Protein AF-0000000065941277 (afdb_homodimer)

Sequence (720 aa):
MTKDRVAQWIRPEIQRLSAYRVADAADLIKLDAMENPYTWSPELIEAWLERLRQVSVNRYPDPQARSLKLRLRQYLALPEDMEMILGNGSDELIQMVLLAVAGPGRSVVAPEPTFVMYRQIAALLGLQYQGVALREDFSLDLPAMLQVIRERVPAVVFIAYPNNPTGNLFSAEELQAIIEASPGLVIVDEAYSVFAGETFMPRLEDYDHLLVMRTLSKIGLAGLRLGMLMGNPAWIKELEKVRLPYNINQLTQVSAEFALEQPGGLDEQARLICKARAQLQRALQQLPGIQVYPSDANFILFRTPPHQAEAIFTAIKERGVLIKNLSGQGGLLTDCLRVTVGTADENHAFLKALKAGRKNMTKDRVAQWIRPEIQRLSAYRVADAADLIKLDAMENPYTWSPELIEAWLERLRQVSVNRYPDPQARSLKLRLRQYLALPEDMEMILGNGSDELIQMVLLAVAGPGRSVVAPEPTFVMYRQIAALLGLQYQGVALREDFSLDLPAMLQVIRERVPAVVFIAYPNNPTGNLFSAEELQAIIEASPGLVIVDEAYSVFAGETFMPRLEDYDHLLVMRTLSKIGLAGLRLGMLMGNPAWIKELEKVRLPYNINQLTQVSAEFALEQPGGLDEQARLICKARAQLQRALQQLPGIQVYPSDANFILFRTPPHQAEAIFTAIKERGVLIKNLSGQGGLLTDCLRVTVGTADENHAFLKALKAGRKN

Secondary structure (DSSP, 8-state):
----HHHHHS-HHHHT-----PPP-TTSEE-SS---S----HHHHHHHHHHHTT--TTS---TT-HHHHHHHHHHHT--TT-EEEEESSHHHHHHHHHHHH--TT-EEEEEES--THHHHHHHHTT-EEEEEEPPTTS---HHHHHHHHHHH--SEEEEESSPTTT-PPPPHHHHHHHHHH-SSEEEEE-TTHHHH---SGGGGGT-TTEEEEEESGGGTTGGG--EEEEE-HHHHHHHHTTSPTT-S-HHHHHHHHHHHHSTTHHHHHHHHHHHHHHHHHHHHHTSTTPEEPP-SSSEEEEEPSTT-HHHHHHHHHHTTEE-EE-GGG-GGGTTEEEEE---HHHHHHHHHHHHHHHH-/----HHHHHS-HHHHT---------TTSEE-SS---S----HHHHHHHHHHHTT--TTS---TT-HHHHHHHHHHHT--TT-EEEEESSHHHHHHHHHHHH--TT-EEEEEES--THHHHHHHHTT-EEEEEEPPTTS---HHHHHHHHHHH--SEEEEESSPTTT-PPPPHHHHHHHHHH-SSEEEEE-TTHHHH---SGGGGGT-TTEEEEEESGGGTTGGG--EEEEE-HHHHHHHHTTSPTT-S-HHHHHHHHHHHHSTTHHHHHHHHHHHHHHHHHHHHHTSTTPEEPP-SSSEEEEEPSTT-HHHHHHHHHHTTEE-EE-GGG-GGGTTEEEEE---HHHHHHHHHHHHHHHH-

InterPro domains:
  IPR004839 Aminotransferase, class I/classII, large domain [PF00155] (27-354)
  IPR005861 Histidinol-phosphate aminotransferase family [MF_01023] (9-358)
  IPR005861 Histidinol-phosphate aminotransferase family [TIGR01141] (11-355)
  IPR015421 Pyridoxal phosphate-dependent transferase, major domain [G3DSA:3.40.640.10] (51-261)
  IPR015422 Pyridoxal phosphate-dependent transferase, small domain [G3DSA:3.90.1150.10] (20-354)
  IPR015424 Pyridoxal phosphate-dependent transferase [SSF53383] (13-355)

Nearest PDB structures (foldseek):
  3euc-assembly1_A  TM=8.999E-01  e=2.020E-41  Cupriavidus pinatubonensis JMP134
  4r8d-assembly1_A  TM=9.310E-01  e=7.079E-34  Mycobacterium tuberculosis H37Rv
  8bj2-assembly1_B  TM=9.189E-01  e=1.657E-32  Medicago truncatula
  3cq4-assembly1_A  TM=8.934E-01  e=6.822E-30  unclassified
  3hdo-assembly1_B  TM=9.008E-01  e=5.324E-28  Geobacter metallireducens GS-15

Solvent-accessible surface area (backbone atoms only — not comparable to full-atom values): 37705 Å² total; per-residue (Å²): 125,88,75,59,49,60,74,71,44,40,31,68,67,54,70,71,48,65,53,84,80,76,83,86,57,85,91,38,49,81,22,51,76,45,44,30,68,56,75,76,53,72,68,54,46,53,54,49,47,58,59,54,67,72,57,62,48,13,38,66,34,62,67,76,38,61,73,39,49,54,52,47,38,61,76,65,64,53,56,86,82,46,36,74,47,77,23,52,18,49,67,46,44,54,45,38,53,48,60,42,44,46,46,91,84,34,23,37,34,31,57,31,85,41,62,64,61,62,53,52,48,30,45,70,66,67,30,46,66,48,74,37,67,38,41,96,86,66,40,78,40,59,72,59,48,54,48,48,40,69,72,55,54,26,52,33,35,50,42,52,39,26,23,39,69,54,12,34,66,67,59,67,68,57,50,49,52,50,54,73,64,45,76,33,37,31,36,41,32,30,54,30,22,83,51,52,75,53,79,62,68,83,50,33,84,78,32,79,47,34,32,42,32,35,42,42,26,46,59,29,31,24,8,48,28,40,12,38,40,34,23,35,46,74,57,46,57,55,46,45,41,62,51,64,84,39,55,55,28,33,65,40,46,54,49,52,40,52,57,70,66,45,81,61,53,56,60,51,52,35,52,52,46,49,54,46,39,56,53,51,50,53,55,47,56,67,38,85,67,40,47,66,48,66,53,29,34,61,34,40,25,32,29,44,48,89,90,36,32,68,60,34,51,51,37,18,40,74,66,40,31,37,56,32,79,44,29,84,77,32,78,95,35,50,21,19,37,34,40,26,45,47,46,73,68,53,44,49,52,45,52,53,25,48,57,57,23,64,75,100,125,88,75,59,50,59,73,70,44,40,31,68,67,54,70,71,47,66,54,83,80,77,83,86,58,83,91,38,49,80,22,51,76,45,45,30,68,56,71,77,54,73,68,53,46,53,54,49,47,57,58,54,66,71,57,61,50,13,38,66,35,60,66,75,38,60,73,38,50,53,53,47,37,62,76,64,63,55,56,85,82,45,36,74,47,77,23,52,18,51,67,45,43,53,44,39,54,49,61,43,43,47,45,92,84,33,23,36,34,31,58,31,85,41,63,64,60,62,53,52,49,30,46,71,65,67,29,46,66,46,74,37,66,37,41,97,86,65,42,77,40,59,72,59,48,53,50,48,40,69,74,56,55,27,52,32,35,49,41,53,39,28,23,40,68,54,12,34,69,66,58,67,67,58,49,49,53,49,53,73,66,45,78,33,37,29,36,42,31,30,55,30,21,82,52,51,77,53,79,63,69,84,48,36,83,79,32,79,46,34,33,43,31,34,42,44,26,47,59,30,30,22,7,48,27,40,12,37,40,32,23,36,46,75,56,45,57,54,45,46,42,61,52,64,84,39,54,56,28,34,64,40,44,54,51,51,42,53,56,71,67,43,81,61,52,55,60,49,51,36,52,52,46,49,53,46,40,54,53,52,51,54,57,48,54,66,37,86,66,40,48,67,48,66,51,28,35,62,34,39,24,31,29,44,48,89,89,37,31,66,61,34,49,50,38,19,40,75,64,40,31,37,55,32,80,43,31,86,77,34,80,95,33,50,20,20,36,34,40,27,46,46,48,74,68,53,44,49,52,43,52,54,24,48,57,56,23,65,75,101

Foldseek 3Di:
DPPPVCVVPPDPLVVPDDDDDDDDQPQFAEFAPLFQQDADDPVLVVVLVVLCVPDDQVDFADQQLVLLQVLVCVLVVFPPQKDKDKALAVLRVLLLLCLLQDDPLAAEEEEPPFDCSNVVSCSVRPHHYDYDYADLLRERPLVSLLVCCVVSLHQEYEYEAVTPPAQDGYDPVSVVVNLVSHPHAYEYEDQFCLQQVDDCSVVLVVHQRYKYKYACLNLHPVVQRMIMIMHHPVSVVSSVVSDDGSNRGRSSSSSSSSVSPDPCPSSVSSVVLNVLVVVLQVLQVPDPQKAWRDHSGQKTKIAHHAPCLVQLQVQLVVLRHHHARPLVVPDSCNRMTMTGRHPPVNSVSSSVSNVVSVVD/DPPPVCVVPPDPLVVPDDDDDDDDQPQFAEFAPLFQQDADDPVLVVVLVVLVVPDDQVDFADQQLVLLQVLVCVLVVFDPQKDKDKALAVLRVLLLLCLLQDDPLAAEEEEPPFDCSNVVSCSVRPHHYDYDYADLLRERPLVSLLVCCVVSLHQEYEYEAVTPPAADGYDPVSVVVNLVSHPHAYEYEDQFCLQQVDDCSVVLVVHQRYKYKYACLNLHPVVQRMIMIMHHPVSVVSSVVSDDGSNRGRSSSSSSSSVSPDPCPSSVSSVVLNVLVVVLQ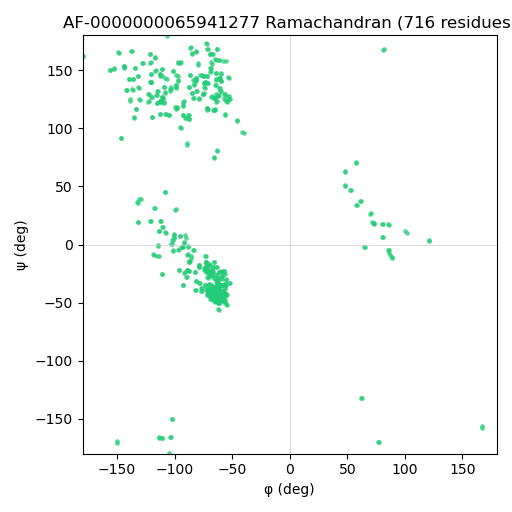VLQVPDPQKAWRDHSGQKTKIAHHAPCLVQLQVQLVVLRHHHARPLVVPDSCNRMTMTGRHPPVNSVSSSVSNVVSVVD

Organism: Nitrosococcus oceani (strain ATCC 19707 / BCRC 17464 / JCM 30415 / NCIMB 11848 / C-107) (NCBI:txid323261)

Structure (mmCIF, N/CA/C/O backbone):
data_AF-0000000065941277-model_v1
#
loop_
_entity.id
_entity.type
_entity.pdbx_description
1 polymer 'Histidinol-phosphate aminotransferase 2'
#
loop_
_atom_site.group_PDB
_atom_site.id
_atom_site.type_symbol
_atom_site.label_atom_id
_atom_site.label_alt_id
_atom_site.label_comp_id
_atom_site.label_asym_id
_atom_site.label_entity_id
_atom_site.label_seq_id
_atom_site.pdbx_PDB_ins_code
_atom_site.Cartn_x
_atom_site.Cartn_y
_atom_site.Cartn_z
_atom_site.occupancy
_atom_site.B_iso_or_equiv
_atom_site.auth_seq_id
_atom_site.auth_comp_id
_atom_site.auth_asym_id
_atom_site.auth_atom_id
_atom_site.pdbx_PDB_model_num
ATOM 1 N N . MET A 1 1 ? 36.031 -13.711 5.949 1 36.84 1 MET A N 1
ATOM 2 C CA . MET A 1 1 ? 35.25 -12.688 6.621 1 36.84 1 MET A CA 1
ATOM 3 C C . MET A 1 1 ? 33.781 -12.75 6.184 1 36.84 1 MET A C 1
ATOM 5 O O . MET A 1 1 ? 33.5 -12.75 4.984 1 36.84 1 MET A O 1
ATOM 9 N N . THR A 1 2 ? 32.906 -13.422 6.91 1 48 2 THR A N 1
ATOM 10 C CA . THR A 1 2 ? 31.5 -13.617 6.602 1 48 2 THR A CA 1
ATOM 11 C C . THR A 1 2 ? 30.891 -12.344 6.027 1 48 2 THR A C 1
ATOM 13 O O . THR A 1 2 ? 30.969 -11.281 6.648 1 48 2 THR A O 1
ATOM 16 N N . LYS A 1 3 ? 30.812 -12.211 4.66 1 67 3 LYS A N 1
ATOM 17 C CA . LYS A 1 3 ? 30.312 -11.07 3.889 1 67 3 LYS A CA 1
ATOM 18 C C . LYS A 1 3 ? 29 -10.555 4.461 1 67 3 LYS A C 1
ATOM 20 O O . LYS A 1 3 ? 28.062 -11.32 4.668 1 67 3 LYS A O 1
ATOM 25 N N . ASP A 1 4 ? 29.141 -9.336 5.129 1 88.62 4 ASP A N 1
ATOM 26 C CA . ASP A 1 4 ? 27.922 -8.672 5.586 1 88.62 4 ASP A CA 1
ATOM 27 C C . ASP A 1 4 ? 27.031 -8.289 4.406 1 88.62 4 ASP A C 1
ATOM 29 O O . ASP A 1 4 ? 27.156 -7.184 3.869 1 88.62 4 ASP A O 1
ATOM 33 N N . ARG A 1 5 ? 26.281 -9.297 3.932 1 92.94 5 ARG A N 1
ATOM 34 C CA . ARG A 1 5 ? 25.438 -9.125 2.75 1 92.94 5 ARG A CA 1
ATOM 35 C C . ARG A 1 5 ? 24.531 -7.91 2.893 1 92.94 5 ARG A C 1
ATOM 37 O O . ARG A 1 5 ? 24.25 -7.215 1.912 1 92.94 5 ARG A O 1
ATOM 44 N N . VAL A 1 6 ? 24.109 -7.629 4.074 1 93.94 6 VAL A N 1
ATOM 45 C CA . VAL A 1 6 ? 23.219 -6.492 4.301 1 93.94 6 VAL A CA 1
ATOM 46 C C . VAL A 1 6 ? 23.938 -5.191 3.965 1 93.94 6 VAL A C 1
ATOM 48 O O . VAL A 1 6 ? 23.438 -4.371 3.197 1 93.94 6 VAL A O 1
ATOM 51 N N . ALA A 1 7 ? 25.109 -5.078 4.488 1 91.44 7 ALA A N 1
ATOM 52 C CA . ALA A 1 7 ? 25.906 -3.889 4.219 1 91.44 7 ALA A CA 1
ATOM 53 C C . ALA A 1 7 ? 26.25 -3.781 2.736 1 91.44 7 ALA A C 1
ATOM 55 O O . ALA A 1 7 ? 26.328 -2.68 2.191 1 91.44 7 ALA A O 1
ATOM 56 N N . GLN A 1 8 ? 26.391 -4.922 2.098 1 92.19 8 GLN A N 1
ATOM 57 C CA . GLN A 1 8 ? 26.812 -4.969 0.702 1 92.19 8 GLN A CA 1
ATOM 58 C C . GLN A 1 8 ? 25.672 -4.602 -0.233 1 92.19 8 GLN A C 1
ATOM 60 O O . GLN A 1 8 ? 25.859 -3.873 -1.208 1 92.19 8 GLN A O 1
ATOM 65 N N . TRP A 1 9 ? 24.469 -5.031 0.128 1 93.06 9 TRP A N 1
ATOM 66 C CA . TRP A 1 9 ? 23.438 -5.008 -0.905 1 93.06 9 TRP A CA 1
ATOM 67 C C . TRP A 1 9 ? 22.375 -3.949 -0.595 1 93.06 9 TRP A C 1
ATOM 69 O O . TRP A 1 9 ? 21.688 -3.465 -1.497 1 93.06 9 TRP A O 1
ATOM 79 N N . ILE A 1 10 ? 22.203 -3.611 0.609 1 93.56 10 ILE A N 1
ATOM 80 C CA . ILE A 1 10 ? 21.266 -2.545 0.933 1 93.56 10 ILE A CA 1
ATOM 81 C C . ILE A 1 10 ? 21.859 -1.195 0.542 1 93.56 10 ILE A C 1
ATOM 83 O O . ILE A 1 10 ? 23.016 -0.911 0.842 1 93.56 10 ILE A O 1
ATOM 87 N N . ARG A 1 11 ? 21.062 -0.363 -0.09 1 91.69 11 ARG A N 1
ATOM 88 C CA . ARG A 1 11 ? 21.516 0.96 -0.504 1 91.69 11 ARG A CA 1
ATOM 89 C C . ARG A 1 11 ? 21.969 1.786 0.697 1 91.69 11 ARG A C 1
ATOM 91 O O . ARG A 1 11 ? 21.328 1.766 1.746 1 91.69 11 ARG A O 1
ATOM 98 N N . PRO A 1 12 ? 23.016 2.525 0.535 1 87.25 12 PRO A N 1
ATOM 99 C CA . PRO A 1 12 ? 23.5 3.354 1.641 1 87.25 12 PRO A CA 1
ATOM 100 C C . PRO A 1 12 ? 22.453 4.355 2.133 1 87.25 12 PRO A C 1
ATOM 102 O O . PRO A 1 12 ? 22.391 4.645 3.33 1 87.25 12 PRO A O 1
ATOM 105 N N . GLU A 1 13 ? 21.672 4.867 1.202 1 86.25 13 GLU A N 1
ATOM 106 C CA . GLU A 1 13 ? 20.641 5.824 1.577 1 86.25 13 GLU A CA 1
ATOM 107 C C . GLU A 1 13 ? 19.625 5.195 2.533 1 86.25 13 GLU A C 1
ATOM 109 O O . GLU A 1 13 ? 19.141 5.859 3.449 1 86.25 13 GLU A O 1
ATOM 114 N N . ILE A 1 14 ? 19.391 3.902 2.314 1 88.38 14 ILE A N 1
ATOM 115 C CA . ILE A 1 14 ? 18.422 3.191 3.148 1 88.38 14 ILE A CA 1
ATOM 116 C C . ILE A 1 14 ? 19.047 2.875 4.504 1 88.38 14 ILE A C 1
ATOM 118 O O . ILE A 1 14 ? 18.391 2.982 5.543 1 88.38 14 ILE A O 1
ATOM 122 N N . GLN A 1 15 ? 20.297 2.49 4.465 1 87.69 15 GLN A N 1
ATOM 123 C CA . GLN A 1 15 ? 20.984 2.17 5.707 1 87.69 15 GLN A CA 1
ATOM 124 C C . GLN A 1 15 ? 21 3.369 6.652 1 87.69 15 GLN A C 1
ATOM 126 O O . GLN A 1 15 ? 20.969 3.203 7.875 1 87.69 15 GLN A O 1
ATOM 131 N N . ARG A 1 16 ? 20.938 4.578 6.117 1 85.69 16 ARG A N 1
ATOM 132 C CA . ARG A 1 16 ? 21.031 5.809 6.898 1 85.69 16 ARG A CA 1
ATOM 133 C C . ARG A 1 16 ? 19.672 6.238 7.414 1 85.69 16 ARG A C 1
ATOM 135 O O . ARG A 1 16 ? 19.578 7.082 8.305 1 85.69 16 ARG A O 1
ATOM 142 N N . LEU A 1 17 ? 18.719 5.637 6.836 1 84.38 17 LEU A N 1
ATOM 143 C CA . LEU A 1 17 ? 17.375 5.992 7.258 1 84.38 17 LEU A CA 1
ATOM 144 C C . LEU A 1 17 ? 17 5.285 8.555 1 84.38 17 LEU A C 1
ATOM 146 O O . LEU A 1 17 ? 17.656 4.316 8.945 1 84.38 17 LEU A O 1
ATOM 150 N N . SER A 1 18 ? 16.125 5.879 9.234 1 80.69 18 SER A N 1
ATOM 151 C CA . SER A 1 18 ? 15.461 5.223 10.359 1 80.69 18 SER A CA 1
ATOM 152 C C . SER A 1 18 ? 14.023 4.852 10.016 1 80.69 18 SER A C 1
ATOM 154 O O . SER A 1 18 ? 13.359 5.562 9.25 1 80.69 18 SER A O 1
ATOM 156 N N . ALA A 1 19 ? 13.727 3.736 10.539 1 79.44 19 ALA A N 1
ATOM 157 C CA . ALA A 1 19 ? 12.328 3.35 10.344 1 79.44 19 ALA A CA 1
ATOM 158 C C . ALA A 1 19 ? 11.383 4.363 10.977 1 79.44 19 ALA A C 1
ATOM 160 O O . ALA A 1 19 ? 11.703 4.953 12.016 1 79.44 19 ALA A O 1
ATOM 161 N N . TYR A 1 20 ? 10.344 4.531 10.281 1 69.75 20 TYR A N 1
ATOM 162 C CA . TYR A 1 20 ? 9.32 5.426 10.812 1 69.75 20 TYR A CA 1
ATOM 163 C C . TYR A 1 20 ? 8.805 4.926 12.156 1 69.75 20 TYR A C 1
ATOM 165 O O . TYR A 1 20 ? 8.516 3.734 12.312 1 69.75 20 TYR A O 1
ATOM 173 N N . ARG A 1 21 ? 8.734 5.836 13.141 1 70.31 21 ARG A N 1
ATOM 174 C CA . ARG A 1 21 ? 8.32 5.48 14.5 1 70.31 21 ARG A CA 1
ATOM 175 C C . ARG A 1 21 ? 7.008 6.16 14.867 1 70.31 21 ARG A C 1
ATOM 177 O O . ARG A 1 21 ? 6.824 7.352 14.602 1 70.31 21 ARG A O 1
ATOM 184 N N . VAL A 1 22 ? 6.105 5.328 15.188 1 71.25 22 VAL A N 1
ATOM 185 C CA . VAL A 1 22 ? 4.848 5.812 15.742 1 71.25 22 VAL A CA 1
ATOM 186 C C . VAL A 1 22 ? 4.836 5.586 17.25 1 71.25 22 VAL A C 1
ATOM 188 O O . VAL A 1 22 ? 5.281 4.543 17.734 1 71.25 22 VAL A O 1
ATOM 191 N N . ALA A 1 23 ? 4.406 6.598 17.938 1 69.5 23 ALA A N 1
ATOM 192 C CA . ALA A 1 23 ? 4.383 6.52 19.406 1 69.5 23 ALA A CA 1
ATOM 193 C C . ALA A 1 23 ? 3.395 5.461 19.875 1 69.5 23 ALA A C 1
ATOM 195 O O . ALA A 1 23 ? 2.305 5.316 19.312 1 69.5 23 ALA A O 1
ATOM 196 N N . ASP A 1 24 ? 3.842 4.68 20.875 1 71.06 24 ASP A N 1
ATOM 197 C CA . ASP A 1 24 ? 2.939 3.74 21.531 1 71.06 24 ASP A CA 1
ATOM 198 C C . ASP A 1 24 ? 1.917 4.477 22.406 1 71.06 24 ASP A C 1
ATOM 200 O O . ASP A 1 24 ? 2.287 5.273 23.266 1 71.06 24 ASP A O 1
ATOM 204 N N . ALA A 1 25 ? 0.726 4.379 22.094 1 73.06 25 ALA A N 1
ATOM 205 C CA . ALA A 1 25 ? -0.306 5.172 22.766 1 73.06 25 ALA A CA 1
ATOM 206 C C . ALA A 1 25 ? -1.304 4.273 23.484 1 73.06 25 ALA A C 1
ATOM 208 O O . ALA A 1 25 ? -2.455 4.66 23.703 1 73.06 25 ALA A O 1
ATOM 209 N N . ALA A 1 26 ? -0.774 3.207 23.906 1 77.25 26 ALA A N 1
ATOM 210 C CA . ALA A 1 26 ? -1.702 2.332 24.625 1 77.25 26 ALA A CA 1
ATOM 211 C C . ALA A 1 26 ? -2.197 2.984 25.906 1 77.25 26 ALA A C 1
ATOM 213 O O . ALA A 1 26 ? -1.415 3.584 26.656 1 77.25 26 ALA A O 1
ATOM 214 N N . ASP A 1 27 ? -3.467 3.266 26.031 1 84.88 27 ASP A N 1
ATOM 215 C CA . ASP A 1 27 ? -4.168 3.697 27.234 1 84.88 27 ASP A CA 1
ATOM 216 C C . ASP A 1 27 ? -4.082 5.211 27.406 1 84.88 27 ASP A C 1
ATOM 218 O O . ASP A 1 27 ? -4.207 5.723 28.516 1 84.88 27 ASP A O 1
ATOM 222 N N . LEU A 1 28 ? -3.752 5.957 26.438 1 94.12 28 LEU A N 1
ATOM 223 C CA . LEU A 1 28 ? -3.703 7.414 26.484 1 94.12 28 LEU A CA 1
ATOM 224 C C . LEU A 1 28 ? -4.805 8.023 25.625 1 94.12 28 LEU A C 1
ATOM 226 O O . LEU A 1 28 ? -5.297 7.375 24.688 1 94.12 28 LEU A O 1
ATOM 230 N N . ILE A 1 29 ? -5.211 9.242 26.078 1 97.06 29 ILE A N 1
ATOM 231 C CA . ILE A 1 29 ? -5.98 10.07 25.156 1 97.06 29 ILE A CA 1
ATOM 232 C C . ILE A 1 29 ? -5.098 10.5 23.984 1 97.06 29 ILE A C 1
ATOM 234 O O . ILE A 1 29 ? -4.102 11.195 24.172 1 97.06 29 ILE A O 1
ATOM 238 N N . LYS A 1 30 ? -5.477 10.047 22.828 1 96.75 30 LYS A N 1
ATOM 239 C CA . LYS A 1 30 ? -4.633 10.234 21.656 1 96.75 30 LYS A CA 1
ATOM 240 C C . LYS A 1 30 ? -4.98 11.531 20.938 1 96.75 30 LYS A C 1
ATOM 242 O O . LYS A 1 30 ? -6.02 11.625 20.281 1 96.75 30 LYS A O 1
ATOM 247 N N . LEU A 1 31 ? -4.121 12.484 21.016 1 98.38 31 LEU A N 1
ATOM 248 C CA . LEU A 1 31 ? -4.277 13.773 20.344 1 98.38 31 LEU A CA 1
ATOM 249 C C . LEU A 1 31 ? -2.996 14.164 19.609 1 98.38 31 LEU A C 1
ATOM 251 O O . LEU A 1 31 ? -2.611 15.336 19.609 1 98.38 31 LEU A O 1
ATOM 255 N N . ASP A 1 32 ? -2.322 13.148 19.031 1 97.5 32 ASP A N 1
ATOM 256 C CA . ASP A 1 32 ? -1.005 13.398 18.469 1 97.5 32 ASP A CA 1
ATOM 257 C C . ASP A 1 32 ? -1.015 13.188 16.953 1 97.5 32 ASP A C 1
ATOM 259 O O . ASP A 1 32 ? -0.084 13.602 16.25 1 97.5 32 ASP A O 1
ATOM 263 N N . ALA A 1 33 ? -2.074 12.625 16.297 1 95.75 33 ALA A N 1
ATOM 264 C CA . ALA A 1 33 ? -1.921 12.094 14.945 1 95.75 33 ALA A CA 1
ATOM 265 C C . ALA A 1 33 ? -3.031 12.602 14.031 1 95.75 33 ALA A C 1
ATOM 267 O O . ALA A 1 33 ? -3.344 11.969 13.016 1 95.75 33 ALA A O 1
ATOM 268 N N . MET A 1 34 ? -3.689 13.688 14.43 1 97.62 34 MET A N 1
ATOM 269 C CA . MET A 1 34 ? -4.68 14.383 13.617 1 97.62 34 MET A CA 1
ATOM 270 C C . MET A 1 34 ? -5.82 13.445 13.227 1 97.62 34 MET A C 1
ATOM 272 O O . MET A 1 34 ? -6.348 13.531 12.109 1 97.62 34 MET A O 1
ATOM 276 N N . GLU A 1 35 ? -6.164 12.516 14.109 1 97.19 35 GLU A N 1
ATOM 277 C CA . GLU A 1 35 ? -7.305 11.625 13.891 1 97.19 35 GLU A CA 1
ATOM 278 C C . GLU A 1 35 ? -8.617 12.312 14.258 1 97.19 35 GLU A C 1
ATOM 280 O O . GLU A 1 35 ? -8.641 13.188 15.125 1 97.19 35 GLU A O 1
ATOM 285 N N . ASN A 1 36 ? -9.664 12.023 13.492 1 97.38 36 ASN A N 1
ATOM 286 C CA . ASN A 1 36 ? -11.016 12.414 13.883 1 97.38 36 ASN A CA 1
ATOM 287 C C . ASN A 1 36 ? -11.438 11.727 15.18 1 97.38 36 ASN A C 1
ATOM 289 O O . ASN A 1 36 ? -11.398 10.5 15.281 1 97.38 36 ASN A O 1
ATOM 293 N N . PRO A 1 37 ? -11.805 12.523 16.172 1 97 37 PRO A N 1
ATOM 294 C CA . PRO A 1 37 ? -12.117 11.906 17.469 1 97 37 PRO A CA 1
ATOM 295 C C . PRO A 1 37 ? -13.445 11.164 17.469 1 97 37 PRO A C 1
ATOM 297 O O . PRO A 1 37 ? -13.75 10.43 18.406 1 97 37 PRO A O 1
ATOM 300 N N . TYR A 1 38 ? -14.234 11.312 16.453 1 94.69 38 TYR A N 1
ATOM 301 C CA . TYR A 1 38 ? -15.578 10.742 16.422 1 94.69 38 TYR A CA 1
ATOM 302 C C . TYR A 1 38 ? -15.602 9.43 15.648 1 94.69 38 TYR A C 1
ATOM 304 O O . TYR A 1 38 ? -14.969 9.312 14.594 1 94.69 38 TYR A O 1
ATOM 312 N N . THR A 1 39 ? -16.281 8.469 16.25 1 91.12 39 THR A N 1
ATOM 313 C CA . THR A 1 39 ? -16.578 7.219 15.555 1 91.12 39 THR A CA 1
ATOM 314 C C . THR A 1 39 ? -18.031 7.164 15.117 1 91.12 39 THR A C 1
ATOM 316 O O . THR A 1 39 ? -18.75 8.164 15.211 1 91.12 39 THR A O 1
ATOM 319 N N . TRP A 1 40 ? -18.422 6.094 14.5 1 93.75 40 TRP A N 1
ATOM 320 C CA . TRP A 1 40 ? -19.766 5.945 13.977 1 93.75 40 TRP A CA 1
ATOM 321 C C . TRP A 1 40 ? -20.75 5.609 15.086 1 93.75 40 TRP A C 1
ATOM 323 O O . TRP A 1 40 ? -20.391 4.98 16.078 1 93.75 40 TRP A O 1
ATOM 333 N N . SER A 1 41 ? -22.031 6.113 14.977 1 93.62 41 SER A N 1
ATOM 334 C CA . SER A 1 41 ? -23.094 5.723 15.883 1 93.62 41 SER A CA 1
ATOM 335 C C . SER A 1 41 ? -23.375 4.223 15.797 1 93.62 41 SER A C 1
ATOM 337 O O . SER A 1 41 ? -23.047 3.584 14.797 1 93.62 41 SER A O 1
ATOM 339 N N . PRO A 1 42 ? -23.969 3.668 16.797 1 95.88 42 PRO A N 1
ATOM 340 C CA . PRO A 1 42 ? -24.312 2.246 16.75 1 95.88 42 PRO A CA 1
ATOM 341 C C . PRO A 1 42 ? -25.172 1.888 15.547 1 95.88 42 PRO A C 1
ATOM 343 O O . PRO A 1 42 ? -24.984 0.825 14.945 1 95.88 42 PRO A O 1
ATOM 346 N N . GLU A 1 43 ? -26.062 2.764 15.188 1 95.94 43 GLU A N 1
ATOM 347 C CA . GLU A 1 43 ? -26.922 2.531 14.031 1 95.94 43 GLU A CA 1
ATOM 348 C C . GLU A 1 43 ? -26.109 2.48 12.734 1 95.94 43 GLU A C 1
ATOM 350 O O . GLU A 1 43 ? -26.359 1.629 11.883 1 95.94 43 GLU A O 1
ATOM 355 N N . LEU A 1 44 ? -25.203 3.377 12.609 1 95.62 44 LEU A N 1
ATOM 356 C CA . LEU A 1 44 ? -24.359 3.416 11.422 1 95.62 44 LEU A CA 1
ATOM 357 C C . LEU A 1 44 ? -23.453 2.188 11.359 1 95.62 44 LEU A C 1
ATOM 359 O O . LEU A 1 44 ? -23.188 1.662 10.281 1 95.62 44 LEU A O 1
ATOM 363 N N . ILE A 1 45 ? -22.984 1.738 12.5 1 97.44 45 ILE A N 1
ATOM 364 C CA . ILE A 1 45 ? -22.156 0.543 12.578 1 97.44 45 ILE A CA 1
ATOM 365 C C . ILE A 1 45 ? -22.953 -0.671 12.109 1 97.44 45 ILE A C 1
ATOM 367 O O . ILE A 1 45 ? -22.453 -1.485 11.328 1 97.44 45 ILE A O 1
ATOM 371 N N . GLU A 1 46 ? -24.188 -0.761 12.578 1 97.69 46 GLU A N 1
ATOM 372 C CA . GLU A 1 46 ? -25.016 -1.884 12.164 1 97.69 46 GLU A CA 1
ATOM 373 C C . GLU A 1 46 ? -25.234 -1.892 10.656 1 97.69 46 GLU A C 1
ATOM 375 O O . GLU A 1 46 ? -25.156 -2.943 10.016 1 97.69 46 GLU A O 1
ATOM 380 N N . ALA A 1 47 ? -25.484 -0.718 10.109 1 97.69 47 ALA A N 1
ATOM 381 C CA . ALA A 1 47 ? -25.672 -0.605 8.664 1 97.69 47 ALA A CA 1
ATOM 382 C C . ALA A 1 47 ? -24.391 -0.956 7.918 1 97.69 47 ALA A C 1
ATOM 384 O O . ALA A 1 47 ? -24.438 -1.6 6.867 1 97.69 47 ALA A O 1
ATOM 385 N N . TRP A 1 48 ? -23.297 -0.508 8.438 1 98 48 TRP A N 1
ATOM 386 C CA . TRP A 1 48 ? -21.984 -0.807 7.875 1 98 48 TRP A CA 1
ATOM 387 C C . TRP A 1 48 ? -21.719 -2.309 7.887 1 98 48 TRP A C 1
ATOM 389 O O . TRP A 1 48 ? -21.266 -2.871 6.891 1 98 48 TRP A O 1
ATOM 399 N N . LEU A 1 49 ? -22 -2.971 9.023 1 98.5 49 LEU A N 1
ATOM 400 C CA . LEU A 1 49 ? -21.797 -4.41 9.156 1 98.5 49 LEU A CA 1
ATOM 401 C C . LEU A 1 49 ? -22.672 -5.18 8.172 1 98.5 49 LEU A C 1
ATOM 403 O O . LEU A 1 49 ? -22.266 -6.207 7.637 1 98.5 49 LEU A O 1
ATOM 407 N N . GLU A 1 50 ? -23.844 -4.68 7.891 1 98.25 50 GLU A N 1
ATOM 408 C CA . GLU A 1 50 ? -24.734 -5.316 6.91 1 98.25 50 GLU A CA 1
ATOM 409 C C . GLU A 1 50 ? -24.141 -5.234 5.508 1 98.25 50 GLU A C 1
ATOM 411 O O . GLU A 1 50 ? -24.266 -6.168 4.715 1 98.25 50 GLU A O 1
ATOM 416 N N . ARG A 1 51 ? -23.562 -4.121 5.211 1 97.69 51 ARG A N 1
ATOM 417 C CA . ARG A 1 51 ? -22.859 -3.982 3.936 1 97.69 51 ARG A CA 1
ATOM 418 C C . ARG A 1 51 ? -21.703 -4.969 3.838 1 97.69 51 ARG A C 1
ATOM 420 O O . ARG A 1 51 ? -21.5 -5.594 2.795 1 97.69 51 ARG A O 1
ATOM 427 N N . LEU A 1 52 ? -20.938 -5.148 4.93 1 98.12 52 LEU A N 1
ATOM 428 C CA . LEU A 1 52 ? -19.766 -6.016 4.953 1 98.12 52 LEU A CA 1
ATOM 429 C C . LEU A 1 52 ? -20.172 -7.48 4.855 1 98.12 52 LEU A C 1
ATOM 431 O O . LEU A 1 52 ? -19.406 -8.312 4.359 1 98.12 52 LEU A O 1
ATOM 435 N N . ARG A 1 53 ? -21.328 -7.766 5.301 1 97.38 53 ARG A N 1
ATOM 436 C CA . ARG A 1 53 ? -21.844 -9.125 5.25 1 97.38 53 ARG A CA 1
ATOM 437 C C . ARG A 1 53 ? -21.844 -9.664 3.822 1 97.38 53 ARG A C 1
ATOM 439 O O . ARG A 1 53 ? -21.719 -10.867 3.604 1 97.38 53 ARG A O 1
ATOM 446 N N . GLN A 1 54 ? -21.906 -8.789 2.895 1 95.25 54 GLN A N 1
ATOM 447 C CA . GLN A 1 54 ? -22.062 -9.172 1.494 1 95.25 54 GLN A CA 1
ATOM 448 C C . GLN A 1 54 ? -20.703 -9.273 0.806 1 95.25 54 GLN A C 1
ATOM 450 O O . GLN A 1 54 ? -20.609 -9.656 -0.364 1 95.25 54 GLN A O 1
ATOM 455 N N . VAL A 1 55 ? -19.688 -8.984 1.486 1 96.06 55 VAL A N 1
ATOM 456 C CA . VAL A 1 55 ? -18.375 -8.93 0.881 1 96.06 55 VAL A CA 1
ATOM 457 C C . VAL A 1 55 ? -17.781 -10.336 0.817 1 96.06 55 VAL A C 1
ATOM 459 O O . VAL A 1 55 ? -17.906 -11.117 1.761 1 96.06 55 VAL A O 1
ATOM 462 N N . SER A 1 56 ? -17.125 -10.695 -0.332 1 94.31 56 SER A N 1
ATOM 463 C CA . SER A 1 56 ? -16.375 -11.938 -0.493 1 94.31 56 SER A CA 1
ATOM 464 C C . SER A 1 56 ? -14.883 -11.727 -0.217 1 94.31 56 SER A C 1
ATOM 466 O O . SER A 1 56 ? -14.133 -11.32 -1.107 1 94.31 56 SER A O 1
ATOM 468 N N . VAL A 1 57 ? -14.438 -12.109 0.976 1 96.12 57 VAL A N 1
ATOM 469 C CA . VAL A 1 57 ? -13.062 -11.836 1.382 1 96.12 57 VAL A CA 1
ATOM 470 C C . VAL A 1 57 ? -12.109 -12.758 0.626 1 96.12 57 VAL A C 1
ATOM 472 O O . VAL A 1 57 ? -10.891 -12.531 0.61 1 96.12 57 VAL A O 1
ATOM 475 N N . ASN A 1 58 ? -12.656 -13.859 -0.023 1 96.81 58 ASN A N 1
ATOM 476 C CA . ASN A 1 58 ? -11.844 -14.82 -0.754 1 96.81 58 ASN A CA 1
ATOM 477 C C . ASN A 1 58 ? -11.547 -14.344 -2.174 1 96.81 58 ASN A C 1
ATOM 479 O O . ASN A 1 58 ? -10.789 -14.984 -2.904 1 96.81 58 ASN A O 1
ATOM 483 N N . ARG A 1 59 ? -12.102 -13.234 -2.615 1 96.56 59 ARG A N 1
ATOM 484 C CA . ARG A 1 59 ? -11.938 -12.727 -3.975 1 96.56 59 ARG A CA 1
ATOM 485 C C . ARG A 1 59 ? -11.141 -11.43 -3.98 1 96.56 59 ARG A C 1
ATOM 487 O O . ARG A 1 59 ? -11.25 -10.617 -3.057 1 96.56 59 ARG A O 1
ATOM 494 N N . TYR A 1 60 ? -10.367 -11.25 -5.035 1 96.69 60 TYR A N 1
ATOM 495 C CA . TYR A 1 60 ? -9.625 -10.008 -5.199 1 96.69 60 TYR A CA 1
ATOM 496 C C . TYR A 1 60 ? -10.578 -8.828 -5.371 1 96.69 60 TYR A C 1
ATOM 498 O O . TYR A 1 60 ? -11.68 -8.984 -5.898 1 96.69 60 TYR A O 1
ATOM 506 N N . PRO A 1 61 ? -10.148 -7.66 -4.879 1 96.81 61 PRO A N 1
ATOM 507 C CA . PRO A 1 61 ? -10.961 -6.465 -5.102 1 96.81 61 PRO A CA 1
ATOM 508 C C . PRO A 1 61 ? -10.977 -6.02 -6.562 1 96.81 61 PRO A C 1
ATOM 510 O O . PRO A 1 61 ? -10.203 -6.531 -7.375 1 96.81 61 PRO A O 1
ATOM 513 N N . ASP A 1 62 ? -11.945 -5.145 -6.91 1 95.31 62 ASP A N 1
ATOM 514 C CA . ASP A 1 62 ? -11.844 -4.434 -8.18 1 95.31 62 ASP A CA 1
ATOM 515 C C . ASP A 1 62 ? -10.531 -3.66 -8.273 1 95.31 62 ASP A C 1
ATOM 517 O O . ASP A 1 62 ? -10.312 -2.711 -7.516 1 95.31 62 ASP A O 1
ATOM 521 N N . PRO A 1 63 ? -9.664 -4.094 -9.148 1 94.56 63 PRO A N 1
ATOM 522 C CA . PRO A 1 63 ? -8.352 -3.441 -9.219 1 94.56 63 PRO A CA 1
ATOM 523 C C . PRO A 1 63 ? -8.453 -1.949 -9.523 1 94.56 63 PRO A C 1
ATOM 525 O O . PRO A 1 63 ? -7.547 -1.184 -9.18 1 94.56 63 PRO A O 1
ATOM 528 N N . GLN A 1 64 ? -9.547 -1.495 -10.141 1 94.62 64 GLN A N 1
ATOM 529 C CA . GLN A 1 64 ? -9.703 -0.094 -10.516 1 94.62 64 GLN A CA 1
ATOM 530 C C . GLN A 1 64 ? -10.602 0.642 -9.531 1 94.62 64 GLN A C 1
ATOM 532 O O . GLN A 1 64 ? -10.781 1.856 -9.633 1 94.62 64 GLN A O 1
ATOM 537 N N . ALA A 1 65 ? -11.164 -0.105 -8.586 1 97.06 65 ALA A N 1
ATOM 538 C CA . ALA A 1 65 ? -12.07 0.479 -7.598 1 97.06 65 ALA A CA 1
ATOM 539 C C . ALA A 1 65 ? -13.117 1.359 -8.266 1 97.06 65 ALA A C 1
ATOM 541 O O . ALA A 1 65 ? -13.336 2.502 -7.855 1 97.06 65 ALA A O 1
ATOM 542 N N . ARG A 1 66 ? -13.781 0.798 -9.281 1 96.88 66 ARG A N 1
ATOM 543 C CA . ARG A 1 66 ? -14.641 1.585 -10.164 1 96.88 66 ARG A CA 1
ATOM 544 C C . ARG A 1 66 ? -15.797 2.199 -9.383 1 96.88 66 ARG A C 1
ATOM 546 O O . ARG A 1 66 ? -16.062 3.4 -9.492 1 96.88 66 ARG A O 1
ATOM 553 N N . SER A 1 67 ? -16.5 1.39 -8.602 1 97.44 67 SER A N 1
ATOM 554 C CA . SER A 1 67 ? -17.641 1.869 -7.828 1 97.44 67 SER A CA 1
ATOM 555 C C . SER A 1 67 ? -17.219 2.93 -6.816 1 97.44 67 SER A C 1
ATOM 557 O O . SER A 1 67 ? -17.891 3.957 -6.672 1 97.44 67 SER A O 1
ATOM 559 N N . LEU A 1 68 ? -16.125 2.711 -6.156 1 98.38 68 LEU A N 1
ATOM 560 C CA . LEU A 1 68 ? -15.617 3.654 -5.168 1 98.38 68 LEU A CA 1
ATOM 561 C C . LEU A 1 68 ? -15.227 4.973 -5.828 1 98.38 68 LEU A C 1
ATOM 563 O O . LEU A 1 68 ? -15.523 6.047 -5.305 1 98.38 68 LEU A O 1
ATOM 567 N N . LYS A 1 69 ? -14.523 4.898 -6.984 1 98.31 69 LYS A N 1
ATOM 568 C CA . LYS A 1 69 ? -14.102 6.109 -7.684 1 98.31 69 LYS A CA 1
ATOM 569 C C . LYS A 1 69 ? -15.312 6.953 -8.102 1 98.31 69 LYS A C 1
ATOM 571 O O . LYS A 1 69 ? -15.25 8.18 -8.078 1 98.31 69 LYS A O 1
ATOM 576 N N . LEU A 1 70 ? -16.391 6.277 -8.453 1 97.5 70 LEU A N 1
ATOM 577 C CA . LEU A 1 70 ? -17.609 7.004 -8.805 1 97.5 70 LEU A CA 1
ATOM 578 C C . LEU A 1 70 ? -18.125 7.797 -7.613 1 97.5 70 LEU A C 1
ATOM 580 O O . LEU A 1 70 ? -18.484 8.969 -7.75 1 97.5 70 LEU A O 1
ATOM 584 N N . ARG A 1 71 ? -18.156 7.164 -6.488 1 97 71 ARG A N 1
ATOM 585 C CA . ARG A 1 71 ? -18.625 7.824 -5.27 1 97 71 ARG A CA 1
ATOM 586 C C . ARG A 1 71 ? -17.688 8.961 -4.879 1 97 71 ARG A C 1
ATOM 588 O O . ARG A 1 71 ? -18.141 10.039 -4.48 1 97 71 ARG A O 1
ATOM 595 N N . LEU A 1 72 ? -16.422 8.758 -5.035 1 97.94 72 LEU A N 1
ATOM 596 C CA . LEU A 1 72 ? -15.438 9.766 -4.688 1 97.94 72 LEU A CA 1
ATOM 597 C C . LEU A 1 72 ? -15.539 10.969 -5.621 1 97.94 72 LEU A C 1
ATOM 599 O O . LEU A 1 72 ? -15.406 12.109 -5.184 1 97.94 72 LEU A O 1
ATOM 603 N N . ARG A 1 73 ? -15.727 10.695 -6.891 1 97.56 73 ARG A N 1
ATOM 604 C CA . ARG A 1 73 ? -15.883 11.781 -7.859 1 97.56 73 ARG A CA 1
ATOM 605 C C . ARG A 1 73 ? -17.031 12.711 -7.461 1 97.56 73 ARG A C 1
ATOM 607 O O . ARG A 1 73 ? -16.891 13.93 -7.543 1 97.56 73 ARG A O 1
ATOM 614 N N . GLN A 1 74 ? -18.078 12.117 -7.039 1 95.75 74 GLN A N 1
ATOM 615 C CA . GLN A 1 74 ? -19.234 12.883 -6.613 1 95.75 74 GLN A CA 1
ATOM 616 C C . GLN A 1 74 ? -18.953 13.648 -5.324 1 95.75 74 GLN A C 1
ATOM 618 O O . GLN A 1 74 ? -19.219 14.852 -5.238 1 95.75 74 GLN A O 1
ATOM 623 N N . TYR A 1 75 ? -18.391 12.992 -4.395 1 94.69 75 TYR A N 1
ATOM 624 C CA . TYR A 1 75 ? -18.125 13.578 -3.084 1 94.69 75 TYR A CA 1
ATOM 625 C C . TYR A 1 75 ? -17.156 14.75 -3.191 1 94.69 75 TYR A C 1
ATOM 627 O O . TYR A 1 75 ? -17.312 15.758 -2.488 1 94.69 75 TYR A O 1
ATOM 635 N N . LEU A 1 76 ? -16.219 14.656 -4.129 1 95.19 76 LEU A N 1
ATOM 636 C CA . LEU A 1 76 ? -15.141 15.641 -4.227 1 95.19 76 LEU A CA 1
ATOM 637 C C . LEU A 1 76 ? -15.477 16.703 -5.273 1 95.19 76 LEU A C 1
ATOM 639 O O . LEU A 1 76 ? -14.711 17.641 -5.477 1 95.19 76 LEU A O 1
ATOM 643 N N . ALA A 1 77 ? -16.547 16.516 -5.938 1 95 77 ALA A N 1
ATOM 644 C CA . ALA A 1 77 ? -16.891 17.391 -7.055 1 95 77 ALA A CA 1
ATOM 645 C C . ALA A 1 77 ? -15.734 17.5 -8.047 1 95 77 ALA A C 1
ATOM 647 O O . ALA A 1 77 ? -15.32 18.609 -8.422 1 95 77 ALA A O 1
ATOM 648 N N . LEU A 1 78 ? -15.172 16.359 -8.398 1 97.62 78 LEU A N 1
ATOM 649 C CA . LEU A 1 78 ? -14.07 16.312 -9.352 1 97.62 78 LEU A CA 1
ATOM 650 C C . LEU A 1 78 ? -14.523 16.766 -10.734 1 97.62 78 LEU A C 1
ATOM 652 O O . LEU A 1 78 ? -15.508 16.25 -11.273 1 97.62 78 LEU A O 1
ATOM 656 N N . PRO A 1 79 ? -13.797 17.75 -11.273 1 97.38 79 PRO A N 1
ATOM 657 C CA . PRO A 1 79 ? -14.18 18.172 -12.625 1 97.38 79 PRO A CA 1
ATOM 658 C C . PRO A 1 79 ? -14.234 17.016 -13.617 1 97.38 79 PRO A C 1
ATOM 660 O O . PRO A 1 79 ? -13.422 16.094 -13.539 1 97.38 79 PRO A O 1
ATOM 663 N N . GLU A 1 80 ? -15.133 17.016 -14.539 1 95.31 80 GLU A N 1
ATOM 664 C CA . GLU A 1 80 ? -15.492 15.914 -15.422 1 95.31 80 GLU A CA 1
ATOM 665 C C . GLU A 1 80 ? -14.289 15.43 -16.219 1 95.31 80 GLU A C 1
ATOM 667 O O . GLU A 1 80 ? -14.141 14.234 -16.469 1 95.31 80 GLU A O 1
ATOM 672 N N . ASP A 1 81 ? -13.43 16.344 -16.578 1 96.62 81 ASP A N 1
ATOM 673 C CA . ASP A 1 81 ? -12.344 15.984 -17.484 1 96.62 81 ASP A CA 1
ATOM 674 C C . ASP A 1 81 ? -11.094 15.562 -16.703 1 96.62 81 ASP A C 1
ATOM 676 O O . ASP A 1 81 ? -10.055 15.273 -17.297 1 96.62 81 ASP A O 1
ATOM 680 N N . MET A 1 82 ? -11.203 15.555 -15.406 1 98.31 82 MET A N 1
ATOM 681 C CA . MET A 1 82 ? -10.078 15.133 -14.57 1 98.31 82 MET A CA 1
ATOM 682 C C . MET A 1 82 ? -10.219 13.672 -14.164 1 98.31 82 MET A C 1
ATOM 684 O O . MET A 1 82 ? -11.305 13.102 -14.258 1 98.31 82 MET A O 1
ATOM 688 N N . GLU A 1 83 ? -9.078 13.062 -13.836 1 98.31 83 GLU A N 1
ATOM 689 C CA . GLU A 1 83 ? -9.031 11.672 -13.406 1 98.31 83 GLU A CA 1
ATOM 690 C C . GLU A 1 83 ? -8.414 11.547 -12.016 1 98.31 83 GLU A C 1
ATOM 692 O O . GLU A 1 83 ? -7.859 12.508 -11.492 1 98.31 83 GLU A O 1
ATOM 697 N N . MET A 1 84 ? -8.664 10.359 -11.453 1 98.5 84 MET A N 1
ATOM 698 C CA . MET A 1 84 ? -8.18 10.117 -10.102 1 98.5 84 MET A CA 1
ATOM 699 C C . MET A 1 84 ? -7.465 8.773 -10.008 1 98.5 84 MET A C 1
ATOM 701 O O . MET A 1 84 ? -7.793 7.84 -10.742 1 98.5 84 MET A O 1
ATOM 705 N N . ILE A 1 85 ? -6.457 8.688 -9.227 1 98.62 85 ILE A N 1
ATOM 706 C CA . ILE A 1 85 ? -5.812 7.445 -8.82 1 98.62 85 ILE A CA 1
ATOM 707 C C . ILE A 1 85 ? -5.852 7.32 -7.301 1 98.62 85 ILE A C 1
ATOM 709 O O . ILE A 1 85 ? -5.777 8.32 -6.586 1 98.62 85 ILE A O 1
ATOM 713 N N . LEU A 1 86 ? -6.105 6.082 -6.828 1 98.81 86 LEU A N 1
ATOM 714 C CA . LEU A 1 86 ? -6.215 5.832 -5.395 1 98.81 86 LEU A CA 1
ATOM 715 C C . LEU A 1 86 ? -4.934 5.211 -4.852 1 98.81 86 LEU A C 1
ATOM 717 O O . LEU A 1 86 ? -4.215 4.523 -5.578 1 98.81 86 LEU A O 1
ATOM 721 N N . GLY A 1 87 ? -4.625 5.492 -3.619 1 98.62 87 GLY A N 1
ATOM 722 C CA . GLY A 1 87 ? -3.484 4.914 -2.926 1 98.62 87 GLY A CA 1
ATOM 723 C C . GLY A 1 87 ? -3.816 4.434 -1.526 1 98.62 87 GLY A C 1
ATOM 724 O O . GLY A 1 87 ? -4.754 4.934 -0.898 1 98.62 87 GLY A O 1
ATOM 725 N N . ASN A 1 88 ? -3.059 3.414 -1.082 1 98.25 88 ASN A N 1
ATOM 726 C CA . ASN A 1 88 ? -3.104 3.002 0.317 1 98.25 88 ASN A CA 1
ATOM 727 C C . ASN A 1 88 ? -2.564 4.09 1.24 1 98.25 88 ASN A C 1
ATOM 729 O O . ASN A 1 88 ? -1.495 3.934 1.833 1 98.25 88 ASN A O 1
ATOM 733 N N . GLY A 1 89 ? -3.393 5.133 1.434 1 97.44 89 GLY A N 1
ATOM 734 C CA . GLY A 1 89 ? -2.959 6.383 2.037 1 97.44 89 GLY A CA 1
ATOM 735 C C . GLY A 1 89 ? -2.252 7.305 1.062 1 97.44 89 GLY A C 1
ATOM 736 O O . GLY A 1 89 ? -1.885 6.887 -0.038 1 97.44 89 GLY A O 1
ATOM 737 N N . SER A 1 90 ? -2.064 8.539 1.481 1 98.06 90 SER A N 1
ATOM 738 C CA . SER A 1 90 ? -1.396 9.516 0.631 1 98.06 90 SER A CA 1
ATOM 739 C C . SER A 1 90 ? 0.085 9.195 0.47 1 98.06 90 SER A C 1
ATOM 741 O O . SER A 1 90 ? 0.69 9.523 -0.553 1 98.06 90 SER A O 1
ATOM 743 N N . ASP A 1 91 ? 0.669 8.508 1.442 1 97.75 91 ASP A N 1
ATOM 744 C CA . ASP A 1 91 ? 2.084 8.156 1.375 1 97.75 91 ASP A CA 1
ATOM 745 C C . ASP A 1 91 ? 2.389 7.336 0.125 1 97.75 91 ASP A C 1
ATOM 747 O O . ASP A 1 91 ? 3.402 7.559 -0.54 1 97.75 91 ASP A O 1
ATOM 751 N N . GLU A 1 92 ? 1.467 6.414 -0.169 1 98.38 92 GLU A N 1
ATOM 752 C CA . GLU A 1 92 ? 1.681 5.598 -1.36 1 98.38 92 GLU A CA 1
ATOM 753 C C . GLU A 1 92 ? 1.589 6.441 -2.629 1 98.38 92 GLU A C 1
ATOM 755 O O . GLU A 1 92 ? 2.314 6.195 -3.596 1 98.38 92 GLU A O 1
ATOM 760 N N . LEU A 1 93 ? 0.712 7.422 -2.635 1 98.75 93 LEU A N 1
ATOM 761 C CA . LEU A 1 93 ? 0.573 8.312 -3.781 1 98.75 93 LEU A CA 1
ATOM 762 C C . LEU A 1 93 ? 1.832 9.148 -3.975 1 98.75 93 LEU A C 1
ATOM 764 O O . LEU A 1 93 ? 2.297 9.328 -5.102 1 98.75 93 LEU A O 1
ATOM 768 N N . ILE A 1 94 ? 2.377 9.672 -2.859 1 98.81 94 ILE A N 1
ATOM 769 C CA . ILE A 1 94 ? 3.631 10.414 -2.918 1 98.81 94 ILE A CA 1
ATOM 770 C C . ILE A 1 94 ? 4.734 9.523 -3.482 1 98.81 94 ILE A C 1
ATOM 772 O O . ILE A 1 94 ? 5.492 9.938 -4.359 1 98.81 94 ILE A O 1
ATOM 776 N N . GLN A 1 95 ? 4.758 8.32 -3.049 1 98.25 95 GLN A N 1
ATOM 777 C CA . GLN A 1 95 ? 5.758 7.379 -3.539 1 98.25 95 GLN A CA 1
ATOM 778 C C . GLN A 1 95 ? 5.582 7.117 -5.031 1 98.25 95 GLN A C 1
ATOM 780 O O . GLN A 1 95 ? 6.559 7.098 -5.781 1 98.25 95 GLN A O 1
ATOM 785 N N . MET A 1 96 ? 4.355 6.883 -5.48 1 98.06 96 MET A N 1
ATOM 786 C CA . MET A 1 96 ? 4.078 6.621 -6.891 1 98.06 96 MET A CA 1
ATOM 787 C C . MET A 1 96 ? 4.535 7.789 -7.758 1 98.06 96 MET A C 1
ATOM 789 O O . MET A 1 96 ? 5.188 7.586 -8.781 1 98.06 96 MET A O 1
ATOM 793 N N . VAL A 1 97 ? 4.207 8.984 -7.312 1 98.62 97 VAL A N 1
ATOM 794 C CA . VAL A 1 97 ? 4.57 10.18 -8.07 1 98.62 97 VAL A CA 1
ATOM 795 C C . VAL A 1 97 ? 6.09 10.289 -8.172 1 98.62 97 VAL A C 1
ATOM 797 O O . VAL A 1 97 ? 6.633 10.461 -9.266 1 98.62 97 VAL A O 1
ATOM 800 N N . LEU A 1 98 ? 6.75 10.156 -7.062 1 98.12 98 LEU A N 1
ATOM 801 C CA . LEU A 1 98 ? 8.195 10.359 -7.039 1 98.12 98 LEU A CA 1
ATOM 802 C C . LEU A 1 98 ? 8.914 9.234 -7.773 1 98.12 98 LEU A C 1
ATOM 804 O O . LEU A 1 98 ? 9.938 9.461 -8.422 1 98.12 98 LEU A O 1
ATOM 808 N N . LEU A 1 99 ? 8.375 8.023 -7.703 1 96.19 99 LEU A N 1
ATOM 809 C CA . LEU A 1 99 ? 8.922 6.918 -8.484 1 96.19 99 LEU A CA 1
ATOM 810 C C . LEU A 1 99 ? 8.828 7.207 -9.977 1 96.19 99 LEU A C 1
ATOM 812 O O . LEU A 1 99 ? 9.758 6.898 -10.727 1 96.19 99 LEU A O 1
ATOM 816 N N . ALA A 1 100 ? 7.746 7.758 -10.391 1 96.38 100 ALA A N 1
ATOM 817 C CA . ALA A 1 100 ? 7.469 7.992 -11.812 1 96.38 100 ALA A CA 1
ATOM 818 C C . ALA A 1 100 ? 8.414 9.047 -12.383 1 96.38 100 ALA A C 1
ATOM 820 O O . ALA A 1 100 ? 8.734 9.016 -13.578 1 96.38 100 ALA A O 1
ATOM 821 N N . VAL A 1 101 ? 8.914 9.953 -11.516 1 96.44 101 VAL A N 1
ATOM 822 C CA . VAL A 1 101 ? 9.672 11.078 -12.055 1 96.44 101 VAL A CA 1
ATOM 823 C C . VAL A 1 101 ? 11.125 10.984 -11.602 1 96.44 101 VAL A C 1
ATOM 825 O O . VAL A 1 101 ? 11.945 11.844 -11.945 1 96.44 101 VAL A O 1
ATOM 828 N N . ALA A 1 102 ? 11.477 9.992 -10.836 1 92.38 102 ALA A N 1
ATOM 829 C CA . ALA A 1 102 ? 12.812 9.891 -10.258 1 92.38 102 ALA A CA 1
ATOM 830 C C . ALA A 1 102 ? 13.883 9.797 -11.344 1 92.38 102 ALA A C 1
ATOM 832 O O . ALA A 1 102 ? 13.664 9.172 -12.383 1 92.38 102 ALA A O 1
ATOM 833 N N . GLY A 1 103 ? 15.023 10.422 -11.109 1 86.12 103 GLY A N 1
ATOM 834 C CA . GLY A 1 103 ? 16.156 10.414 -12.023 1 86.12 103 GLY A CA 1
ATOM 835 C C . GLY A 1 103 ? 17.344 11.203 -11.508 1 86.12 103 GLY A C 1
ATOM 836 O O . GLY A 1 103 ? 17.219 11.969 -10.547 1 86.12 103 GLY A O 1
ATOM 837 N N . PRO A 1 104 ? 18.453 10.93 -12.102 1 84.88 104 PRO A N 1
ATOM 838 C CA . PRO A 1 104 ? 19.641 11.648 -11.664 1 84.88 104 PRO A CA 1
ATOM 839 C C . PRO A 1 104 ? 19.469 13.164 -11.711 1 84.88 104 PRO A C 1
ATOM 841 O O . PRO A 1 104 ? 19.062 13.711 -12.734 1 84.88 104 PRO A O 1
ATOM 844 N N . GLY A 1 105 ? 19.672 13.789 -10.617 1 89.31 105 GLY A N 1
ATOM 845 C CA . GLY A 1 105 ? 19.688 15.242 -10.555 1 89.31 105 GLY A CA 1
ATOM 846 C C . GLY A 1 105 ? 18.312 15.844 -10.352 1 89.31 105 GLY A C 1
ATOM 847 O O . GLY A 1 105 ? 18.188 17.062 -10.172 1 89.31 105 GLY A O 1
ATOM 848 N N . ARG A 1 106 ? 17.328 15.047 -10.438 1 94.19 106 ARG A N 1
ATOM 849 C CA . ARG A 1 106 ? 15.977 15.586 -10.258 1 94.19 106 ARG A CA 1
ATOM 850 C C . ARG A 1 106 ? 15.703 15.891 -8.789 1 94.19 106 ARG A C 1
ATOM 852 O O . ARG A 1 106 ? 16.188 15.18 -7.902 1 94.19 106 ARG A O 1
ATOM 859 N N . SER A 1 107 ? 14.961 16.938 -8.586 1 97.44 107 SER A N 1
ATOM 860 C CA . SER A 1 107 ? 14.781 17.406 -7.215 1 97.44 107 SER A CA 1
ATOM 861 C C . SER A 1 107 ? 13.305 17.578 -6.871 1 97.44 107 SER A C 1
ATOM 863 O O . SER A 1 107 ? 12.461 17.641 -7.766 1 97.44 107 SER A O 1
ATOM 865 N N . VAL A 1 108 ? 13.039 17.516 -5.605 1 98.62 108 VAL A N 1
ATOM 866 C CA . VAL A 1 108 ? 11.758 17.797 -4.973 1 98.62 108 VAL A CA 1
ATOM 867 C C . VAL A 1 108 ? 11.883 19.031 -4.078 1 98.62 108 VAL A C 1
ATOM 869 O O . VAL A 1 108 ? 12.875 19.172 -3.352 1 98.62 108 VAL A O 1
ATOM 872 N N . VAL A 1 109 ? 10.922 19.953 -4.227 1 98.88 109 VAL A N 1
ATOM 873 C CA . VAL A 1 109 ? 10.945 21.172 -3.424 1 98.88 109 VAL A CA 1
ATOM 874 C C . VAL A 1 109 ? 9.664 21.266 -2.6 1 98.88 109 VAL A C 1
ATOM 876 O O . VAL A 1 109 ? 8.586 20.891 -3.072 1 98.88 109 VAL A O 1
ATOM 879 N N . ALA A 1 110 ? 9.742 21.688 -1.385 1 98.88 110 ALA A N 1
ATOM 880 C CA . ALA A 1 110 ? 8.609 21.984 -0.516 1 98.88 110 ALA A CA 1
ATOM 881 C C . ALA A 1 110 ? 8.984 23.047 0.521 1 98.88 110 ALA A C 1
ATOM 883 O O . ALA A 1 110 ? 10.156 23.219 0.847 1 98.88 110 ALA A O 1
ATOM 884 N N . PRO A 1 111 ? 8.016 23.859 0.995 1 98.69 111 PRO A N 1
ATOM 885 C CA . PRO A 1 111 ? 8.328 24.703 2.148 1 98.69 111 PRO A CA 1
ATOM 886 C C . PRO A 1 111 ? 8.641 23.891 3.404 1 98.69 111 PRO A C 1
ATOM 888 O O . PRO A 1 111 ? 8.242 22.719 3.512 1 98.69 111 PRO A O 1
ATOM 891 N N . GLU A 1 112 ? 9.344 24.516 4.367 1 98.25 112 GLU A N 1
ATOM 892 C CA . GLU A 1 112 ? 9.672 23.875 5.633 1 98.25 112 GLU A CA 1
ATOM 893 C C . GLU A 1 112 ? 9.453 24.812 6.812 1 98.25 112 GLU A C 1
ATOM 895 O O . GLU A 1 112 ? 9.766 26 6.727 1 98.25 112 GLU A O 1
ATOM 900 N N . PRO A 1 113 ? 8.969 24.312 7.938 1 98.5 113 PRO A N 1
ATOM 901 C CA . PRO A 1 113 ? 8.57 22.922 8.164 1 98.5 113 PRO A CA 1
ATOM 902 C C . PRO A 1 113 ? 7.277 22.547 7.438 1 98.5 113 PRO A C 1
ATOM 904 O O . PRO A 1 113 ? 6.426 23.406 7.207 1 98.5 113 PRO A O 1
ATOM 907 N N . THR A 1 114 ? 7.18 21.328 6.98 1 98.62 114 THR A N 1
ATOM 908 C CA . THR A 1 114 ? 5.992 20.766 6.348 1 98.62 114 THR A CA 1
ATOM 909 C C . THR A 1 114 ? 5.918 19.266 6.59 1 98.62 114 THR A C 1
ATOM 911 O O . THR A 1 114 ? 6.566 18.734 7.5 1 98.62 114 THR A O 1
ATOM 914 N N . PHE A 1 115 ? 5.02 18.609 5.934 1 97.88 115 PHE A N 1
ATOM 915 C CA . PHE A 1 115 ? 4.82 17.172 6.082 1 97.88 115 PHE A CA 1
ATOM 916 C C . PHE A 1 115 ? 6.109 16.422 5.801 1 97.88 115 PHE A C 1
ATOM 918 O O . PHE A 1 115 ? 6.629 16.469 4.684 1 97.88 115 PHE A O 1
ATOM 925 N N . VAL A 1 116 ? 6.605 15.602 6.695 1 95.62 116 VAL A N 1
ATOM 926 C CA . VAL A 1 116 ? 7.949 15.031 6.719 1 95.62 116 VAL A CA 1
ATOM 927 C C . VAL A 1 116 ? 8.078 13.961 5.637 1 95.62 116 VAL A C 1
ATOM 929 O O . VAL A 1 116 ? 9.18 13.672 5.168 1 95.62 116 VAL A O 1
ATOM 932 N N . MET A 1 117 ? 6.957 13.383 5.18 1 96.19 117 MET A N 1
ATOM 933 C CA . MET A 1 117 ? 7.004 12.258 4.262 1 96.19 117 MET A CA 1
ATOM 934 C C . MET A 1 117 ? 7.484 12.695 2.881 1 96.19 117 MET A C 1
ATOM 936 O O . MET A 1 117 ? 8.023 11.891 2.119 1 96.19 117 MET A O 1
ATOM 940 N N . TYR A 1 118 ? 7.32 14 2.51 1 98.25 118 TYR A N 1
ATOM 941 C CA . TYR A 1 118 ? 7.863 14.477 1.242 1 98.25 118 TYR A CA 1
ATOM 942 C C . TYR A 1 118 ? 9.367 14.234 1.169 1 98.25 118 TYR A C 1
ATOM 944 O O . TYR A 1 118 ? 9.859 13.648 0.206 1 98.25 118 TYR A O 1
ATOM 952 N N . ARG A 1 119 ? 10.047 14.641 2.252 1 96.81 119 ARG A N 1
ATOM 953 C CA . ARG A 1 119 ? 11.5 14.5 2.336 1 96.81 119 ARG A CA 1
ATOM 954 C C . ARG A 1 119 ? 11.898 13.031 2.461 1 96.81 119 ARG A C 1
ATOM 956 O O . ARG A 1 119 ? 12.82 12.578 1.783 1 96.81 119 ARG A O 1
ATOM 963 N N . GLN A 1 120 ? 11.203 12.336 3.295 1 94.62 120 GLN A N 1
ATOM 964 C CA . GLN A 1 120 ? 11.562 10.945 3.578 1 94.62 120 GLN A CA 1
ATOM 965 C C . GLN A 1 120 ? 11.438 10.078 2.328 1 94.62 120 GLN A C 1
ATOM 967 O O . GLN A 1 120 ? 12.336 9.297 2.021 1 94.62 120 GLN A O 1
ATOM 972 N N . ILE A 1 121 ? 10.359 10.203 1.573 1 96.31 121 ILE A N 1
ATOM 973 C CA . ILE A 1 121 ? 10.133 9.375 0.397 1 96.31 121 ILE A CA 1
ATOM 974 C C . ILE A 1 121 ? 11.055 9.82 -0.735 1 96.31 121 ILE A C 1
ATOM 976 O O . ILE A 1 121 ? 11.547 8.992 -1.505 1 96.31 121 ILE A O 1
ATOM 980 N N . ALA A 1 122 ? 11.312 11.125 -0.818 1 95.88 122 ALA A N 1
ATOM 981 C CA . ALA A 1 122 ? 12.305 11.586 -1.781 1 95.88 122 ALA A CA 1
ATOM 982 C C . ALA A 1 122 ? 13.664 10.938 -1.526 1 95.88 122 ALA A C 1
ATOM 984 O O . ALA A 1 122 ? 14.305 10.445 -2.455 1 95.88 122 ALA A O 1
ATOM 985 N N . ALA A 1 123 ? 14.047 10.891 -0.229 1 91.75 123 ALA A N 1
ATOM 986 C CA . ALA A 1 123 ? 15.32 10.289 0.153 1 91.75 123 ALA A CA 1
ATOM 987 C C . ALA A 1 123 ? 15.336 8.797 -0.158 1 91.75 123 ALA A C 1
ATOM 989 O O . ALA A 1 123 ? 16.328 8.273 -0.674 1 91.75 123 ALA A O 1
ATOM 990 N N . LEU A 1 124 ? 14.281 8.164 0.11 1 90.25 124 LEU A N 1
ATOM 991 C CA . LEU A 1 124 ? 14.117 6.738 -0.155 1 90.25 124 LEU A CA 1
ATOM 992 C C . LEU A 1 124 ? 14.344 6.43 -1.631 1 90.25 124 LEU A C 1
ATOM 994 O O . LEU A 1 124 ? 14.914 5.391 -1.972 1 90.25 124 LEU A O 1
ATOM 998 N N . LEU A 1 125 ? 13.945 7.352 -2.492 1 92.31 125 LEU A N 1
ATOM 999 C CA . LEU A 1 125 ? 13.969 7.102 -3.928 1 92.31 125 LEU A CA 1
ATOM 1000 C C . LEU A 1 125 ? 15.172 7.762 -4.582 1 92.31 125 LEU A C 1
ATOM 1002 O O . LEU A 1 125 ? 15.281 7.793 -5.809 1 92.31 125 LEU A O 1
ATOM 1006 N N . GLY A 1 126 ? 16.062 8.398 -3.777 1 87.44 126 GLY A N 1
ATOM 1007 C CA . GLY A 1 126 ? 17.312 8.953 -4.273 1 87.44 126 GLY A CA 1
ATOM 1008 C C . GLY A 1 126 ? 17.141 10.312 -4.934 1 87.44 126 GLY A C 1
ATOM 1009 O O . GLY A 1 126 ? 18 10.727 -5.723 1 87.44 126 GLY A O 1
ATOM 1010 N N . LEU A 1 127 ? 16.047 10.969 -4.688 1 93.38 127 LEU A N 1
ATOM 1011 C CA . LEU A 1 127 ? 15.82 12.32 -5.191 1 93.38 127 LEU A CA 1
ATOM 1012 C C . LEU A 1 127 ? 16.406 13.359 -4.242 1 93.38 127 LEU A C 1
ATOM 1014 O O . LEU A 1 127 ? 16.422 13.156 -3.025 1 93.38 127 LEU A O 1
ATOM 1018 N N . GLN A 1 128 ? 16.875 14.414 -4.867 1 95.88 128 GLN A N 1
ATOM 1019 C CA . GLN A 1 128 ? 17.297 15.539 -4.039 1 95.88 128 GLN A CA 1
ATOM 1020 C C . GLN A 1 128 ? 16.094 16.281 -3.477 1 95.88 128 GLN A C 1
ATOM 1022 O O . GLN A 1 128 ? 15.125 16.531 -4.191 1 95.88 128 GLN A O 1
ATOM 1027 N N . TYR A 1 129 ? 16.141 16.5 -2.209 1 97.62 129 TYR A N 1
ATOM 1028 C CA . TYR A 1 129 ? 15.086 17.266 -1.558 1 97.62 129 TYR A CA 1
ATOM 1029 C C . TYR A 1 129 ? 15.594 18.625 -1.098 1 97.62 129 TYR A C 1
ATOM 1031 O O . TYR A 1 129 ? 16.625 18.719 -0.434 1 97.62 129 TYR A O 1
ATOM 1039 N N . GLN A 1 130 ? 14.891 19.672 -1.523 1 98.38 130 GLN A N 1
ATOM 1040 C CA . GLN A 1 130 ? 15.227 21.031 -1.107 1 98.38 130 GLN A CA 1
ATOM 1041 C C . GLN A 1 130 ? 14.07 21.688 -0.371 1 98.38 130 GLN A C 1
ATOM 1043 O O . GLN A 1 130 ? 13.062 22.062 -0.986 1 98.38 130 GLN A O 1
ATOM 1048 N N . GLY A 1 131 ? 14.273 21.859 0.904 1 98.44 131 GLY A N 1
ATOM 1049 C CA . GLY A 1 131 ? 13.328 22.641 1.693 1 98.44 131 GLY A CA 1
ATOM 1050 C C . GLY A 1 131 ? 13.555 24.125 1.61 1 98.44 131 GLY A C 1
ATOM 1051 O O . GLY A 1 131 ? 14.703 24.594 1.565 1 98.44 131 GLY A O 1
ATOM 1052 N N . VAL A 1 132 ? 12.469 24.891 1.566 1 98.81 132 VAL A N 1
ATOM 1053 C CA . VAL A 1 132 ? 12.531 26.344 1.624 1 98.81 132 VAL A CA 1
ATOM 1054 C C . VAL A 1 132 ? 11.914 26.828 2.93 1 98.81 132 VAL A C 1
ATOM 1056 O O . VAL A 1 132 ? 10.734 26.594 3.195 1 98.81 132 VAL A O 1
ATOM 1059 N N . ALA A 1 133 ? 12.672 27.562 3.689 1 98.38 133 ALA A N 1
ATOM 1060 C CA . ALA A 1 133 ? 12.234 27.969 5.023 1 98.38 133 ALA A CA 1
ATOM 1061 C C . ALA A 1 133 ? 11.016 28.875 4.941 1 98.38 133 ALA A C 1
ATOM 1063 O O . ALA A 1 133 ? 10.992 29.828 4.152 1 98.38 133 ALA A O 1
ATOM 1064 N N . LEU A 1 134 ? 10.023 28.516 5.703 1 98.69 134 LEU A N 1
ATOM 1065 C CA . LEU A 1 134 ? 8.914 29.438 5.93 1 98.69 134 LEU A CA 1
ATOM 1066 C C . LEU A 1 134 ? 9.367 30.656 6.738 1 98.69 134 LEU A C 1
ATOM 1068 O O . LEU A 1 134 ? 10.461 30.641 7.316 1 98.69 134 LEU A O 1
ATOM 1072 N N . ARG A 1 135 ? 8.516 31.719 6.707 1 98.19 135 ARG A N 1
ATOM 1073 C CA . ARG A 1 135 ? 8.773 32.875 7.566 1 98.19 135 ARG A CA 1
ATOM 1074 C C . ARG A 1 135 ? 8.492 32.531 9.031 1 98.19 135 ARG A C 1
ATOM 1076 O O . ARG A 1 135 ? 7.945 31.469 9.336 1 98.19 135 ARG A O 1
ATOM 1083 N N . GLU A 1 136 ? 8.805 33.406 9.93 1 96.81 136 GLU A N 1
ATOM 1084 C CA . GLU A 1 136 ? 8.664 33.156 11.359 1 96.81 136 GLU A CA 1
ATOM 1085 C C . GLU A 1 136 ? 7.203 32.938 11.742 1 96.81 136 GLU A C 1
ATOM 1087 O O . GLU A 1 136 ? 6.914 32.188 12.688 1 96.81 136 GLU A O 1
ATOM 1092 N N . ASP A 1 137 ? 6.363 33.531 10.969 1 96.94 137 ASP A N 1
ATOM 1093 C CA . ASP A 1 137 ? 4.941 33.375 11.242 1 96.94 137 ASP A CA 1
ATOM 1094 C C . ASP A 1 137 ? 4.379 32.156 10.477 1 96.94 137 ASP A C 1
ATOM 1096 O O . ASP A 1 137 ? 3.16 32 10.398 1 96.94 137 ASP A O 1
ATOM 1100 N N . PHE A 1 138 ? 5.23 31.422 9.844 1 98.44 138 PHE A N 1
ATOM 1101 C CA . PHE A 1 138 ? 4.945 30.188 9.117 1 98.44 138 PHE A CA 1
ATOM 1102 C C . PHE A 1 138 ? 4.223 30.484 7.809 1 98.44 138 PHE A C 1
ATOM 1104 O O . PHE A 1 138 ? 3.596 29.609 7.223 1 98.44 138 PHE A O 1
ATOM 1111 N N . SER A 1 139 ? 4.301 31.766 7.348 1 98.25 139 SER A N 1
ATOM 1112 C CA . SER A 1 139 ? 3.863 32.062 5.984 1 98.25 139 SER A CA 1
ATOM 1113 C C . SER A 1 139 ? 4.949 31.719 4.973 1 98.25 139 SER A C 1
ATOM 1115 O O . SER A 1 139 ? 6.105 31.5 5.34 1 98.25 139 SER A O 1
ATOM 1117 N N . LEU A 1 140 ? 4.57 31.672 3.703 1 98.31 140 LEU A N 1
ATOM 1118 C CA . LEU A 1 140 ? 5.52 31.359 2.641 1 98.31 140 LEU A CA 1
ATOM 1119 C C . LEU A 1 140 ? 6.492 32.5 2.418 1 98.31 140 LEU A C 1
ATOM 1121 O O . LEU A 1 140 ? 6.109 33.688 2.502 1 98.31 140 LEU A O 1
ATOM 1125 N N . ASP A 1 141 ? 7.73 32.188 2.219 1 98.5 141 ASP A N 1
ATOM 1126 C CA . ASP A 1 141 ? 8.672 33.125 1.61 1 98.5 141 ASP A CA 1
ATOM 1127 C C . ASP A 1 141 ? 8.68 33 0.09 1 98.5 141 ASP A C 1
ATOM 1129 O O . ASP A 1 141 ? 9.523 32.281 -0.47 1 98.5 141 ASP A O 1
ATOM 1133 N N . LEU A 1 142 ? 7.75 33.719 -0.535 1 98.62 142 LEU A N 1
ATOM 1134 C CA . LEU A 1 142 ? 7.508 33.531 -1.961 1 98.62 142 LEU A CA 1
ATOM 1135 C C . LEU A 1 142 ? 8.766 33.844 -2.768 1 98.62 142 LEU A C 1
ATOM 1137 O O . LEU A 1 142 ? 9.156 33.031 -3.633 1 98.62 142 LEU A O 1
ATOM 1141 N N . PRO A 1 143 ? 9.5 34.938 -2.514 1 98.69 143 PRO A N 1
ATOM 1142 C CA . PRO A 1 143 ? 10.734 35.188 -3.273 1 98.69 143 PRO A CA 1
ATOM 1143 C C . PRO A 1 143 ? 11.734 34.062 -3.143 1 98.69 143 PRO A C 1
ATOM 1145 O O . PRO A 1 143 ? 12.328 33.625 -4.141 1 98.69 143 PRO A O 1
ATOM 1148 N N . ALA A 1 144 ? 11.867 33.531 -2.012 1 98.75 144 ALA A N 1
ATOM 1149 C CA . ALA A 1 144 ? 12.797 32.406 -1.792 1 98.75 144 ALA A CA 1
ATOM 1150 C C . ALA A 1 144 ? 12.344 31.156 -2.531 1 98.75 144 ALA A C 1
ATOM 1152 O O . ALA A 1 144 ? 13.156 30.453 -3.125 1 98.75 144 ALA A O 1
ATOM 1153 N N . MET A 1 145 ? 11.062 30.906 -2.475 1 98.69 145 MET A N 1
ATOM 1154 C CA . MET A 1 145 ? 10.492 29.75 -3.17 1 98.69 145 MET A CA 1
ATOM 1155 C C . MET A 1 145 ? 10.734 29.844 -4.672 1 98.69 145 MET A C 1
ATOM 1157 O O . MET A 1 145 ? 11.188 28.891 -5.293 1 98.69 145 MET A O 1
ATOM 1161 N N . LEU A 1 146 ? 10.422 31 -5.172 1 98.81 146 LEU A N 1
ATOM 1162 C CA . LEU A 1 146 ? 10.57 31.203 -6.609 1 98.81 146 LEU A CA 1
ATOM 1163 C C . LEU A 1 146 ? 12.039 31.094 -7.02 1 98.81 146 LEU A C 1
ATOM 1165 O O . LEU A 1 146 ? 12.352 30.578 -8.086 1 98.81 146 LEU A O 1
ATOM 1169 N N . GLN A 1 147 ? 12.945 31.562 -6.215 1 98.75 147 GLN A N 1
ATOM 1170 C CA . GLN A 1 147 ? 14.375 31.469 -6.488 1 98.75 147 GLN A CA 1
ATOM 1171 C C . GLN A 1 147 ? 14.828 30.016 -6.531 1 98.75 147 GLN A C 1
ATOM 1173 O O . GLN A 1 147 ? 15.539 29.609 -7.457 1 98.75 147 GLN A O 1
ATOM 1178 N N . VAL A 1 148 ? 14.398 29.266 -5.562 1 98.62 148 VAL A N 1
ATOM 1179 C CA . VAL A 1 148 ? 14.781 27.859 -5.488 1 98.62 148 VAL A CA 1
ATOM 1180 C C . VAL A 1 148 ? 14.227 27.109 -6.695 1 98.62 148 VAL A C 1
ATOM 1182 O O . VAL A 1 148 ? 14.906 26.25 -7.273 1 98.62 148 VAL A O 1
ATOM 1185 N N . ILE A 1 149 ? 12.992 27.406 -7.074 1 98.5 149 ILE A N 1
ATOM 1186 C CA . ILE A 1 149 ? 12.367 26.75 -8.219 1 98.5 149 ILE A CA 1
ATOM 1187 C C . ILE A 1 149 ? 13.156 27.062 -9.484 1 98.5 149 ILE A C 1
ATOM 1189 O O . ILE A 1 149 ? 13.391 26.172 -10.305 1 98.5 149 ILE A O 1
ATOM 1193 N N . ARG A 1 150 ? 13.586 28.297 -9.586 1 98.06 150 ARG A N 1
ATOM 1194 C CA . ARG A 1 150 ? 14.367 28.688 -10.758 1 98.06 150 ARG A CA 1
ATOM 1195 C C . ARG A 1 150 ? 15.719 27.984 -10.773 1 98.06 150 ARG A C 1
ATOM 1197 O O . ARG A 1 150 ? 16.203 27.578 -11.836 1 98.06 150 ARG A O 1
ATOM 1204 N N . GLU A 1 151 ? 16.328 27.797 -9.688 1 98 151 GLU A N 1
ATOM 1205 C CA . GLU A 1 151 ? 17.672 27.266 -9.586 1 98 151 GLU A CA 1
ATOM 1206 C C . GLU A 1 151 ? 17.688 25.75 -9.68 1 98 151 GLU A C 1
ATOM 1208 O O . GLU A 1 151 ? 18.562 25.172 -10.328 1 98 151 GLU A O 1
ATOM 1213 N N . ARG A 1 152 ? 16.703 25.109 -9.07 1 97.31 152 ARG A N 1
ATOM 1214 C CA . ARG A 1 152 ? 16.75 23.656 -8.93 1 97.31 152 ARG A CA 1
ATOM 1215 C C . ARG A 1 152 ? 15.953 22.969 -10.039 1 97.31 152 ARG A C 1
ATOM 1217 O O . ARG A 1 152 ? 16.141 21.781 -10.297 1 97.31 152 ARG A O 1
ATOM 1224 N N . VAL A 1 153 ? 15.031 23.703 -10.633 1 97.25 153 VAL A N 1
ATOM 1225 C CA . VAL A 1 153 ? 14.172 23.156 -11.672 1 97.25 153 VAL A CA 1
ATOM 1226 C C . VAL A 1 153 ? 13.594 21.812 -11.211 1 97.25 153 VAL A C 1
ATOM 1228 O O . VAL A 1 153 ? 13.844 20.781 -11.836 1 97.25 153 VAL A O 1
ATOM 1231 N N . PRO A 1 154 ? 12.789 21.891 -10.125 1 98.25 154 PRO A N 1
ATOM 1232 C CA . PRO A 1 154 ? 12.344 20.641 -9.492 1 98.25 154 PRO A CA 1
ATOM 1233 C C . PRO A 1 154 ? 11.359 19.859 -10.352 1 98.25 154 PRO A C 1
ATOM 1235 O O . PRO A 1 154 ? 10.555 20.453 -11.07 1 98.25 154 PRO A O 1
ATOM 1238 N N . ALA A 1 155 ? 11.414 18.516 -10.219 1 98.06 155 ALA A N 1
ATOM 1239 C CA . ALA A 1 155 ? 10.43 17.625 -10.836 1 98.06 155 ALA A CA 1
ATOM 1240 C C . ALA A 1 155 ? 9.07 17.766 -10.164 1 98.06 155 ALA A C 1
ATOM 1242 O O . ALA A 1 155 ? 8.031 17.625 -10.812 1 98.06 155 ALA A O 1
ATOM 1243 N N . VAL A 1 156 ? 9.086 17.969 -8.883 1 98.81 156 VAL A N 1
ATOM 1244 C CA . VAL A 1 156 ? 7.848 18.078 -8.117 1 98.81 156 VAL A CA 1
ATOM 1245 C C . VAL A 1 156 ? 7.992 19.156 -7.051 1 98.81 156 VAL A C 1
ATOM 1247 O O . VAL A 1 156 ? 9.023 19.25 -6.387 1 98.81 156 VAL A O 1
ATOM 1250 N N . 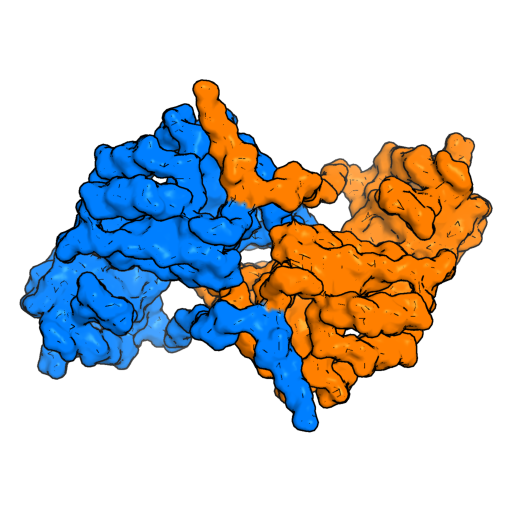VAL A 1 157 ? 7.039 20 -6.938 1 98.88 157 VAL A N 1
ATOM 1251 C CA . VAL A 1 157 ? 6.848 20.891 -5.797 1 98.88 157 VAL A CA 1
ATOM 1252 C C . VAL A 1 157 ? 5.637 20.438 -4.984 1 98.88 157 VAL A C 1
ATOM 1254 O O . VAL A 1 157 ? 4.535 20.297 -5.523 1 98.88 157 VAL A O 1
ATOM 1257 N N . PHE A 1 158 ? 5.84 20.141 -3.676 1 98.94 158 PHE A N 1
ATOM 1258 C CA . PHE A 1 158 ? 4.742 19.812 -2.781 1 98.94 158 PHE A CA 1
ATOM 1259 C C . PHE A 1 158 ? 4.328 21.016 -1.953 1 98.94 158 PHE A C 1
ATOM 1261 O O . PHE A 1 158 ? 5.18 21.75 -1.446 1 98.94 158 PHE A O 1
ATOM 1268 N N . ILE A 1 159 ? 3.045 21.203 -1.827 1 98.81 159 ILE A N 1
ATOM 1269 C CA . ILE A 1 159 ? 2.496 22.234 -0.95 1 98.81 159 ILE A CA 1
ATOM 1270 C C . ILE A 1 159 ? 1.339 21.656 -0.139 1 98.81 159 ILE A C 1
ATOM 1272 O O . ILE A 1 159 ? 0.274 21.359 -0.687 1 98.81 159 ILE A O 1
ATOM 1276 N N . ALA A 1 160 ? 1.545 21.469 1.146 1 98.75 160 ALA A N 1
ATOM 1277 C CA . ALA A 1 160 ? 0.448 21.094 2.029 1 98.75 160 ALA A CA 1
ATOM 1278 C C . ALA A 1 160 ? -0.466 22.281 2.314 1 98.75 160 ALA A C 1
ATOM 1280 O O . ALA A 1 160 ? 0.005 23.359 2.684 1 98.75 160 ALA A O 1
ATOM 1281 N N . TYR A 1 161 ? -1.758 22.125 2.143 1 98.38 161 TYR A N 1
ATOM 1282 C CA . TYR A 1 161 ? -2.721 23.219 2.156 1 98.38 161 TYR A CA 1
ATOM 1283 C C . TYR A 1 161 ? -4.051 22.766 2.75 1 98.38 161 TYR A C 1
ATOM 1285 O O . TYR A 1 161 ? -4.953 22.359 2.02 1 98.38 161 TYR A O 1
ATOM 1293 N N . PRO A 1 162 ? -4.23 22.953 4.168 1 98.31 162 PRO A N 1
ATOM 1294 C CA . PRO A 1 162 ? -3.373 23.594 5.16 1 98.31 162 PRO A CA 1
ATOM 1295 C C . PRO A 1 162 ? -2.078 22.828 5.41 1 98.31 162 PRO A C 1
ATOM 1297 O O . PRO A 1 162 ? -2.008 21.625 5.145 1 98.31 162 PRO A O 1
ATOM 1300 N N . ASN A 1 163 ? -1.12 23.594 5.867 1 98.75 163 ASN A N 1
ATOM 1301 C CA . ASN A 1 163 ? 0.212 23.016 6.039 1 98.75 163 ASN A CA 1
ATOM 1302 C C . ASN A 1 163 ? 0.317 22.219 7.332 1 98.75 163 ASN A C 1
ATOM 1304 O O . ASN A 1 163 ? -0.209 22.641 8.367 1 98.75 163 ASN A O 1
ATOM 1308 N N . ASN A 1 164 ? 0.834 21.047 7.316 1 98.12 164 ASN A N 1
ATOM 1309 C CA . ASN A 1 164 ? 1.261 20.266 8.469 1 98.12 164 ASN A CA 1
ATOM 1310 C C . ASN A 1 164 ? 2.768 20.359 8.688 1 98.12 164 ASN A C 1
ATOM 1312 O O . ASN A 1 164 ? 3.551 20.016 7.797 1 98.12 164 ASN A O 1
ATOM 1316 N N . PRO A 1 165 ? 3.158 20.891 9.773 1 98.31 165 PRO A N 1
ATOM 1317 C CA . PRO A 1 165 ? 2.479 20.859 11.078 1 98.31 165 PRO A CA 1
ATOM 1318 C C . PRO A 1 165 ? 1.981 22.234 11.523 1 98.31 165 PRO A C 1
ATOM 1320 O O . PRO A 1 165 ? 1.582 22.406 12.672 1 98.31 165 PRO A O 1
ATOM 1323 N N . THR A 1 166 ? 1.992 23.203 10.633 1 98.62 166 THR A N 1
ATOM 1324 C CA . THR A 1 166 ? 1.819 24.578 11.109 1 98.62 166 THR A CA 1
ATOM 1325 C C . THR A 1 166 ? 0.34 24.953 11.156 1 98.62 166 THR A C 1
ATOM 1327 O O . THR A 1 166 ? -0.04 25.922 11.805 1 98.62 166 THR A O 1
ATOM 1330 N N . GLY A 1 167 ? -0.459 24.219 10.359 1 98.44 167 GLY A N 1
ATOM 1331 C CA . GLY A 1 167 ? -1.906 24.297 10.492 1 98.44 167 GLY A CA 1
ATOM 1332 C C . GLY A 1 167 ? -2.52 25.391 9.633 1 98.44 167 GLY A C 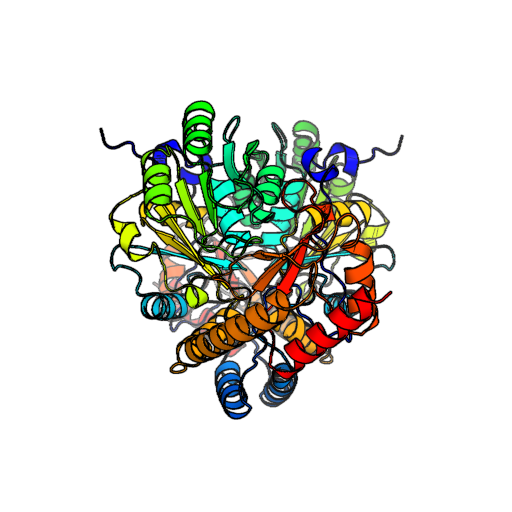1
ATOM 1333 O O . GLY A 1 167 ? -3.736 25.422 9.438 1 98.44 167 GLY A O 1
ATOM 1334 N N . ASN A 1 168 ? -1.738 26.312 9.047 1 97.69 168 ASN A N 1
ATOM 1335 C CA . ASN A 1 168 ? -2.262 27.484 8.367 1 97.69 168 ASN A CA 1
ATOM 1336 C C . ASN A 1 168 ? -2.41 27.25 6.867 1 97.69 168 ASN A C 1
ATOM 1338 O O . ASN A 1 168 ? -1.695 26.438 6.289 1 97.69 168 ASN A O 1
ATOM 1342 N N . LEU A 1 169 ? -3.271 28.016 6.27 1 98 169 LEU A N 1
ATOM 1343 C CA . LEU A 1 169 ? -3.332 28.188 4.82 1 98 169 LEU A CA 1
ATOM 1344 C C . LEU A 1 169 ? -2.295 29.203 4.344 1 98 169 LEU A C 1
ATOM 1346 O O . LEU A 1 169 ? -2.053 30.203 5.012 1 98 169 LEU A O 1
ATOM 1350 N N . PHE A 1 170 ? -1.701 28.891 3.209 1 98.06 170 PHE A N 1
ATOM 1351 C CA . PHE A 1 170 ? -0.911 29.891 2.508 1 98.06 170 PHE A CA 1
ATOM 1352 C C . PHE A 1 170 ? -1.799 30.75 1.618 1 98.06 170 PHE A C 1
ATOM 1354 O O . PHE A 1 170 ? -2.973 30.438 1.409 1 98.06 170 PHE A O 1
ATOM 1361 N N . SER A 1 171 ? -1.206 31.891 1.205 1 96.69 171 SER A N 1
ATOM 1362 C CA . SER A 1 171 ? -1.912 32.75 0.259 1 96.69 171 SER A CA 1
ATOM 1363 C C . SER A 1 171 ? -2.17 32.031 -1.059 1 96.69 171 SER A C 1
ATOM 1365 O O . SER A 1 171 ? -1.243 31.484 -1.667 1 96.69 171 SER A O 1
ATOM 1367 N N . ALA A 1 172 ? -3.451 32.062 -1.492 1 97.12 172 ALA A N 1
ATOM 1368 C CA . ALA A 1 172 ? -3.793 31.422 -2.766 1 97.12 172 ALA A CA 1
ATOM 1369 C C . ALA A 1 172 ? -3.023 32.062 -3.916 1 97.12 172 ALA A C 1
ATOM 1371 O O . ALA A 1 172 ? -2.65 31.375 -4.875 1 97.12 172 ALA A O 1
ATOM 1372 N N . GLU A 1 173 ? -2.812 33.312 -3.807 1 97.69 173 GLU A N 1
ATOM 1373 C CA . GLU A 1 173 ? -2.064 34.062 -4.828 1 97.69 173 GLU A CA 1
ATOM 1374 C C . GLU A 1 173 ? -0.613 33.594 -4.887 1 97.69 173 GLU A C 1
ATOM 1376 O O . GLU A 1 173 ? -0.04 33.438 -5.969 1 97.69 173 GLU A O 1
ATOM 1381 N N . GLU A 1 174 ? -0.083 33.375 -3.748 1 98.25 174 GLU A N 1
ATOM 1382 C CA . GLU A 1 174 ? 1.296 32.906 -3.701 1 98.25 174 GLU A CA 1
ATOM 1383 C C . GLU A 1 174 ? 1.407 31.484 -4.262 1 98.25 174 GLU A C 1
ATOM 1385 O O . GLU A 1 174 ? 2.369 31.172 -4.957 1 98.25 174 GLU A O 1
ATOM 1390 N N . LEU A 1 175 ? 0.405 30.688 -3.961 1 98.56 175 LEU A N 1
ATOM 1391 C CA . LEU A 1 175 ? 0.398 29.328 -4.516 1 98.56 175 LEU A CA 1
ATOM 1392 C C . LEU A 1 175 ? 0.291 29.375 -6.039 1 98.56 175 LEU A C 1
ATOM 1394 O O . LEU A 1 175 ? 0.955 28.594 -6.73 1 98.56 175 LEU A O 1
ATOM 1398 N N . GLN A 1 176 ? -0.539 30.266 -6.5 1 98.44 176 GLN A N 1
ATOM 1399 C CA . GLN A 1 176 ? -0.676 30.422 -7.945 1 98.44 176 GLN A CA 1
ATOM 1400 C C . GLN A 1 176 ? 0.656 30.797 -8.586 1 98.44 176 GLN A C 1
ATOM 1402 O O . GLN A 1 176 ? 1.016 30.266 -9.641 1 98.44 176 GLN A O 1
ATOM 1407 N N . ALA A 1 177 ? 1.361 31.688 -7.969 1 98.75 177 ALA A N 1
ATOM 1408 C CA . ALA A 1 177 ? 2.668 32.094 -8.477 1 98.75 177 ALA A CA 1
ATOM 1409 C C . ALA A 1 177 ? 3.633 30.922 -8.523 1 98.75 177 ALA A C 1
ATOM 1411 O O . ALA A 1 177 ? 4.406 30.781 -9.469 1 98.75 177 ALA A O 1
ATOM 1412 N N . ILE A 1 178 ? 3.578 30.078 -7.539 1 98.81 178 ILE A N 1
ATOM 1413 C CA . ILE A 1 178 ? 4.438 28.906 -7.469 1 98.81 178 ILE A CA 1
ATOM 1414 C C . ILE A 1 178 ? 4.066 27.922 -8.578 1 98.81 178 ILE A C 1
ATOM 1416 O O . ILE A 1 178 ? 4.941 27.391 -9.258 1 98.81 178 ILE A O 1
ATOM 1420 N N . ILE A 1 179 ? 2.758 27.688 -8.742 1 98.69 179 ILE A N 1
ATOM 1421 C CA . ILE A 1 179 ? 2.273 26.797 -9.781 1 98.69 179 ILE A CA 1
ATOM 1422 C C . ILE A 1 179 ? 2.762 27.266 -11.148 1 98.69 179 ILE A C 1
ATOM 1424 O O . ILE A 1 179 ? 3.316 26.484 -11.922 1 98.69 179 ILE A O 1
ATOM 1428 N N . GLU A 1 180 ? 2.668 28.531 -11.383 1 98.44 180 GLU A N 1
ATOM 1429 C CA . GLU A 1 180 ? 3.002 29.094 -12.688 1 98.44 180 GLU A CA 1
ATOM 1430 C C . GLU A 1 180 ? 4.508 29.062 -12.93 1 98.44 180 GLU A C 1
ATOM 1432 O O . GLU A 1 180 ? 4.953 28.953 -14.078 1 98.44 180 GLU A O 1
ATOM 1437 N N . ALA A 1 181 ? 5.266 29.109 -11.891 1 98.44 181 ALA A N 1
ATOM 1438 C CA . ALA A 1 181 ? 6.719 29.156 -12.016 1 98.44 181 ALA A CA 1
ATOM 1439 C C . ALA A 1 181 ? 7.316 27.766 -12.109 1 98.44 181 ALA A C 1
ATOM 1441 O O . ALA A 1 181 ? 8.477 27.594 -12.484 1 98.44 181 ALA A O 1
ATOM 1442 N N . SER A 1 182 ? 6.582 26.719 -11.797 1 98.12 182 SER A N 1
ATOM 1443 C CA . SER A 1 182 ? 7.133 25.375 -11.648 1 98.12 182 SER A CA 1
ATOM 1444 C C . SER A 1 182 ? 7.227 24.672 -13 1 98.12 182 SER A C 1
ATOM 1446 O O . SER A 1 182 ? 6.242 24.594 -13.734 1 98.12 182 SER A O 1
ATOM 1448 N N . PRO A 1 183 ? 8.398 24.109 -13.273 1 96.38 183 PRO A N 1
ATOM 1449 C CA . PRO A 1 183 ? 8.57 23.391 -14.539 1 96.38 183 PRO A CA 1
ATOM 1450 C C . PRO A 1 183 ? 7.949 22 -14.516 1 96.38 183 PRO A C 1
ATOM 1452 O O . PRO A 1 183 ? 7.551 21.469 -15.562 1 96.38 183 PRO A O 1
ATOM 1455 N N . GLY A 1 184 ? 7.957 21.344 -13.391 1 96.94 184 GLY A N 1
ATOM 1456 C CA . GLY A 1 184 ? 7.387 20.016 -13.219 1 96.94 184 GLY A CA 1
ATOM 1457 C C . GLY A 1 184 ? 6.039 20.031 -12.523 1 96.94 184 GLY A C 1
ATOM 1458 O O . GLY A 1 184 ? 5.27 20.984 -12.664 1 96.94 184 GLY A O 1
ATOM 1459 N N . LEU A 1 185 ? 5.727 19 -11.812 1 98.31 185 LEU A N 1
ATOM 1460 C CA . LEU A 1 185 ? 4.449 18.859 -11.125 1 98.31 185 LEU A CA 1
ATOM 1461 C C . LEU A 1 185 ? 4.383 19.766 -9.906 1 98.31 185 LEU A C 1
ATOM 1463 O O . LEU A 1 185 ? 5.383 19.953 -9.211 1 98.31 185 LEU A O 1
ATOM 1467 N N . VAL A 1 186 ? 3.283 20.344 -9.711 1 98.88 186 VAL A N 1
ATOM 1468 C CA . VAL A 1 186 ? 2.922 20.922 -8.422 1 98.88 186 VAL A CA 1
ATOM 1469 C C . VAL A 1 186 ? 1.783 20.125 -7.793 1 98.88 186 VAL A C 1
ATOM 1471 O O . VAL A 1 186 ? 0.729 19.938 -8.406 1 98.88 186 VAL A O 1
ATOM 1474 N N . ILE A 1 187 ? 1.989 19.625 -6.645 1 98.94 187 ILE A N 1
ATOM 1475 C CA . ILE A 1 187 ? 0.962 18.875 -5.93 1 98.94 187 ILE A CA 1
ATOM 1476 C C . ILE A 1 187 ? 0.516 19.656 -4.695 1 98.94 187 ILE A C 1
ATOM 1478 O O . ILE A 1 187 ? 1.309 19.875 -3.777 1 98.94 187 ILE A O 1
ATOM 1482 N N . VAL A 1 188 ? -0.678 20.094 -4.742 1 98.88 188 VAL A N 1
ATOM 1483 C CA . VAL A 1 188 ? -1.298 20.688 -3.566 1 98.88 188 VAL A CA 1
ATOM 1484 C C . VAL A 1 188 ? -1.952 19.609 -2.715 1 98.88 188 VAL A C 1
ATOM 1486 O O . VAL A 1 188 ? -2.932 18.984 -3.135 1 98.88 188 VAL A O 1
ATOM 1489 N N . ASP A 1 189 ? -1.389 19.375 -1.549 1 98.81 189 ASP A N 1
ATOM 1490 C CA . ASP A 1 189 ? -1.841 18.359 -0.61 1 98.81 189 ASP A CA 1
ATOM 1491 C C . ASP A 1 189 ? -2.92 18.906 0.321 1 98.81 189 ASP A C 1
ATOM 1493 O O . ASP A 1 189 ? -2.615 19.609 1.284 1 98.81 189 ASP A O 1
ATOM 1497 N N . GLU A 1 190 ? -4.117 18.453 0.085 1 98.56 190 GLU A N 1
ATOM 1498 C CA . GLU A 1 190 ? -5.289 18.984 0.773 1 98.56 190 GLU A CA 1
ATOM 1499 C C . GLU A 1 190 ? -5.844 17.984 1.776 1 98.56 190 GLU A C 1
ATOM 1501 O O . GLU A 1 190 ? -7.055 17.766 1.835 1 98.56 190 GLU A O 1
ATOM 1506 N N . ALA A 1 191 ? -4.941 17.375 2.561 1 98.06 191 ALA A N 1
ATOM 1507 C CA . ALA A 1 191 ? -5.328 16.391 3.566 1 98.06 191 ALA A CA 1
ATOM 1508 C C . ALA A 1 191 ? -6.328 16.984 4.559 1 98.06 191 ALA A C 1
ATOM 1510 O O . ALA A 1 191 ? -7.133 16.266 5.148 1 98.06 191 ALA A O 1
ATOM 1511 N N . TYR A 1 192 ? -6.359 18.328 4.711 1 97.88 192 TYR A N 1
ATOM 1512 C CA . TYR A 1 192 ? -7.152 18.969 5.758 1 97.88 192 TYR A CA 1
ATOM 1513 C C . TYR A 1 192 ? -8.172 19.922 5.16 1 97.88 192 TYR A C 1
ATOM 1515 O O . TYR A 1 192 ? -8.695 20.797 5.855 1 97.88 192 TYR A O 1
ATOM 1523 N N . SER A 1 193 ? -8.5 19.766 3.906 1 94.38 193 SER A N 1
ATOM 1524 C CA . SER A 1 193 ? -9.305 20.75 3.188 1 94.38 193 SER A CA 1
ATOM 1525 C C . SER A 1 193 ? -10.695 20.891 3.797 1 94.38 193 SER A C 1
ATOM 1527 O O . SER A 1 193 ? -11.273 21.984 3.803 1 94.38 193 SER A O 1
ATOM 1529 N N . VAL A 1 194 ? -11.195 19.844 4.355 1 94.75 194 VAL A N 1
ATOM 1530 C CA . VAL A 1 194 ? -12.562 19.844 4.867 1 94.75 194 VAL A CA 1
ATOM 1531 C C . VAL A 1 194 ? -12.672 20.781 6.066 1 94.75 194 VAL A C 1
ATOM 1533 O O . VAL A 1 194 ? -13.75 21.281 6.371 1 94.75 194 VAL A O 1
ATOM 1536 N N . PHE A 1 195 ? -11.562 21.016 6.668 1 97.5 195 PHE A N 1
ATOM 1537 C CA . PHE A 1 195 ? -11.555 21.891 7.844 1 97.5 195 PHE A CA 1
ATOM 1538 C C . PHE A 1 195 ? -11.344 23.344 7.445 1 97.5 195 PHE A C 1
ATOM 1540 O O . PHE A 1 195 ? -11.664 24.25 8.211 1 97.5 195 PHE A O 1
ATOM 1547 N N . ALA A 1 196 ? -10.68 23.594 6.344 1 95.31 196 ALA A N 1
ATOM 1548 C CA . ALA A 1 196 ? -10.227 24.922 5.938 1 95.31 196 ALA A CA 1
ATOM 1549 C C . ALA A 1 196 ? -11.258 25.609 5.039 1 95.31 196 ALA A C 1
ATOM 1551 O O . ALA A 1 196 ? -11.359 26.828 5.008 1 95.31 196 ALA A O 1
ATOM 1552 N N . GLY A 1 197 ? -11.906 24.812 4.242 1 91.31 197 GLY A N 1
ATOM 1553 C CA . GLY A 1 197 ? -12.898 25.359 3.324 1 91.31 197 GLY A CA 1
ATOM 1554 C C . GLY A 1 197 ? -12.281 25.953 2.072 1 91.31 197 GLY A C 1
ATOM 1555 O O . GLY A 1 197 ? -12.945 26.719 1.358 1 91.31 197 GLY A O 1
ATOM 1556 N N . GLU A 1 198 ? -11.023 25.828 1.854 1 95.25 198 GLU A N 1
ATOM 1557 C CA . GLU A 1 198 ? -10.32 26.25 0.646 1 95.25 198 GLU A CA 1
ATOM 1558 C C . GLU A 1 198 ? -9.789 25.047 -0.124 1 95.25 198 GLU A C 1
ATOM 1560 O O . GLU A 1 198 ? -9.422 24.031 0.476 1 95.25 198 GLU A O 1
ATOM 1565 N N . THR A 1 199 ? -9.82 25.188 -1.473 1 97.38 199 THR A N 1
ATOM 1566 C CA . THR A 1 199 ? -9.359 24.062 -2.293 1 97.38 199 THR A CA 1
ATOM 1567 C C . THR A 1 199 ? -8.898 24.562 -3.66 1 97.38 199 THR A C 1
ATOM 1569 O O . THR A 1 199 ? -9.367 25.594 -4.148 1 97.38 199 THR A O 1
ATOM 1572 N N . PHE A 1 200 ? -7.98 23.875 -4.223 1 98.19 200 PHE A N 1
ATOM 1573 C CA . PHE A 1 200 ? -7.512 24.141 -5.574 1 98.19 200 PHE A CA 1
ATOM 1574 C C . PHE A 1 200 ? -8.141 23.172 -6.57 1 98.19 200 PHE A C 1
ATOM 1576 O O . PHE A 1 200 ? -7.805 23.188 -7.758 1 98.19 200 PHE A O 1
ATOM 1583 N N . MET A 1 201 ? -9.117 22.359 -6.172 1 97.62 201 MET A N 1
ATOM 1584 C CA . MET A 1 201 ? -9.781 21.375 -7.008 1 97.62 201 MET A CA 1
ATOM 1585 C C . MET A 1 201 ? -10.352 22.016 -8.266 1 97.62 201 MET A C 1
ATOM 1587 O O . MET A 1 201 ? -10.109 21.531 -9.375 1 97.62 201 MET A O 1
ATOM 1591 N N . PRO A 1 202 ? -10.984 23.172 -8.125 1 96.56 202 PRO A N 1
ATOM 1592 C CA . PRO A 1 202 ? -11.539 23.781 -9.336 1 96.56 202 PRO A CA 1
ATOM 1593 C C . PRO A 1 202 ? -10.461 24.297 -10.281 1 96.56 202 PRO A C 1
ATOM 1595 O O . PRO A 1 202 ? -10.734 24.531 -11.461 1 96.56 202 PRO A O 1
ATOM 1598 N N . ARG A 1 203 ? -9.234 24.469 -9.797 1 97.31 203 ARG A N 1
ATOM 1599 C CA . ARG A 1 203 ? -8.148 25.047 -10.586 1 97.31 203 ARG A CA 1
ATOM 1600 C C . ARG A 1 203 ? -7.41 23.969 -11.375 1 97.31 203 ARG A C 1
ATOM 1602 O O . ARG A 1 203 ? -6.516 24.281 -12.164 1 97.31 203 ARG A O 1
ATOM 1609 N N . LEU A 1 204 ? -7.824 22.719 -11.203 1 98.06 204 LEU A N 1
ATOM 1610 C CA . LEU A 1 204 ? -7.184 21.609 -11.914 1 98.06 204 LEU A CA 1
ATOM 1611 C C . LEU A 1 204 ? -7.285 21.812 -13.422 1 98.06 204 LEU A C 1
ATOM 1613 O O . LEU A 1 204 ? -6.391 21.406 -14.172 1 98.06 204 LEU A O 1
ATOM 1617 N N . GLU A 1 205 ? -8.266 22.438 -13.867 1 96.56 205 GLU A N 1
ATOM 1618 C CA . GLU A 1 205 ? -8.492 22.641 -15.297 1 96.56 205 GLU A CA 1
ATOM 1619 C C . GLU A 1 205 ? -7.621 23.75 -15.844 1 96.56 205 GLU A C 1
ATOM 1621 O O . GLU A 1 205 ? -7.43 23.859 -17.062 1 96.56 205 GLU A O 1
ATOM 1626 N N . ASP A 1 206 ? -7.121 24.594 -14.945 1 97.12 206 ASP A N 1
ATOM 1627 C CA . ASP A 1 206 ? -6.355 25.766 -15.352 1 97.12 206 ASP A CA 1
ATOM 1628 C C . ASP A 1 206 ? -4.902 25.406 -15.641 1 97.12 206 ASP A C 1
ATOM 1630 O O . ASP A 1 206 ? -4.207 26.125 -16.359 1 97.12 206 ASP A O 1
ATOM 1634 N N . TYR A 1 207 ? -4.414 24.297 -15.055 1 97.38 207 TYR A N 1
ATOM 1635 C CA . TYR A 1 207 ? -3.002 23.953 -15.141 1 97.38 207 TYR A CA 1
ATOM 1636 C C . TYR A 1 207 ? -2.822 22.453 -15.375 1 97.38 207 TYR A C 1
ATOM 1638 O O . TYR A 1 207 ? -3.213 21.641 -14.539 1 97.38 207 TYR A O 1
ATOM 1646 N N . ASP A 1 208 ? -2.143 22.062 -16.406 1 96.31 208 ASP A N 1
ATOM 1647 C CA . ASP A 1 208 ? -1.989 20.656 -16.75 1 96.31 208 ASP A CA 1
ATOM 1648 C C . ASP A 1 208 ? -1.053 19.953 -15.781 1 96.31 208 ASP A C 1
ATOM 1650 O O . ASP A 1 208 ? -1.066 18.719 -15.68 1 96.31 208 ASP A O 1
ATOM 1654 N N . HIS A 1 209 ? -0.213 20.766 -15.07 1 98 209 HIS A N 1
ATOM 1655 C CA . HIS A 1 209 ? 0.792 20.156 -14.203 1 98 209 HIS A CA 1
ATOM 1656 C C . HIS A 1 209 ? 0.427 20.328 -12.734 1 98 209 HIS A C 1
ATOM 1658 O O . HIS A 1 209 ? 1.257 20.094 -11.852 1 98 209 HIS A O 1
ATOM 1664 N N . LEU A 1 210 ? -0.81 20.797 -12.469 1 98.69 210 LEU A N 1
ATOM 1665 C CA . LEU A 1 210 ? -1.327 20.859 -11.109 1 98.69 210 LEU A CA 1
ATOM 1666 C C . LEU A 1 210 ? -2.092 19.594 -10.75 1 98.69 210 LEU A C 1
ATOM 1668 O O . LEU A 1 210 ? -2.99 19.172 -11.484 1 98.69 210 LEU A O 1
ATOM 1672 N N . LEU A 1 211 ? -1.705 18.906 -9.695 1 98.88 211 LEU A N 1
ATOM 1673 C CA . LEU A 1 211 ? -2.488 17.812 -9.109 1 98.88 211 LEU A CA 1
ATOM 1674 C C . LEU A 1 211 ? -2.91 18.156 -7.688 1 98.88 211 LEU A C 1
ATOM 1676 O O . LEU A 1 211 ? -2.217 18.906 -6.992 1 98.88 211 LEU A O 1
ATOM 1680 N N . VAL A 1 212 ? -4.047 17.641 -7.277 1 98.88 212 VAL A N 1
ATOM 1681 C CA . VAL A 1 212 ? -4.555 17.812 -5.922 1 98.88 212 VAL A CA 1
ATOM 1682 C C . VAL A 1 212 ? -4.613 16.453 -5.223 1 98.88 212 VAL A C 1
ATOM 1684 O O . VAL A 1 212 ? -5.094 15.469 -5.801 1 98.88 212 VAL A O 1
ATOM 1687 N N . MET A 1 213 ? -4.051 16.359 -4.074 1 98.81 213 MET A N 1
ATOM 1688 C CA . MET A 1 213 ? -4.039 15.148 -3.27 1 98.81 213 MET A CA 1
ATOM 1689 C C . MET A 1 213 ? -4.938 15.289 -2.047 1 98.81 213 MET A C 1
ATOM 1691 O O . MET A 1 213 ? -4.949 16.344 -1.4 1 98.81 213 MET A O 1
ATOM 1695 N N . ARG A 1 214 ? -5.742 14.289 -1.747 1 98.19 214 ARG A N 1
ATOM 1696 C CA . ARG A 1 214 ? -6.617 14.25 -0.579 1 98.19 214 ARG A CA 1
ATOM 1697 C C . ARG A 1 214 ? -6.574 12.883 0.093 1 98.19 214 ARG A C 1
ATOM 1699 O O . ARG A 1 214 ? -5.961 11.945 -0.427 1 98.19 214 ARG A O 1
ATOM 1706 N N . THR A 1 215 ? -7.09 12.789 1.276 1 97.88 215 THR A N 1
ATOM 1707 C CA . THR A 1 215 ? -7.164 11.547 2.037 1 97.88 215 THR A CA 1
ATOM 1708 C C . THR A 1 215 ? -8.453 11.477 2.846 1 97.88 215 THR A C 1
ATOM 1710 O O . THR A 1 215 ? -9.039 12.516 3.17 1 97.88 215 THR A O 1
ATOM 1713 N N . LEU A 1 216 ? -8.914 10.281 3.137 1 97.69 216 LEU A N 1
ATOM 1714 C CA . LEU A 1 216 ? -10.047 10.117 4.039 1 97.69 216 LEU A CA 1
ATOM 1715 C C . LEU A 1 216 ? -9.578 9.898 5.473 1 97.69 216 LEU A C 1
ATOM 1717 O O . LEU A 1 216 ? -10.391 9.82 6.395 1 97.69 216 LEU A O 1
ATOM 1721 N N . SER A 1 217 ? -8.273 9.852 5.676 1 97.31 217 SER A N 1
ATOM 1722 C CA . SER A 1 217 ? -7.707 9.5 6.973 1 97.31 217 SER A CA 1
ATOM 1723 C C . SER A 1 217 ? -8.047 10.555 8.023 1 97.31 217 SER A C 1
ATOM 1725 O O . SER A 1 217 ? -8.352 10.219 9.172 1 97.31 217 SER A O 1
ATOM 1727 N N . LYS A 1 218 ? -8.039 11.812 7.602 1 97.19 218 LYS A N 1
ATOM 1728 C CA . LYS A 1 218 ? -8.148 12.883 8.586 1 97.19 218 LYS A CA 1
ATOM 1729 C C . LYS A 1 218 ? -9.609 13.234 8.859 1 97.19 218 LYS A C 1
ATOM 1731 O O . LYS A 1 218 ? -9.906 13.969 9.805 1 97.19 218 LYS A O 1
ATOM 1736 N N . ILE A 1 219 ? -10.469 12.672 8.086 1 94.81 219 ILE A N 1
ATOM 1737 C CA . ILE A 1 219 ? -11.867 13.055 8.219 1 94.81 219 ILE A CA 1
ATOM 1738 C C . ILE A 1 219 ? -12.672 11.875 8.766 1 94.81 219 ILE A C 1
ATOM 1740 O O . ILE A 1 219 ? -13.867 11.758 8.492 1 94.81 219 ILE A O 1
ATOM 1744 N N . GLY A 1 220 ? -11.984 10.984 9.367 1 96.5 220 GLY A N 1
ATOM 1745 C CA . GLY A 1 220 ? -12.719 10.008 10.156 1 96.5 220 GLY A CA 1
ATOM 1746 C C . GLY A 1 220 ? -12.492 8.578 9.695 1 96.5 220 GLY A C 1
ATOM 1747 O O . GLY A 1 220 ? -13.086 7.645 10.242 1 96.5 220 GLY A O 1
ATOM 1748 N N . LEU A 1 221 ? -11.648 8.352 8.719 1 97.94 221 LEU A N 1
ATOM 1749 C CA . LEU A 1 221 ? -11.453 7 8.203 1 97.94 221 LEU A CA 1
ATOM 1750 C C . LEU A 1 221 ? -9.969 6.645 8.148 1 97.94 221 LEU A C 1
ATOM 1752 O O . LEU A 1 221 ? -9.508 6.039 7.18 1 97.94 221 LEU A O 1
ATOM 1756 N N . ALA A 1 222 ? -9.227 7.098 9.227 1 98 222 ALA A N 1
ATOM 1757 C CA . ALA A 1 222 ? -7.785 6.852 9.297 1 98 222 ALA A CA 1
ATOM 1758 C C . ALA A 1 222 ? -7.477 5.363 9.188 1 98 222 ALA A C 1
ATOM 1760 O O . ALA A 1 222 ? -6.492 4.973 8.555 1 98 222 ALA A O 1
ATOM 1761 N N . GLY A 1 223 ? -8.32 4.539 9.711 1 97.88 223 GLY A N 1
ATOM 1762 C CA . GLY A 1 223 ? -8.086 3.105 9.773 1 97.88 223 GLY A CA 1
ATOM 1763 C C . GLY A 1 223 ? -8.188 2.428 8.414 1 97.88 223 GLY A C 1
ATOM 1764 O O . GLY A 1 223 ? -7.742 1.289 8.25 1 97.88 223 GLY A O 1
ATOM 1765 N N . LEU A 1 224 ? -8.797 3.047 7.434 1 98.25 224 LEU A N 1
ATOM 1766 C CA . LEU A 1 224 ? -9.039 2.439 6.129 1 98.25 224 LEU A CA 1
ATOM 1767 C C . LEU A 1 224 ? -7.855 2.656 5.199 1 98.25 224 LEU A C 1
ATOM 1769 O O . LEU A 1 224 ? -7.703 1.946 4.203 1 98.25 224 LEU A O 1
ATOM 1773 N N . ARG A 1 225 ? -7.031 3.693 5.477 1 98.19 225 ARG A N 1
ATOM 1774 C CA . ARG A 1 225 ? -5.844 4.02 4.691 1 98.19 225 ARG A CA 1
ATOM 1775 C C . ARG A 1 225 ? -6.207 4.266 3.23 1 98.19 225 ARG A C 1
ATOM 1777 O O . ARG A 1 225 ? -5.797 3.51 2.348 1 98.19 225 ARG A O 1
ATOM 1784 N N . LEU A 1 226 ? -6.871 5.359 2.93 1 98.75 226 LEU A N 1
ATOM 1785 C CA . LEU A 1 226 ? -7.289 5.652 1.563 1 98.75 226 LEU A CA 1
ATOM 1786 C C . LEU A 1 226 ? -6.961 7.094 1.192 1 98.75 226 LEU A C 1
ATOM 1788 O O . LEU A 1 226 ? -7.438 8.031 1.841 1 98.75 226 LEU A O 1
ATOM 1792 N N . GLY A 1 227 ? -6.094 7.281 0.209 1 98.56 227 GLY A N 1
ATOM 1793 C CA . GLY A 1 227 ? -5.766 8.562 -0.391 1 98.56 227 GLY A CA 1
ATOM 1794 C C . GLY A 1 227 ? -6.141 8.648 -1.857 1 98.56 227 GLY A C 1
ATOM 1795 O O . GLY A 1 227 ? -6.422 7.633 -2.492 1 98.56 227 GLY A O 1
ATOM 1796 N N . MET A 1 228 ? -6.242 9.836 -2.354 1 98.62 228 MET A N 1
ATOM 1797 C CA . MET A 1 228 ? -6.562 10.039 -3.764 1 98.62 228 MET A CA 1
ATOM 1798 C C . MET A 1 228 ? -5.742 11.188 -4.344 1 98.62 228 MET A C 1
ATOM 1800 O O . MET A 1 228 ? -5.438 12.156 -3.645 1 98.62 228 MET A O 1
ATOM 1804 N N . LEU A 1 229 ? -5.34 11.055 -5.5 1 98.88 229 LEU A N 1
ATOM 1805 C CA . LEU A 1 229 ? -4.641 12.055 -6.301 1 98.88 229 LEU A CA 1
ATOM 1806 C C . LEU A 1 229 ? -5.395 12.336 -7.594 1 98.88 229 LEU A C 1
ATOM 1808 O O . LEU A 1 229 ? -5.75 11.414 -8.328 1 98.88 229 LEU A O 1
ATOM 1812 N N . MET A 1 230 ? -5.719 13.594 -7.773 1 98.88 230 MET A N 1
ATOM 1813 C CA . MET A 1 230 ? -6.555 13.992 -8.906 1 98.88 230 MET A CA 1
ATOM 1814 C C . MET A 1 230 ? -5.824 14.992 -9.797 1 98.88 230 MET A C 1
ATOM 1816 O O . MET A 1 230 ? -5.074 15.836 -9.305 1 98.88 230 MET A O 1
ATOM 1820 N N . GLY A 1 231 ? -6.094 14.93 -11.078 1 98.62 231 GLY A N 1
ATOM 1821 C CA . GLY A 1 231 ? -5.531 15.883 -12.016 1 98.62 231 GLY A CA 1
ATOM 1822 C C . GLY A 1 231 ? -5.703 15.469 -13.469 1 98.62 231 GLY A C 1
ATOM 1823 O O . GLY A 1 231 ? -6.633 14.734 -13.797 1 98.62 231 GLY A O 1
ATOM 1824 N N . ASN A 1 232 ? -4.844 16.016 -14.312 1 98.12 232 ASN A N 1
ATOM 1825 C CA . ASN A 1 232 ? -4.848 15.758 -15.75 1 98.12 232 ASN A CA 1
ATOM 1826 C C . ASN A 1 232 ? -4.727 14.273 -16.062 1 98.12 232 ASN A C 1
ATOM 1828 O O . ASN A 1 232 ? -3.83 13.602 -15.547 1 98.12 232 ASN A O 1
ATOM 1832 N N . PRO A 1 233 ? -5.66 13.758 -16.938 1 97.75 233 PRO A N 1
ATOM 1833 C CA . PRO A 1 233 ? -5.66 12.328 -17.266 1 97.75 233 PRO A CA 1
ATOM 1834 C C . PRO A 1 233 ? -4.316 11.844 -17.797 1 97.75 233 PRO A C 1
ATOM 1836 O O . PRO A 1 233 ? -3.941 10.688 -17.578 1 97.75 233 PRO A O 1
ATOM 1839 N N . ALA A 1 234 ? -3.566 12.688 -18.453 1 96.94 234 ALA A N 1
ATOM 1840 C CA . ALA A 1 234 ? -2.283 12.281 -19.031 1 96.94 234 ALA A CA 1
ATOM 1841 C C . ALA A 1 234 ? -1.299 11.891 -17.922 1 96.94 234 ALA A C 1
ATOM 1843 O O . ALA A 1 234 ? -0.532 10.938 -18.094 1 96.94 234 ALA A O 1
ATOM 1844 N N . TRP A 1 235 ? -1.284 12.633 -16.812 1 97.5 235 TRP A N 1
ATOM 1845 C CA . TRP A 1 235 ? -0.435 12.297 -15.672 1 97.5 235 TRP A CA 1
ATOM 1846 C C . TRP A 1 235 ? -0.943 11.047 -14.961 1 97.5 235 TRP A C 1
ATOM 1848 O O . TRP A 1 235 ? -0.162 10.148 -14.641 1 97.5 235 TRP A O 1
ATOM 1858 N N . ILE A 1 236 ? -2.258 10.977 -14.766 1 98 236 ILE A N 1
ATOM 1859 C CA . ILE A 1 236 ? -2.857 9.883 -14.016 1 98 236 ILE A CA 1
ATOM 1860 C C . ILE A 1 236 ? -2.623 8.562 -14.758 1 98 236 ILE A C 1
ATOM 1862 O O . ILE A 1 236 ? -2.342 7.539 -14.133 1 98 236 ILE A O 1
ATOM 1866 N N . LYS A 1 237 ? -2.703 8.594 -16.031 1 96.44 237 LYS A N 1
ATOM 1867 C CA . LYS A 1 237 ? -2.467 7.41 -16.859 1 96.44 237 LYS A CA 1
ATOM 1868 C C . LYS A 1 237 ? -1.066 6.848 -16.625 1 96.44 237 LYS A C 1
ATOM 1870 O O . LYS A 1 237 ? -0.891 5.633 -16.5 1 96.44 237 LYS A O 1
ATOM 1875 N N . GLU A 1 238 ? -0.077 7.68 -16.547 1 96.44 238 GLU A N 1
ATOM 1876 C CA . GLU A 1 238 ? 1.293 7.238 -16.312 1 96.44 238 GLU A CA 1
ATOM 1877 C C . GLU A 1 238 ? 1.463 6.719 -14.883 1 96.44 238 GLU A C 1
ATOM 1879 O O . GLU A 1 238 ? 2.154 5.723 -14.656 1 96.44 238 GLU A O 1
ATOM 1884 N N . LEU A 1 239 ? 0.813 7.414 -13.969 1 97.38 239 LEU A N 1
ATOM 1885 C CA . LEU A 1 239 ? 0.92 7.004 -12.57 1 97.38 239 LEU A CA 1
ATOM 1886 C C . LEU A 1 239 ? 0.275 5.637 -12.359 1 97.38 239 LEU A C 1
ATOM 1888 O O . LEU A 1 239 ? 0.724 4.863 -11.508 1 97.38 239 LEU A O 1
ATOM 1892 N N . GLU A 1 240 ? -0.723 5.273 -13.133 1 96.19 240 GLU A N 1
ATOM 1893 C CA . GLU A 1 240 ? -1.378 3.971 -13.062 1 96.19 240 GLU A CA 1
ATOM 1894 C C . GLU A 1 240 ? -0.413 2.844 -13.414 1 96.19 240 GLU A C 1
ATOM 1896 O O . GLU A 1 240 ? -0.566 1.715 -12.945 1 96.19 240 GLU A O 1
ATOM 1901 N N . LYS A 1 241 ? 0.604 3.172 -14.203 1 94.31 241 LYS A N 1
ATOM 1902 C CA . LYS A 1 241 ? 1.593 2.17 -14.586 1 94.31 241 LYS A CA 1
ATOM 1903 C C . LYS A 1 241 ? 2.518 1.833 -13.422 1 94.31 241 LYS A C 1
ATOM 1905 O O . LYS A 1 241 ? 3.172 0.788 -13.422 1 94.31 241 LYS A O 1
ATOM 1910 N N . VAL A 1 242 ? 2.557 2.74 -12.445 1 94.88 242 VAL A N 1
ATOM 1911 C CA . VAL A 1 242 ? 3.408 2.588 -11.266 1 94.88 242 VAL A CA 1
ATOM 1912 C C . VAL A 1 242 ? 2.631 1.895 -10.156 1 94.88 242 VAL A C 1
ATOM 1914 O O . VAL A 1 242 ? 3.221 1.234 -9.297 1 94.88 242 VAL A O 1
ATOM 1917 N N . ARG A 1 243 ? 1.342 1.999 -10.188 1 95.88 243 ARG A N 1
ATOM 1918 C CA . ARG A 1 243 ? 0.474 1.444 -9.156 1 95.88 243 ARG A CA 1
ATOM 1919 C C . ARG A 1 243 ? 0.502 -0.08 -9.18 1 95.88 243 ARG A C 1
ATOM 1921 O O . ARG A 1 243 ? 0.357 -0.694 -10.234 1 95.88 243 ARG A O 1
ATOM 1928 N N . LEU A 1 244 ? 0.758 -0.702 -8.016 1 94.75 244 LEU A N 1
ATOM 1929 C CA . LEU A 1 244 ? 0.674 -2.154 -7.906 1 94.75 244 LEU A CA 1
ATOM 1930 C C . LEU A 1 244 ? -0.772 -2.625 -8.016 1 94.75 244 LEU A C 1
ATOM 1932 O O . LEU A 1 244 ? -1.695 -1.905 -7.629 1 94.75 244 LEU A O 1
ATOM 1936 N N . PRO A 1 245 ? -0.94 -3.848 -8.5 1 92.44 245 PRO A N 1
ATOM 1937 C CA . PRO A 1 245 ? -2.309 -4.352 -8.641 1 92.44 245 PRO A CA 1
ATOM 1938 C C . PRO A 1 245 ? -3.023 -4.5 -7.297 1 92.44 245 PRO A C 1
ATOM 1940 O O . PRO A 1 245 ? -2.396 -4.863 -6.301 1 92.44 245 PRO A O 1
ATOM 1943 N N . TYR A 1 246 ? -4.328 -4.191 -7.191 1 95.56 246 TYR A N 1
ATOM 1944 C CA . TYR A 1 246 ? -5.207 -4.445 -6.059 1 95.56 246 TYR A CA 1
ATOM 1945 C C . TYR A 1 246 ? -4.719 -3.711 -4.812 1 95.56 246 TYR A C 1
ATOM 1947 O O . TYR A 1 246 ? -4.758 -4.258 -3.709 1 95.56 246 TYR A O 1
ATOM 1955 N N . ASN A 1 247 ? -4.188 -2.467 -5.035 1 97.31 247 ASN A N 1
ATOM 1956 C CA . ASN A 1 247 ? -3.561 -1.789 -3.908 1 97.31 247 ASN A CA 1
ATOM 1957 C C . ASN A 1 247 ? -4.598 -1.284 -2.91 1 97.31 247 ASN A C 1
ATOM 1959 O O . ASN A 1 247 ? -4.258 -0.919 -1.783 1 97.31 247 ASN A O 1
ATOM 1963 N N . ILE A 1 248 ? -5.895 -1.217 -3.297 1 98.5 248 ILE A N 1
ATOM 1964 C CA . ILE A 1 248 ? -6.973 -0.91 -2.365 1 98.5 248 ILE A CA 1
ATOM 1965 C C . ILE A 1 248 ? -7.801 -2.166 -2.1 1 98.5 248 ILE A C 1
ATOM 1967 O O . ILE A 1 248 ? -8.5 -2.654 -2.99 1 98.5 248 ILE A O 1
ATOM 1971 N N . ASN A 1 249 ? -7.719 -2.658 -0.875 1 98.06 249 ASN A N 1
ATOM 1972 C CA . ASN A 1 249 ? -8.344 -3.947 -0.597 1 98.06 249 ASN A CA 1
ATOM 1973 C C . ASN A 1 249 ? -9.867 -3.844 -0.586 1 98.06 249 ASN A C 1
ATOM 1975 O O . ASN A 1 249 ? -10.414 -2.74 -0.583 1 98.06 249 ASN A O 1
ATOM 1979 N N . GLN A 1 250 ? -10.484 -4.965 -0.576 1 97.75 250 GLN A N 1
ATOM 1980 C CA . GLN A 1 250 ? -11.93 -5.078 -0.726 1 97.75 250 GLN A CA 1
ATOM 1981 C C . GLN A 1 250 ? -12.664 -4.383 0.419 1 97.75 250 GLN A C 1
ATOM 1983 O O . GLN A 1 250 ? -13.656 -3.688 0.198 1 97.75 250 GLN A O 1
ATOM 1988 N N . LEU A 1 251 ? -12.219 -4.539 1.637 1 98.62 251 LEU A N 1
ATOM 1989 C CA . LEU A 1 251 ? -12.891 -3.988 2.809 1 98.62 251 LEU A CA 1
ATOM 1990 C C . LEU A 1 251 ? -12.805 -2.465 2.816 1 98.62 251 LEU A C 1
ATOM 1992 O O . LEU A 1 251 ? -13.758 -1.787 3.193 1 98.62 251 LEU A O 1
ATOM 1996 N N . THR A 1 252 ? -11.664 -1.933 2.416 1 98.62 252 THR A N 1
ATOM 1997 C CA . THR A 1 252 ? -11.508 -0.486 2.316 1 98.62 252 THR A CA 1
ATOM 1998 C C . THR A 1 252 ? -12.445 0.089 1.258 1 98.62 252 THR A C 1
ATOM 2000 O O . THR A 1 252 ? -13.102 1.102 1.492 1 98.62 252 THR A O 1
ATOM 2003 N N . GLN A 1 253 ? -12.5 -0.562 0.095 1 98.62 253 GLN A N 1
ATOM 2004 C CA . GLN A 1 253 ? -13.367 -0.063 -0.966 1 98.62 253 GLN A CA 1
ATOM 2005 C C . GLN A 1 253 ? -14.82 0.003 -0.503 1 98.62 253 GLN A C 1
ATOM 2007 O O . GLN A 1 253 ? -15.461 1.05 -0.607 1 98.62 253 GLN A O 1
ATOM 2012 N N . VAL A 1 254 ? -15.32 -1.062 0.115 1 98.44 254 VAL A N 1
ATOM 2013 C CA . VAL A 1 254 ? -16.719 -1.17 0.508 1 98.44 254 VAL A CA 1
ATOM 2014 C C . VAL A 1 254 ? -17.016 -0.208 1.658 1 98.44 254 VAL A C 1
ATOM 2016 O O . VAL A 1 254 ? -18.031 0.482 1.656 1 98.44 254 VAL A O 1
ATOM 2019 N N . SER A 1 255 ? -16.109 -0.122 2.586 1 98.5 255 SER A N 1
ATOM 2020 C CA . SER A 1 255 ? -16.328 0.707 3.768 1 98.5 255 SER A CA 1
ATOM 2021 C C . SER A 1 255 ? -16.266 2.191 3.42 1 98.5 255 SER A C 1
ATOM 2023 O O . SER A 1 255 ? -17.062 2.984 3.932 1 98.5 255 SER A O 1
ATOM 2025 N N . ALA A 1 256 ? -15.305 2.557 2.59 1 98.38 256 ALA A N 1
ATOM 2026 C CA . ALA A 1 256 ? -15.219 3.949 2.162 1 98.38 256 ALA A CA 1
ATOM 2027 C C . ALA A 1 256 ? -16.453 4.363 1.375 1 98.38 256 ALA A C 1
ATOM 2029 O O . ALA A 1 256 ? -17 5.449 1.59 1 98.38 256 ALA A O 1
ATOM 2030 N N . GLU A 1 257 ? -16.859 3.492 0.462 1 97.94 257 GLU A N 1
ATOM 2031 C CA . GLU A 1 257 ? -18.078 3.762 -0.311 1 97.94 257 GLU A CA 1
ATOM 2032 C C . GLU A 1 257 ? -19.281 3.951 0.602 1 97.94 257 GLU A C 1
ATOM 2034 O O . GLU A 1 257 ? -20.062 4.891 0.425 1 97.94 257 GLU A O 1
ATOM 2039 N N . PHE A 1 258 ? -19.438 3.088 1.576 1 97.69 258 PHE A N 1
ATOM 2040 C CA . PHE A 1 258 ? -20.516 3.176 2.547 1 97.69 258 PHE A CA 1
ATOM 2041 C C . PHE A 1 258 ? -20.5 4.516 3.271 1 97.69 258 PHE A C 1
ATOM 2043 O O . PHE A 1 258 ? -21.516 5.184 3.391 1 97.69 258 PHE A O 1
ATOM 2050 N N . ALA A 1 259 ? -19.297 4.867 3.77 1 97.12 259 ALA A N 1
ATOM 2051 C CA . ALA A 1 259 ? -19.141 6.109 4.52 1 97.12 259 ALA A CA 1
ATOM 2052 C C . ALA A 1 259 ? -19.562 7.312 3.68 1 97.12 259 ALA A C 1
ATOM 2054 O O . ALA A 1 259 ? -20.25 8.219 4.172 1 97.12 259 ALA A O 1
ATOM 2055 N N . LEU A 1 260 ? -19.203 7.293 2.438 1 96.31 260 LEU A N 1
ATOM 2056 C CA . LEU A 1 260 ? -19.453 8.414 1.542 1 96.31 260 LEU A CA 1
ATOM 2057 C C . LEU A 1 260 ? -20.938 8.5 1.18 1 96.31 260 LEU A C 1
ATOM 2059 O O . LEU A 1 260 ? -21.406 9.539 0.714 1 96.31 260 LEU A O 1
ATOM 2063 N N . GLU A 1 261 ? -21.625 7.41 1.328 1 94.62 261 GLU A N 1
ATOM 2064 C CA . GLU A 1 261 ? -23.047 7.367 1.029 1 94.62 261 GLU A CA 1
ATOM 2065 C C . GLU A 1 261 ? -23.875 7.98 2.16 1 94.62 261 GLU A C 1
ATOM 2067 O O . GLU A 1 261 ? -25.047 8.273 1.987 1 94.62 261 GLU A O 1
ATOM 2072 N N . GLN A 1 262 ? -23.234 8.102 3.334 1 91.5 262 GLN A N 1
ATOM 2073 C CA . GLN A 1 262 ? -23.984 8.609 4.484 1 91.5 262 GLN A CA 1
ATOM 2074 C C . GLN A 1 262 ? -24.125 10.125 4.422 1 91.5 262 GLN A C 1
ATOM 2076 O O . GLN A 1 262 ? -23.125 10.836 4.234 1 91.5 262 GLN A O 1
ATOM 2081 N N . PRO A 1 263 ? -25.328 10.547 4.488 1 78.88 263 PRO A N 1
ATOM 2082 C CA . PRO A 1 263 ? -25.531 12 4.379 1 78.88 263 PRO A CA 1
ATOM 2083 C C . PRO A 1 263 ? -24.891 12.773 5.531 1 78.88 263 PRO A C 1
ATOM 2085 O O . PRO A 1 263 ? -25.188 12.5 6.699 1 78.88 263 PRO A O 1
ATOM 2088 N N . GLY A 1 264 ? -24.078 13.742 5.148 1 76.31 264 GLY A N 1
ATOM 2089 C CA . GLY A 1 264 ? -23.562 14.781 6.027 1 76.31 264 GLY A CA 1
ATOM 2090 C C . GLY A 1 264 ? -22.656 14.242 7.113 1 76.31 264 GLY A C 1
ATOM 2091 O O . GLY A 1 264 ? -22.094 15.008 7.906 1 76.31 264 GLY A O 1
ATOM 2092 N N . GLY A 1 265 ? -22.406 13.023 7.27 1 83.44 265 GLY A N 1
ATOM 2093 C CA . GLY A 1 265 ? -21.719 12.477 8.43 1 83.44 265 GLY A CA 1
ATOM 2094 C C . GLY A 1 265 ? -20.297 12.992 8.578 1 83.44 265 GLY A C 1
ATOM 2095 O O . GLY A 1 265 ? -19.984 13.656 9.57 1 83.44 265 GLY A O 1
ATOM 2096 N N . LEU A 1 266 ? -19.5 12.844 7.613 1 90.31 266 LEU A N 1
ATOM 2097 C CA . LEU A 1 266 ? -18.109 13.281 7.664 1 90.31 266 LEU A CA 1
ATOM 2098 C C . LEU A 1 266 ? -18.016 14.797 7.738 1 90.31 266 LEU A C 1
ATOM 2100 O O . LEU A 1 266 ? -17.234 15.336 8.523 1 90.31 266 LEU A O 1
ATOM 2104 N N . ASP A 1 267 ? -18.812 15.492 7.039 1 91.38 267 ASP A N 1
ATOM 2105 C CA . ASP A 1 267 ? -18.797 16.953 6.996 1 91.38 267 ASP A CA 1
ATOM 2106 C C . ASP A 1 267 ? -19.312 17.547 8.305 1 91.38 267 ASP A C 1
ATOM 2108 O O . ASP A 1 267 ? -18.844 18.594 8.75 1 91.38 267 ASP A O 1
ATOM 2112 N N . GLU A 1 268 ? -20.328 16.922 8.836 1 93.31 268 GLU A N 1
ATOM 2113 C CA . GLU A 1 268 ? -20.844 17.375 10.117 1 93.31 268 GLU A CA 1
ATOM 2114 C C . GLU A 1 268 ? -19.797 17.25 11.219 1 93.31 268 GLU A C 1
ATOM 2116 O O . GLU A 1 268 ? -19.641 18.141 12.055 1 93.31 268 GLU A O 1
ATOM 2121 N N . GLN A 1 269 ? -19.141 16.172 11.18 1 94.88 269 GLN A N 1
ATOM 2122 C CA . GLN A 1 269 ? -18.062 15.984 12.148 1 94.88 269 GLN A CA 1
ATOM 2123 C C . GLN A 1 269 ? -16.969 17.031 11.969 1 94.88 269 GLN A C 1
ATOM 2125 O O . GLN A 1 269 ? -16.422 17.531 12.945 1 94.88 269 GLN A O 1
ATOM 2130 N N . ALA A 1 270 ? -16.672 17.359 10.758 1 96.19 270 ALA A N 1
ATOM 2131 C CA . ALA A 1 270 ? -15.68 18.391 10.469 1 96.19 270 ALA A CA 1
ATOM 2132 C C . ALA A 1 270 ? -16.109 19.734 11.047 1 96.19 270 ALA A C 1
ATOM 2134 O O . ALA A 1 270 ? -15.289 20.469 11.594 1 96.19 270 ALA A O 1
ATOM 2135 N N . ARG A 1 271 ? -17.359 20.047 10.922 1 96.12 271 ARG A N 1
ATOM 2136 C CA . ARG A 1 271 ? -17.875 21.281 11.469 1 96.12 271 ARG A CA 1
ATOM 2137 C C . ARG A 1 271 ? -17.75 21.328 12.984 1 96.12 271 ARG A C 1
ATOM 2139 O O . ARG A 1 271 ? -17.391 22.344 13.562 1 96.12 271 ARG A O 1
ATOM 2146 N N . LEU A 1 272 ? -18.047 20.188 13.602 1 97.06 272 LEU A N 1
ATOM 2147 C CA . LEU A 1 272 ? -17.906 20.078 15.055 1 97.06 272 LEU A CA 1
ATOM 2148 C C . LEU A 1 272 ? -16.453 20.281 15.477 1 97.06 272 LEU A C 1
ATOM 2150 O O . LEU A 1 272 ? -16.172 20.953 16.469 1 97.06 272 LEU A O 1
ATOM 2154 N N . ILE A 1 273 ? -15.609 19.719 14.711 1 98.38 273 ILE A N 1
ATOM 2155 C CA . ILE A 1 273 ? -14.188 19.828 15 1 98.38 273 ILE A CA 1
ATOM 2156 C C . ILE A 1 273 ? -13.734 21.281 14.852 1 98.38 273 ILE A C 1
ATOM 2158 O O . ILE A 1 273 ? -12.961 21.781 15.664 1 98.38 273 ILE A O 1
ATOM 2162 N N . CYS A 1 274 ? -14.211 21.969 13.836 1 98.44 274 CYS A N 1
ATOM 2163 C CA . CYS A 1 274 ? -13.867 23.375 13.625 1 98.44 274 CYS A CA 1
ATOM 2164 C C . CYS A 1 274 ? -14.344 24.234 14.789 1 98.44 274 CYS A C 1
ATOM 2166 O O . CYS A 1 274 ? -13.633 25.141 15.242 1 98.44 274 CYS A O 1
ATOM 2168 N N . LYS A 1 275 ? -15.508 23.953 15.25 1 98.31 275 LYS A N 1
ATOM 2169 C CA . LYS A 1 275 ? -16.031 24.656 16.422 1 98.31 275 LYS A CA 1
ATOM 2170 C C . LYS A 1 275 ? -15.164 24.406 17.641 1 98.31 275 LYS A C 1
ATOM 2172 O O . LYS A 1 275 ? -14.812 25.344 18.375 1 98.31 275 LYS A O 1
ATOM 2177 N N . ALA A 1 276 ? -14.867 23.141 17.859 1 98.62 276 ALA A N 1
ATOM 2178 C CA . ALA A 1 276 ? -14.016 22.766 18.984 1 98.62 276 ALA A CA 1
ATOM 2179 C C . ALA A 1 276 ? -12.625 23.375 18.859 1 98.62 276 ALA A C 1
ATOM 2181 O O . ALA A 1 276 ? -12.016 23.781 19.859 1 98.62 276 ALA A O 1
ATOM 2182 N N . ARG A 1 277 ? -12.117 23.422 17.672 1 98.75 277 ARG A N 1
ATOM 2183 C CA . ARG A 1 277 ? -10.828 24.047 17.406 1 98.75 277 ARG A CA 1
ATOM 2184 C C . ARG A 1 277 ? -10.812 25.5 17.859 1 98.75 277 ARG A C 1
ATOM 2186 O O . ARG A 1 277 ? -9.859 25.938 18.516 1 98.75 277 ARG A O 1
ATOM 2193 N N . ALA A 1 278 ? -11.844 26.219 17.5 1 98.56 278 ALA A N 1
ATOM 2194 C CA . ALA A 1 278 ? -11.945 27.625 17.875 1 98.56 278 ALA A CA 1
ATOM 2195 C C . ALA A 1 278 ? -11.945 27.797 19.391 1 98.56 278 ALA A C 1
ATOM 2197 O O . ALA A 1 278 ? -11.273 28.688 19.922 1 98.56 278 ALA A O 1
ATOM 2198 N N . GLN A 1 279 ? -12.664 26.922 20.031 1 98.56 279 GLN A N 1
ATOM 2199 C CA . GLN A 1 279 ? -12.734 26.969 21.5 1 98.56 279 GLN A CA 1
ATOM 2200 C C . GLN A 1 279 ? -11.383 26.641 22.125 1 98.56 279 GLN A C 1
ATOM 2202 O O . GLN A 1 279 ? -10.945 27.328 23.047 1 98.56 279 GLN A O 1
ATOM 2207 N N . LEU A 1 280 ? -10.797 25.594 21.641 1 98.75 280 LEU A N 1
ATOM 2208 C CA . LEU A 1 280 ? -9.5 25.172 22.141 1 98.75 280 LEU A CA 1
ATOM 2209 C C . LEU A 1 280 ? -8.438 26.234 21.922 1 98.75 280 LEU A C 1
ATOM 2211 O O . LEU A 1 280 ? -7.605 26.484 22.781 1 98.75 280 LEU A O 1
ATOM 2215 N N . GLN A 1 281 ? -8.469 26.844 20.734 1 98.56 281 GLN A N 1
ATOM 2216 C CA . GLN A 1 281 ? -7.535 27.922 20.406 1 98.56 281 GLN A CA 1
ATOM 2217 C C . GLN A 1 281 ? -7.676 29.078 21.375 1 98.56 281 GLN A C 1
ATOM 2219 O O . GLN A 1 281 ? -6.676 29.609 21.859 1 98.56 281 GLN A O 1
ATOM 2224 N N . ARG A 1 282 ? -8.844 29.469 21.672 1 98.25 282 ARG A N 1
ATOM 2225 C CA . ARG A 1 282 ? -9.102 30.562 22.609 1 98.25 282 ARG A CA 1
ATOM 2226 C C . ARG A 1 282 ? -8.586 30.219 24 1 98.25 282 ARG A C 1
ATOM 2228 O O . ARG A 1 282 ? -7.98 31.062 24.672 1 98.25 282 ARG A O 1
ATOM 2235 N N . ALA A 1 283 ? -8.852 29.031 24.375 1 98.38 283 ALA A N 1
ATOM 2236 C CA . ALA A 1 283 ? -8.398 28.594 25.688 1 98.38 283 ALA A CA 1
ATOM 2237 C C . ALA A 1 283 ? -6.875 28.609 25.781 1 98.38 283 ALA A C 1
ATOM 2239 O O . ALA A 1 283 ? -6.316 29.047 26.781 1 98.38 283 ALA A O 1
ATOM 2240 N N . LEU A 1 284 ? -6.227 28.141 24.781 1 98.38 284 LEU A N 1
ATOM 2241 C CA . LEU A 1 284 ? -4.77 28.109 24.75 1 98.38 284 LEU A CA 1
ATOM 2242 C C . LEU A 1 284 ? -4.199 29.516 24.781 1 98.38 284 LEU A C 1
ATOM 2244 O O . LEU A 1 284 ? -3.191 29.781 25.453 1 98.38 284 LEU A O 1
ATOM 2248 N N . GLN A 1 285 ? -4.852 30.422 24.062 1 97.56 285 GLN A N 1
ATOM 2249 C CA . GLN A 1 285 ? -4.391 31.797 23.953 1 97.56 285 GLN A CA 1
ATOM 2250 C C . GLN A 1 285 ? -4.434 32.5 25.297 1 97.56 285 GLN A C 1
ATOM 2252 O O . GLN A 1 285 ? -3.711 33.5 25.516 1 97.56 285 GLN A O 1
ATOM 2257 N N . GLN A 1 286 ? -5.18 31.984 26.188 1 96.75 286 GLN A N 1
ATOM 2258 C CA . GLN A 1 286 ? -5.336 32.594 27.5 1 96.75 286 GLN A CA 1
ATOM 2259 C C . GLN A 1 286 ? -4.23 32.156 28.453 1 96.75 286 GLN A C 1
ATOM 2261 O O . GLN A 1 286 ? -4.059 32.75 29.531 1 96.75 286 GLN A O 1
ATOM 2266 N N . LEU A 1 287 ? -3.527 31.219 28.062 1 96.25 287 LEU A N 1
ATOM 2267 C CA . LEU A 1 287 ? -2.479 30.703 28.938 1 96.25 287 LEU A CA 1
ATOM 2268 C C . LEU A 1 287 ? -1.21 31.531 28.812 1 96.25 287 LEU A C 1
ATOM 2270 O O . LEU A 1 287 ? -0.678 31.719 27.719 1 96.25 287 LEU A O 1
ATOM 2274 N N . PRO A 1 288 ? -0.745 32 29.922 1 94.38 288 PRO A N 1
ATOM 2275 C CA . PRO A 1 288 ? 0.462 32.812 29.859 1 94.38 288 PRO A CA 1
ATOM 2276 C C . PRO A 1 288 ? 1.668 32.094 29.297 1 94.38 288 PRO A C 1
ATOM 2278 O O . PRO A 1 288 ? 1.876 30.906 29.625 1 94.38 288 PRO A O 1
ATOM 2281 N N . GLY A 1 289 ? 2.359 32.75 28.438 1 95 289 GLY A N 1
ATOM 2282 C CA . GLY A 1 289 ? 3.605 32.219 27.906 1 95 289 GLY A CA 1
ATOM 2283 C C . GLY A 1 289 ? 3.406 31.297 26.719 1 95 289 GLY A C 1
ATOM 2284 O O . GLY A 1 289 ? 4.375 30.844 26.109 1 95 289 GLY A O 1
ATOM 2285 N N . ILE A 1 290 ? 2.209 31.016 26.391 1 97.56 290 ILE A N 1
ATOM 2286 C CA . ILE A 1 290 ? 1.918 30.141 25.281 1 97.56 290 ILE A CA 1
ATOM 2287 C C . ILE A 1 290 ? 1.59 30.969 24.031 1 97.56 290 ILE A C 1
ATOM 2289 O O . ILE A 1 290 ? 0.685 31.797 24.062 1 97.56 290 ILE A O 1
ATOM 2293 N N . GLN A 1 291 ? 2.383 30.797 23.047 1 98.19 291 GLN A N 1
ATOM 2294 C CA . GLN A 1 291 ? 2.076 31.391 21.734 1 98.19 291 GLN A CA 1
ATOM 2295 C C . GLN A 1 291 ? 1.317 30.406 20.859 1 98.19 291 GLN A C 1
ATOM 2297 O O . GLN A 1 291 ? 1.818 29.328 20.547 1 98.19 291 GLN A O 1
ATOM 2302 N N . VAL A 1 292 ? 0.168 30.781 20.484 1 98.56 292 VAL A N 1
ATOM 2303 C CA . VAL A 1 292 ? -0.682 29.906 19.672 1 98.56 292 VAL A CA 1
ATOM 2304 C C . VAL A 1 292 ? -0.67 30.375 18.219 1 98.56 292 VAL A C 1
ATOM 2306 O O . VAL A 1 292 ? -0.788 31.578 17.953 1 98.56 292 VAL A O 1
ATOM 2309 N N . TYR A 1 293 ? -0.483 29.516 17.297 1 98.5 293 TYR A N 1
ATOM 2310 C CA . TYR A 1 293 ? -0.503 29.844 15.875 1 98.5 293 TYR A CA 1
ATOM 2311 C C . TYR A 1 293 ? -1.862 29.531 15.258 1 98.5 293 TYR A C 1
ATOM 2313 O O . TYR A 1 293 ? -2.531 28.578 15.672 1 98.5 293 TYR A O 1
ATOM 2321 N N . PRO A 1 294 ? -2.264 30.344 14.312 1 96.88 294 PRO A N 1
ATOM 2322 C CA . PRO A 1 294 ? -3.543 30.078 13.656 1 96.88 294 PRO A CA 1
ATOM 2323 C C . PRO A 1 294 ? -3.572 28.703 12.969 1 96.88 294 PRO A C 1
ATOM 2325 O O . PRO A 1 294 ? -2.559 28.266 12.414 1 96.88 294 PRO A O 1
ATOM 2328 N N . SER A 1 295 ? -4.809 28.125 12.977 1 98.44 295 SER A N 1
ATOM 2329 C CA . SER A 1 295 ? -4.926 26.812 12.344 1 98.44 295 SER A CA 1
ATOM 2330 C C . SER A 1 295 ? -6.191 26.719 11.492 1 98.44 295 SER A C 1
ATOM 2332 O O . SER A 1 295 ? -7.258 27.188 11.914 1 98.44 295 SER A O 1
ATOM 2334 N N . ASP A 1 296 ? -6.012 26.219 10.328 1 98.44 296 ASP A N 1
ATOM 2335 C CA . ASP A 1 296 ? -7.117 25.891 9.43 1 98.44 296 ASP A CA 1
ATOM 2336 C C . ASP A 1 296 ? -7.254 24.375 9.266 1 98.44 296 ASP A C 1
ATOM 2338 O O . ASP A 1 296 ? -7.887 23.906 8.32 1 98.44 296 ASP A O 1
ATOM 2342 N N . ALA A 1 297 ? -6.648 23.578 10.109 1 98.56 297 ALA A N 1
ATOM 2343 C CA . ALA A 1 297 ? -6.668 22.109 10.109 1 98.56 297 ALA A CA 1
ATOM 2344 C C . ALA A 1 297 ? -7.387 21.578 11.344 1 98.56 297 ALA A C 1
ATOM 2346 O O . ALA A 1 297 ? -8.18 22.297 11.969 1 98.56 297 ALA A O 1
ATOM 2347 N N . ASN A 1 298 ? -7.25 20.312 11.648 1 98.75 298 ASN A N 1
ATOM 2348 C CA . ASN A 1 298 ? -7.863 19.75 12.852 1 98.75 298 ASN A CA 1
ATOM 2349 C C . ASN A 1 298 ? -6.859 19.625 13.992 1 98.75 298 ASN A C 1
ATOM 2351 O O . ASN A 1 298 ? -6.938 18.688 14.789 1 98.75 298 ASN A O 1
ATOM 2355 N N . PHE A 1 299 ? -5.906 20.484 13.992 1 98.88 299 PHE A N 1
ATOM 2356 C CA . PHE A 1 299 ? -4.887 20.531 15.039 1 98.88 299 PHE A CA 1
ATOM 2357 C C . PHE A 1 299 ? -4.414 21.969 15.266 1 98.88 299 PHE A C 1
ATOM 2359 O O . PHE A 1 299 ? -4.699 22.859 14.469 1 98.88 299 PHE A O 1
ATOM 2366 N N . ILE A 1 300 ? -3.729 22.172 16.391 1 98.88 300 ILE A N 1
ATOM 2367 C CA . ILE A 1 300 ? -3.211 23.484 16.75 1 98.88 300 ILE A CA 1
ATOM 2368 C C . ILE A 1 300 ? -1.735 23.375 17.125 1 98.88 300 ILE A C 1
ATOM 2370 O O . ILE A 1 300 ? -1.358 22.531 17.938 1 98.88 300 ILE A O 1
ATOM 2374 N N . LEU A 1 301 ? -0.948 24.156 16.438 1 98.88 301 LEU A N 1
ATOM 2375 C CA . LEU A 1 301 ? 0.448 24.328 16.812 1 98.88 301 LEU A CA 1
ATOM 2376 C C . LEU A 1 301 ? 0.588 25.453 17.844 1 98.88 301 LEU A C 1
ATOM 2378 O O . LEU A 1 301 ? -0.037 26.5 17.719 1 98.88 301 LEU A O 1
ATOM 2382 N N . PHE A 1 302 ? 1.386 25.203 18.891 1 98.75 302 PHE A N 1
ATOM 2383 C CA . PHE A 1 302 ? 1.663 26.25 19.859 1 98.75 302 PHE A CA 1
ATOM 2384 C C . PHE A 1 302 ? 3.096 26.156 20.359 1 98.75 302 PHE A C 1
ATOM 2386 O O . PHE A 1 302 ? 3.709 25.078 20.312 1 98.75 302 PHE A O 1
ATOM 2393 N N . ARG A 1 303 ? 3.631 27.234 20.75 1 98.62 303 ARG A N 1
ATOM 2394 C CA . ARG A 1 303 ? 5 27.328 21.25 1 98.62 303 ARG A CA 1
ATOM 2395 C C . ARG A 1 303 ? 5.023 27.578 22.75 1 98.62 303 ARG A C 1
ATOM 2397 O O . ARG A 1 303 ? 4.277 28.422 23.25 1 98.62 303 ARG A O 1
ATOM 2404 N N . THR A 1 304 ? 5.77 26.844 23.422 1 98 304 THR A N 1
ATOM 2405 C CA . THR A 1 304 ? 5.973 27 24.859 1 98 304 THR A CA 1
ATOM 2406 C C . THR A 1 304 ? 7.082 28.016 25.141 1 98 304 THR A C 1
ATOM 2408 O O . THR A 1 304 ? 7.785 28.438 24.219 1 98 304 THR A O 1
ATOM 2411 N N . PRO A 1 305 ? 7.238 28.438 26.469 1 96.88 305 PRO A N 1
ATOM 2412 C CA . PRO A 1 305 ? 8.43 29.234 26.797 1 96.88 305 PRO A CA 1
ATOM 2413 C C . PRO A 1 305 ? 9.727 28.5 26.453 1 96.88 305 PRO A C 1
ATOM 2415 O O . PRO A 1 305 ? 9.734 27.281 26.281 1 96.88 305 PRO A O 1
ATOM 2418 N N . PRO A 1 306 ? 10.805 29.281 26.281 1 96.94 306 PRO A N 1
ATOM 2419 C CA . PRO A 1 306 ? 12.07 28.703 25.828 1 96.94 306 PRO A CA 1
ATOM 2420 C C . PRO A 1 306 ? 12.523 27.516 26.688 1 96.94 306 PRO A C 1
ATOM 2422 O O . PRO A 1 306 ? 12.508 27.609 27.906 1 96.94 306 PRO A O 1
ATOM 2425 N N . HIS A 1 307 ? 12.82 26.375 26 1 96.56 307 HIS A N 1
ATOM 2426 C CA . HIS A 1 307 ? 13.43 25.188 26.578 1 96.56 307 HIS A CA 1
ATOM 2427 C C . HIS A 1 307 ? 12.469 24.469 27.516 1 96.56 307 HIS A C 1
ATOM 2429 O O . HIS A 1 307 ? 12.898 23.766 28.438 1 96.56 307 HIS A O 1
ATOM 2435 N N . GLN A 1 308 ? 11.172 24.641 27.266 1 97 308 GLN A N 1
ATOM 2436 C CA . GLN A 1 308 ? 10.227 24.016 28.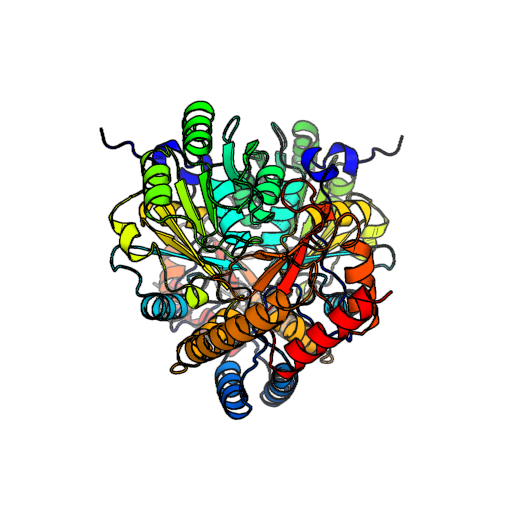188 1 97 308 GLN A CA 1
ATOM 2437 C C . GLN A 1 308 ? 9.359 22.984 27.469 1 97 308 GLN A C 1
ATOM 2439 O O . GLN A 1 308 ? 8.617 22.234 28.109 1 97 308 GLN A O 1
ATOM 2444 N N . ALA A 1 309 ? 9.414 22.906 26.188 1 97.88 309 ALA A N 1
ATOM 2445 C CA . ALA A 1 309 ? 8.516 22.062 25.406 1 97.88 309 ALA A CA 1
ATOM 2446 C C . ALA A 1 309 ? 8.602 20.609 25.859 1 97.88 309 ALA A C 1
ATOM 2448 O O . ALA A 1 309 ? 7.57 19.953 26.062 1 97.88 309 ALA A O 1
ATOM 2449 N N . GLU A 1 310 ? 9.805 20.062 26.031 1 97.69 310 GLU A N 1
ATOM 2450 C CA . GLU A 1 310 ? 9.992 18.672 26.406 1 97.69 310 GLU A CA 1
ATOM 2451 C C . GLU A 1 310 ? 9.375 18.375 27.781 1 97.69 310 GLU A C 1
ATOM 2453 O O . GLU A 1 310 ? 8.719 17.359 27.969 1 97.69 310 GLU A O 1
ATOM 2458 N N . ALA A 1 311 ? 9.672 19.219 28.719 1 97 311 ALA A N 1
ATOM 2459 C CA . ALA A 1 311 ? 9.141 19.047 30.062 1 97 311 ALA A CA 1
ATOM 2460 C C . ALA A 1 311 ? 7.617 19.109 30.062 1 97 311 ALA A C 1
ATOM 2462 O O . ALA A 1 311 ? 6.961 18.297 30.734 1 97 311 ALA A O 1
ATOM 2463 N N . ILE A 1 312 ? 7.098 20.078 29.391 1 97.75 312 ILE A N 1
ATOM 2464 C CA . ILE A 1 312 ? 5.648 20.234 29.312 1 97.75 312 ILE A CA 1
ATOM 2465 C C . ILE A 1 312 ? 5.039 19.031 28.625 1 97.75 312 ILE A C 1
ATOM 2467 O O . ILE A 1 312 ? 4.035 18.484 29.094 1 97.75 312 ILE A O 1
ATOM 2471 N N . PHE A 1 313 ? 5.613 18.578 27.547 1 98.06 313 PHE A N 1
ATOM 2472 C CA . PHE A 1 313 ? 5.164 17.391 26.828 1 98.06 313 PHE A CA 1
ATOM 2473 C C . PHE A 1 313 ? 5.117 16.172 27.766 1 98.06 313 PHE A C 1
ATOM 2475 O O . PHE A 1 313 ? 4.117 15.453 27.797 1 98.06 313 PHE A O 1
ATOM 2482 N N . THR A 1 314 ? 6.18 15.945 28.453 1 97.38 314 THR A N 1
ATOM 2483 C CA . THR A 1 314 ? 6.285 14.812 29.375 1 97.38 314 THR A CA 1
ATOM 2484 C C . THR A 1 314 ? 5.219 14.898 30.453 1 97.38 314 THR A C 1
ATOM 2486 O O . THR A 1 314 ? 4.602 13.883 30.812 1 97.38 314 THR A O 1
ATOM 2489 N N . ALA A 1 315 ? 5 16.062 30.969 1 96.69 315 ALA A N 1
ATOM 2490 C CA . ALA A 1 315 ? 3.996 16.266 32 1 96.69 315 ALA A CA 1
ATOM 2491 C C . ALA A 1 315 ? 2.598 15.93 31.484 1 96.69 315 ALA A C 1
ATOM 2493 O O . ALA A 1 315 ? 1.794 15.328 32.219 1 96.69 315 ALA A O 1
ATOM 2494 N N . ILE A 1 316 ? 2.295 16.391 30.328 1 97.88 316 ILE A N 1
ATOM 2495 C CA . ILE A 1 316 ? 1.002 16.125 29.703 1 97.88 316 ILE A CA 1
ATOM 2496 C C . ILE A 1 316 ? 0.828 14.609 29.531 1 97.88 316 ILE A C 1
ATOM 2498 O O . ILE A 1 316 ? -0.222 14.055 29.859 1 97.88 316 ILE A O 1
ATOM 2502 N N . LYS A 1 317 ? 1.858 13.969 29 1 97.5 317 LYS A N 1
ATOM 2503 C CA . LYS A 1 317 ? 1.832 12.531 28.766 1 97.5 317 LYS A CA 1
ATOM 2504 C C . LYS A 1 317 ? 1.632 11.766 30.062 1 97.5 317 LYS A C 1
ATOM 2506 O O . LYS A 1 317 ? 0.867 10.797 30.109 1 97.5 317 LYS A O 1
ATOM 2511 N N . GLU A 1 318 ? 2.309 12.156 31.078 1 96.38 318 GLU A N 1
ATOM 2512 C CA . GLU A 1 318 ? 2.205 11.516 32.375 1 96.38 318 GLU A CA 1
ATOM 2513 C C . GLU A 1 318 ? 0.786 11.617 32.938 1 96.38 318 GLU A C 1
ATOM 2515 O O . GLU A 1 318 ? 0.383 10.812 33.781 1 96.38 318 GLU A O 1
ATOM 2520 N N . ARG A 1 319 ? 0.112 12.586 32.469 1 96.81 319 ARG A N 1
ATOM 2521 C CA . ARG A 1 319 ? -1.255 12.797 32.938 1 96.81 319 ARG A CA 1
ATOM 2522 C C . ARG A 1 319 ? -2.262 12.141 32 1 96.81 319 ARG A C 1
ATOM 2524 O O . ARG A 1 319 ? -3.457 12.438 32.062 1 96.81 319 ARG A O 1
ATOM 2531 N N . GLY A 1 320 ? -1.786 11.383 31.047 1 96.81 320 GLY A N 1
ATOM 2532 C CA . GLY A 1 320 ? -2.646 10.484 30.297 1 96.81 320 GLY A CA 1
ATOM 2533 C C . GLY A 1 320 ? -3.041 11.039 28.938 1 96.81 320 GLY A C 1
ATOM 2534 O O . GLY A 1 320 ? -3.965 10.523 28.297 1 96.81 320 GLY A O 1
ATOM 2535 N N . VAL A 1 321 ? -2.439 12.094 28.469 1 98.19 321 VAL A N 1
ATOM 2536 C CA . VAL A 1 321 ? -2.758 12.688 27.172 1 98.19 321 VAL A CA 1
ATOM 2537 C C . VAL A 1 321 ? -1.517 12.68 26.281 1 98.19 321 VAL A C 1
ATOM 2539 O O . VAL A 1 321 ? -0.437 13.094 26.719 1 98.19 321 VAL A O 1
ATOM 2542 N N . LEU A 1 322 ? -1.654 12.133 25.078 1 98.12 322 LEU A N 1
ATOM 2543 C CA . LEU A 1 322 ? -0.545 12.109 24.125 1 98.12 322 LEU A CA 1
ATOM 2544 C C . LEU A 1 322 ? -0.754 13.141 23.031 1 98.12 322 LEU A C 1
ATOM 2546 O O . LEU A 1 322 ? -1.729 13.062 22.281 1 98.12 322 LEU A O 1
ATOM 2550 N N . ILE A 1 323 ? 0.065 14.164 23.016 1 98.38 323 ILE A N 1
ATOM 2551 C CA . ILE A 1 323 ? 0.11 15.125 21.906 1 98.38 323 ILE A CA 1
ATOM 2552 C C . ILE A 1 323 ? 1.424 14.969 21.141 1 98.38 323 ILE A C 1
ATOM 2554 O O . ILE A 1 323 ? 2.123 13.961 21.297 1 98.38 323 ILE A O 1
ATOM 2558 N N . LYS A 1 324 ? 1.76 15.898 20.312 1 98.31 324 LYS A N 1
ATOM 2559 C CA . LYS A 1 324 ? 2.963 15.766 19.5 1 98.31 324 LYS A CA 1
ATOM 2560 C C . LYS A 1 324 ? 4.031 16.766 19.922 1 98.31 324 LYS A C 1
ATOM 2562 O O . LYS A 1 324 ? 3.742 17.953 20.062 1 98.31 324 LYS A O 1
ATOM 2567 N N . ASN A 1 325 ? 5.211 16.234 20.188 1 98.31 325 ASN A N 1
ATOM 2568 C CA . ASN A 1 325 ? 6.371 17.094 20.438 1 98.31 325 ASN A CA 1
ATOM 2569 C C . ASN A 1 325 ? 7.16 17.359 19.156 1 98.31 325 ASN A C 1
ATOM 2571 O O . ASN A 1 325 ? 7.801 16.453 18.625 1 98.31 325 ASN A O 1
ATOM 2575 N N . LEU A 1 326 ? 7.125 18.594 18.688 1 98.31 326 LEU A N 1
ATOM 2576 C CA . LEU A 1 326 ? 7.777 18.938 17.438 1 98.31 326 LEU A CA 1
ATOM 2577 C C . LEU A 1 326 ? 9.102 19.656 17.688 1 98.31 326 LEU A C 1
ATOM 2579 O O . LEU A 1 326 ? 9.836 19.953 16.75 1 98.31 326 LEU A O 1
ATOM 2583 N N . SER A 1 327 ? 9.438 19.844 18.922 1 98 327 SER A N 1
ATOM 2584 C CA . SER A 1 327 ? 10.594 20.656 19.297 1 98 327 SER A CA 1
ATOM 2585 C C . SER A 1 327 ? 11.891 20.031 18.781 1 98 327 SER A C 1
ATOM 2587 O O . SER A 1 327 ? 12.82 20.75 18.422 1 98 327 SER A O 1
ATOM 2589 N N . GLY A 1 328 ? 11.922 18.75 18.703 1 94.88 328 GLY A N 1
ATOM 2590 C CA . GLY A 1 328 ? 13.125 18.047 18.281 1 94.88 328 GLY A CA 1
ATOM 2591 C C . GLY A 1 328 ? 13.492 18.297 16.828 1 94.88 328 GLY A C 1
ATOM 2592 O O . GLY A 1 328 ? 14.641 18.078 16.438 1 94.88 328 GLY A O 1
ATOM 2593 N N . GLN A 1 329 ? 12.586 18.734 16.078 1 94.88 329 GLN A N 1
ATOM 2594 C CA . GLN A 1 329 ? 12.867 19.016 14.68 1 94.88 329 GLN A CA 1
ATOM 2595 C C . GLN A 1 329 ? 13.727 20.281 14.539 1 94.88 329 GLN A C 1
ATOM 2597 O O . GLN A 1 329 ? 14.359 20.5 13.5 1 94.88 329 GLN A O 1
ATOM 2602 N N . GLY A 1 330 ? 13.664 21.156 15.57 1 96.31 330 GLY A N 1
ATOM 2603 C CA . GLY A 1 330 ? 14.523 22.344 15.602 1 96.31 330 GLY A CA 1
ATOM 2604 C C . GLY A 1 330 ? 14.039 23.453 14.68 1 96.31 330 GLY A C 1
ATOM 2605 O O . GLY A 1 330 ? 12.875 23.453 14.266 1 96.31 330 GLY A O 1
ATOM 2606 N N . GLY A 1 331 ? 14.875 24.484 14.484 1 96.94 331 GLY A N 1
ATOM 2607 C CA . GLY A 1 331 ? 14.523 25.594 13.609 1 96.94 331 GLY A CA 1
ATOM 2608 C C . GLY A 1 331 ? 13.297 26.359 14.078 1 96.94 331 GLY A C 1
ATOM 2609 O O . GLY A 1 331 ? 13.203 26.734 15.242 1 96.94 331 GLY A O 1
ATOM 2610 N N . LEU A 1 332 ? 12.406 26.562 13.086 1 97.75 332 LEU A N 1
ATOM 2611 C CA . LEU A 1 332 ? 11.203 27.344 13.359 1 97.75 332 LEU A CA 1
ATOM 2612 C C . LEU A 1 332 ? 10.305 26.609 14.352 1 97.75 332 LEU A C 1
ATOM 2614 O O . LEU A 1 332 ? 9.414 27.219 14.953 1 97.75 332 LEU A O 1
ATOM 2618 N N . LEU A 1 333 ? 10.539 25.297 14.578 1 98.56 333 LEU A N 1
ATOM 2619 C CA . LEU A 1 333 ? 9.648 24.516 15.422 1 98.56 333 LEU A CA 1
ATOM 2620 C C . LEU A 1 333 ? 10.227 24.344 16.828 1 98.56 333 LEU A C 1
ATOM 2622 O O . LEU A 1 333 ? 9.68 23.609 17.641 1 98.56 333 LEU A O 1
ATOM 2626 N N . THR A 1 334 ? 11.367 25.016 17.109 1 98.19 334 THR A N 1
ATOM 2627 C CA . THR A 1 334 ? 11.93 24.984 18.453 1 98.19 334 THR A CA 1
ATOM 2628 C C . THR A 1 334 ? 10.875 25.375 19.484 1 98.19 334 THR A C 1
ATOM 2630 O O . THR A 1 334 ? 10.148 26.359 19.312 1 98.19 334 THR A O 1
ATOM 2633 N N . ASP A 1 335 ? 10.672 24.516 20.469 1 98.38 335 ASP A N 1
ATOM 2634 C CA . ASP A 1 335 ? 9.789 24.703 21.625 1 98.38 335 ASP A CA 1
ATOM 2635 C C . ASP A 1 335 ? 8.32 24.594 21.219 1 98.38 335 ASP A C 1
ATOM 2637 O O . ASP A 1 335 ? 7.441 25.094 21.922 1 98.38 335 ASP A O 1
ATOM 2641 N N . CYS A 1 336 ? 8.047 24 20.062 1 98.75 336 CYS A N 1
ATOM 2642 C CA . CYS A 1 336 ? 6.668 23.875 19.609 1 98.75 336 CYS A CA 1
ATOM 2643 C C . CYS A 1 336 ? 6.102 22.516 19.953 1 98.75 336 CYS A C 1
ATOM 2645 O O . CYS A 1 336 ? 6.812 21.5 19.875 1 98.75 336 CYS A O 1
ATOM 2647 N N . LEU A 1 337 ? 4.879 22.469 20.344 1 98.75 337 LEU A N 1
ATOM 2648 C CA . LEU A 1 337 ? 4.02 21.297 20.5 1 98.75 337 LEU A CA 1
ATOM 2649 C C . LEU A 1 337 ? 2.777 21.422 19.609 1 98.75 337 LEU A C 1
ATOM 2651 O O . LEU A 1 337 ? 2.432 22.516 19.172 1 98.75 337 LEU A O 1
ATOM 2655 N N . ARG A 1 338 ? 2.203 20.328 19.297 1 98.88 338 ARG A N 1
ATOM 2656 C CA . ARG A 1 338 ? 0.991 20.312 18.484 1 98.88 338 ARG A CA 1
ATOM 2657 C C . ARG A 1 338 ? -0.074 19.422 19.109 1 98.88 338 ARG A C 1
ATOM 2659 O O . ARG A 1 338 ? 0.225 18.312 19.562 1 98.88 338 ARG A O 1
ATOM 2666 N N . VAL A 1 339 ? -1.261 19.891 19.141 1 98.88 339 VAL A N 1
ATOM 2667 C CA . VAL A 1 339 ? -2.361 19.109 19.719 1 98.88 339 VAL A CA 1
ATOM 2668 C C . VAL A 1 339 ? -3.457 18.938 18.656 1 98.88 339 VAL A C 1
ATOM 2670 O O . VAL A 1 339 ? -3.846 19.891 17.984 1 98.88 339 VAL A O 1
ATOM 2673 N N . THR A 1 340 ? -3.873 17.719 18.469 1 98.75 340 THR A N 1
ATOM 2674 C CA . THR A 1 340 ? -5.039 17.406 17.641 1 98.75 340 THR A CA 1
ATOM 2675 C C . THR A 1 340 ? -6.328 17.781 18.375 1 98.75 340 THR A C 1
ATOM 2677 O O . THR A 1 340 ? -6.457 17.547 19.578 1 98.75 340 THR A O 1
ATOM 2680 N N . VAL A 1 341 ? -7.25 18.344 17.656 1 98.81 341 VAL A N 1
ATOM 2681 C CA . VAL A 1 341 ? -8.531 18.703 18.25 1 98.81 341 VAL A CA 1
ATOM 2682 C C . VAL A 1 341 ? -9.336 17.438 18.531 1 98.81 341 VAL A C 1
ATOM 2684 O O . VAL A 1 341 ? -9.609 16.656 17.625 1 98.81 341 VAL A O 1
ATOM 2687 N N . GLY A 1 342 ? -9.641 17.172 19.812 1 98.25 342 GLY A N 1
ATOM 2688 C CA . GLY A 1 342 ? -10.422 16 20.203 1 98.25 342 GLY A CA 1
ATOM 2689 C C . GLY A 1 342 ? -11.859 16.359 20.562 1 98.25 342 GLY A C 1
ATOM 2690 O O . GLY A 1 342 ? -12.375 17.391 20.156 1 98.25 342 GLY A O 1
ATOM 2691 N N . THR A 1 343 ? -12.523 15.453 21.188 1 97.31 343 THR A N 1
ATOM 2692 C CA . THR A 1 343 ? -13.828 15.742 21.766 1 97.31 343 THR A CA 1
ATOM 2693 C C . THR A 1 343 ? -13.711 16.797 22.859 1 97.31 343 THR A C 1
ATOM 2695 O O . THR A 1 343 ? -12.602 17.141 23.281 1 97.31 343 THR A O 1
ATOM 2698 N N . ALA A 1 344 ? -14.867 17.297 23.266 1 97.38 344 ALA A N 1
ATOM 2699 C CA . ALA A 1 344 ? -14.875 18.281 24.344 1 97.38 344 ALA A CA 1
ATOM 2700 C C . ALA A 1 344 ? -14.164 17.75 25.578 1 97.38 344 ALA A C 1
ATOM 2702 O O . ALA A 1 344 ? -13.359 18.469 26.188 1 97.38 344 ALA A O 1
ATOM 2703 N N . ASP A 1 345 ? -14.406 16.484 25.938 1 97.94 345 ASP A N 1
ATOM 2704 C CA . ASP A 1 345 ? -13.789 15.867 27.109 1 97.94 345 ASP A CA 1
ATOM 2705 C C . ASP A 1 345 ? -12.281 15.711 26.922 1 97.94 345 ASP A C 1
ATOM 2707 O O . ASP A 1 345 ? -11.508 15.945 27.844 1 97.94 345 ASP A O 1
ATOM 2711 N N . GLU A 1 346 ? -11.891 15.297 25.766 1 98.31 346 GLU A N 1
ATOM 2712 C CA . GLU A 1 346 ? -10.469 15.117 25.484 1 98.31 346 GLU A CA 1
ATOM 2713 C C . GLU A 1 346 ? -9.727 16.453 25.5 1 98.31 346 GLU A C 1
ATOM 2715 O O . GLU A 1 346 ? -8.625 16.547 26.047 1 98.31 346 GLU A O 1
ATOM 2720 N N . ASN A 1 347 ? -10.367 17.469 24.938 1 98.62 347 ASN A N 1
ATOM 2721 C CA . ASN A 1 347 ? -9.781 18.797 24.938 1 98.62 347 ASN A CA 1
ATOM 2722 C C . ASN A 1 347 ? -9.648 19.344 26.344 1 98.62 347 ASN A C 1
ATOM 2724 O O . ASN A 1 347 ? -8.641 19.969 26.688 1 98.62 347 ASN A O 1
ATOM 2728 N N . HIS A 1 348 ? -10.656 19.109 27.125 1 98.12 348 HIS A N 1
ATOM 2729 C CA . HIS A 1 348 ? -10.609 19.531 28.516 1 98.12 348 HIS A CA 1
ATOM 2730 C C . HIS A 1 348 ? -9.492 18.844 29.281 1 98.12 348 HIS A C 1
ATOM 2732 O O . HIS A 1 348 ? -8.766 19.469 30.047 1 98.12 348 HIS A O 1
ATOM 2738 N N . ALA A 1 349 ? -9.375 17.531 29.062 1 98.25 349 ALA A N 1
ATOM 2739 C CA . ALA A 1 349 ? -8.305 16.75 29.703 1 98.25 349 ALA A CA 1
ATOM 2740 C C . ALA A 1 349 ? -6.934 17.297 29.297 1 98.25 349 ALA A C 1
ATOM 2742 O O . ALA A 1 349 ? -6.023 17.391 30.125 1 98.25 349 ALA A O 1
ATOM 2743 N N . PHE A 1 350 ? -6.809 17.609 28.094 1 98.62 350 PHE A N 1
ATOM 2744 C CA . PHE A 1 350 ? -5.559 18.172 27.594 1 98.62 350 PHE A CA 1
ATOM 2745 C C . PHE A 1 350 ? -5.242 19.484 28.281 1 98.62 350 PHE A C 1
ATOM 2747 O O . PHE A 1 350 ? -4.129 19.688 28.766 1 98.62 350 PHE A O 1
ATOM 2754 N N . LEU A 1 351 ? -6.242 20.391 28.312 1 98.38 351 LEU A N 1
ATOM 2755 C CA . LEU A 1 351 ? -6.031 21.719 28.906 1 98.38 351 LEU A CA 1
ATOM 2756 C C . LEU A 1 351 ? -5.66 21.594 30.391 1 98.38 351 LEU A C 1
ATOM 2758 O O . LEU A 1 351 ? -4.785 22.312 30.875 1 98.38 351 LEU A O 1
ATOM 2762 N N . LYS A 1 352 ? -6.289 20.688 31.047 1 97.56 352 LYS A N 1
ATOM 2763 C CA . LYS A 1 352 ? -5.969 20.438 32.438 1 97.56 352 LYS A CA 1
ATOM 2764 C C . LYS A 1 352 ? -4.535 19.938 32.594 1 97.56 352 LYS A C 1
ATOM 2766 O O . LYS A 1 352 ? -3.803 20.406 33.469 1 97.56 352 LYS A O 1
ATOM 2771 N N . ALA A 1 353 ? -4.199 18.984 31.766 1 97.62 353 ALA A N 1
ATOM 2772 C CA . ALA A 1 353 ? -2.848 18.438 31.797 1 97.62 353 ALA A CA 1
ATOM 2773 C C . ALA A 1 353 ? -1.808 19.5 31.484 1 97.62 353 ALA A C 1
ATOM 2775 O O . ALA A 1 353 ? -0.747 19.547 32.125 1 97.62 353 ALA A O 1
ATOM 2776 N N . LEU A 1 354 ? -2.08 20.359 30.531 1 97.62 354 LEU A N 1
ATOM 2777 C CA . LEU A 1 354 ? -1.177 21.422 30.125 1 97.62 354 LEU A CA 1
ATOM 2778 C C . LEU A 1 354 ? -0.969 22.422 31.266 1 97.62 354 LEU A C 1
ATOM 2780 O O . LEU A 1 354 ? 0.164 22.812 31.547 1 97.62 354 LEU A O 1
ATOM 2784 N N . LYS A 1 355 ? -2.016 22.797 31.891 1 95.31 355 LYS A N 1
ATOM 2785 C CA . LYS A 1 355 ? -1.944 23.75 33 1 95.31 355 LYS A CA 1
ATOM 2786 C C . LYS A 1 355 ? -1.125 23.188 34.156 1 95.31 355 LYS A C 1
ATOM 2788 O O . LYS A 1 355 ? -0.326 23.906 34.75 1 95.31 355 LYS A O 1
ATOM 2793 N N . ALA A 1 356 ? -1.275 21.922 34.375 1 89.94 356 ALA A N 1
ATOM 2794 C CA . ALA A 1 356 ? -0.544 21.281 35.469 1 89.94 356 ALA A CA 1
ATOM 2795 C C . ALA A 1 356 ? 0.938 21.141 35.125 1 89.94 356 ALA A C 1
ATOM 2797 O O . ALA A 1 356 ? 1.795 21.25 36 1 89.94 356 ALA A O 1
ATOM 2798 N N . GLY A 1 357 ? 1.215 20.844 33.938 1 83.5 357 GLY A N 1
ATOM 2799 C CA . GLY A 1 357 ? 2.586 20.656 33.5 1 83.5 357 GLY A CA 1
ATOM 2800 C C . GLY A 1 357 ? 3.381 21.953 33.469 1 83.5 357 GLY A C 1
ATOM 2801 O O . GLY A 1 357 ? 4.609 21.938 33.531 1 83.5 357 GLY A O 1
ATOM 2802 N N . ARG A 1 358 ? 2.758 23.094 33.375 1 81.62 358 ARG A N 1
ATOM 2803 C CA . ARG A 1 358 ? 3.418 24.391 33.344 1 81.62 358 ARG A CA 1
ATOM 2804 C C . ARG A 1 358 ? 3.771 24.859 34.75 1 81.62 358 ARG A C 1
ATOM 2806 O O . ARG A 1 358 ? 4.652 25.719 34.906 1 81.62 358 ARG A O 1
ATOM 2813 N N . LYS A 1 359 ? 2.998 24.5 35.656 1 72.38 359 LYS A N 1
ATOM 2814 C CA . LYS A 1 359 ? 3.256 24.906 37.031 1 72.38 359 LYS A CA 1
ATOM 2815 C C . LYS A 1 359 ? 4.504 24.234 37.562 1 72.38 359 LYS A C 1
ATOM 2817 O O . LYS A 1 359 ? 5.156 24.75 38.469 1 72.38 359 LYS A O 1
ATOM 2822 N N . ASN A 1 360 ? 4.898 23.141 37 1 51.09 360 ASN A N 1
ATOM 2823 C CA . ASN A 1 360 ? 6.09 22.5 37.531 1 51.09 360 ASN A CA 1
ATOM 2824 C C . ASN A 1 360 ? 7.359 23 36.844 1 51.09 360 ASN A C 1
ATOM 2826 O O . ASN A 1 360 ? 7.375 23.203 35.625 1 51.09 360 ASN A O 1
ATOM 2830 N N . MET B 1 1 ? 5.578 26.047 -28.062 1 36.06 1 MET B N 1
ATOM 2831 C CA . MET B 1 1 ? 5.199 24.625 -28.141 1 36.06 1 MET B CA 1
ATOM 2832 C C . MET B 1 1 ? 4.863 24.094 -26.75 1 36.06 1 MET B C 1
ATOM 2834 O O . MET B 1 1 ? 5.656 24.234 -25.812 1 36.06 1 MET B O 1
ATOM 2838 N N . THR B 1 2 ? 3.598 24.062 -26.328 1 48.53 2 THR B N 1
ATOM 2839 C CA . THR B 1 2 ? 3.117 23.656 -25.016 1 48.53 2 THR B CA 1
ATOM 2840 C C . THR B 1 2 ? 3.881 22.422 -24.531 1 48.53 2 THR B C 1
ATOM 2842 O O . THR B 1 2 ? 3.928 21.406 -25.219 1 48.53 2 THR B O 1
ATOM 2845 N N . LYS B 1 3 ? 4.965 22.578 -23.672 1 66.19 3 LYS B N 1
ATOM 2846 C CA . LYS B 1 3 ? 5.863 21.578 -23.109 1 66.19 3 LYS B CA 1
ATOM 2847 C C . LYS B 1 3 ? 5.082 20.375 -22.578 1 66.19 3 LYS B C 1
ATOM 2849 O O . LYS B 1 3 ? 4.145 20.547 -21.797 1 66.19 3 LYS B O 1
ATOM 2854 N N . ASP B 1 4 ? 5.211 19.266 -23.391 1 88.25 4 ASP B N 1
ATOM 2855 C CA . ASP B 1 4 ? 4.621 18.016 -22.906 1 88.25 4 ASP B CA 1
ATOM 2856 C C . ASP B 1 4 ? 5.297 17.562 -21.609 1 88.25 4 ASP B C 1
ATOM 2858 O O . ASP B 1 4 ? 6.262 16.797 -21.656 1 88.25 4 ASP B O 1
ATOM 2862 N N . ARG B 1 5 ? 4.855 18.188 -20.516 1 92.81 5 ARG B N 1
ATOM 2863 C CA . ARG B 1 5 ? 5.457 17.938 -19.203 1 92.81 5 ARG B CA 1
ATOM 2864 C C . ARG B 1 5 ? 5.484 16.453 -18.8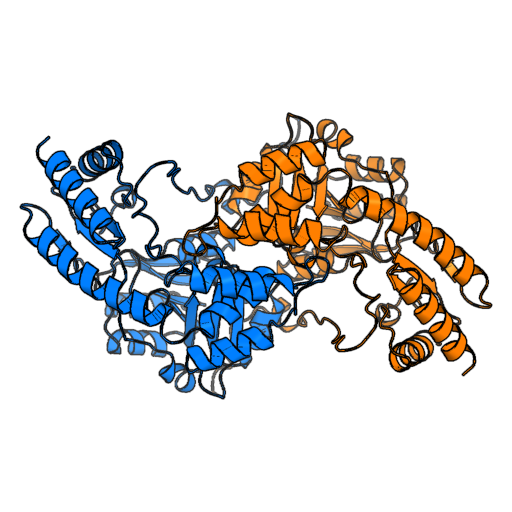91 1 92.81 5 ARG B C 1
ATOM 2866 O O . ARG B 1 5 ? 6.426 15.961 -18.266 1 92.81 5 ARG B O 1
ATOM 2873 N N . VAL B 1 6 ? 4.516 15.742 -19.344 1 93.88 6 VAL B N 1
ATOM 2874 C CA . VAL B 1 6 ? 4.453 14.305 -19.062 1 93.88 6 VAL B CA 1
ATOM 2875 C C . VAL B 1 6 ? 5.633 13.602 -19.734 1 93.88 6 VAL B C 1
ATOM 2877 O O . VAL B 1 6 ? 6.359 12.844 -19.078 1 93.88 6 VAL B O 1
ATOM 2880 N N . ALA B 1 7 ? 5.809 13.898 -20.969 1 91.62 7 ALA B N 1
ATOM 2881 C CA . ALA B 1 7 ? 6.922 13.305 -21.703 1 91.62 7 ALA B CA 1
ATOM 2882 C C . ALA B 1 7 ? 8.258 13.727 -21.109 1 91.62 7 ALA B C 1
ATOM 2884 O O . ALA B 1 7 ? 9.219 12.953 -21.109 1 91.62 7 ALA B O 1
ATOM 2885 N N . GLN B 1 8 ? 8.297 14.914 -20.578 1 92.31 8 GLN B N 1
ATOM 2886 C CA . GLN B 1 8 ? 9.539 15.484 -20.047 1 92.31 8 GLN B CA 1
ATOM 2887 C C . GLN B 1 8 ? 9.898 14.875 -18.703 1 92.31 8 GLN B C 1
ATOM 2889 O O . GLN B 1 8 ? 11.07 14.57 -18.453 1 92.31 8 GLN B O 1
ATOM 2894 N N . TRP B 1 9 ? 8.891 14.609 -17.891 1 93.12 9 TRP B N 1
ATOM 2895 C CA . TRP B 1 9 ? 9.227 14.367 -16.484 1 93.12 9 TRP B CA 1
ATOM 2896 C C . TRP B 1 9 ? 8.992 12.906 -16.125 1 93.12 9 TRP B C 1
ATOM 2898 O O . TRP B 1 9 ? 9.602 12.391 -15.18 1 93.12 9 TRP B O 1
ATOM 2908 N N . ILE B 1 10 ? 8.141 12.25 -16.797 1 93.56 10 ILE B N 1
ATOM 2909 C CA . ILE B 1 10 ? 7.949 10.836 -16.516 1 93.56 10 ILE B CA 1
ATOM 2910 C C . ILE B 1 10 ? 9.133 10.039 -17.062 1 93.56 10 ILE B C 1
ATOM 2912 O O . ILE B 1 10 ? 9.562 10.25 -18.203 1 93.56 10 ILE B O 1
ATOM 2916 N N . ARG B 1 11 ? 9.625 9.109 -16.281 1 91.69 11 ARG B N 1
ATOM 2917 C CA . ARG B 1 11 ? 10.75 8.281 -16.688 1 91.69 11 ARG B CA 1
ATOM 2918 C C . ARG B 1 11 ? 10.414 7.488 -17.953 1 91.69 11 ARG B C 1
ATOM 2920 O O . ARG B 1 11 ? 9.305 6.965 -18.078 1 91.69 11 ARG B O 1
ATOM 2927 N N . PRO B 1 12 ? 11.367 7.375 -18.828 1 87.25 12 PRO B N 1
ATOM 2928 C CA . PRO B 1 12 ? 11.117 6.625 -20.062 1 87.25 12 PRO B CA 1
ATOM 2929 C C . PRO B 1 12 ? 10.719 5.176 -19.812 1 87.25 12 PRO B C 1
ATOM 2931 O O . PRO B 1 12 ? 9.906 4.613 -20.547 1 87.25 12 PRO B O 1
ATOM 2934 N N . GLU B 1 13 ? 11.305 4.59 -18.766 1 86.19 13 GLU B N 1
ATOM 2935 C CA . GLU B 1 13 ? 10.984 3.207 -18.438 1 86.19 13 GLU B CA 1
ATOM 2936 C C . GLU B 1 13 ? 9.5 3.055 -18.094 1 86.19 13 GLU B C 1
ATOM 2938 O O . GLU B 1 13 ? 8.883 2.047 -18.438 1 86.19 13 GLU B O 1
ATOM 2943 N N . ILE B 1 14 ? 8.977 4.113 -17.453 1 88.25 14 ILE B N 1
ATOM 2944 C CA . ILE B 1 14 ? 7.574 4.086 -17.047 1 88.25 14 ILE B CA 1
ATOM 2945 C C . ILE B 1 14 ? 6.68 4.32 -18.266 1 88.25 14 ILE B C 1
ATOM 2947 O O . ILE B 1 14 ? 5.637 3.678 -18.406 1 88.25 14 ILE B O 1
ATOM 2951 N N . GLN B 1 15 ? 7.094 5.219 -19.109 1 87.62 15 GLN B N 1
ATOM 2952 C CA . GLN B 1 15 ? 6.316 5.516 -20.312 1 87.62 15 GLN B CA 1
ATOM 2953 C C . GLN B 1 15 ? 6.148 4.273 -21.172 1 87.62 15 GLN B C 1
ATOM 2955 O O . GLN B 1 15 ? 5.125 4.109 -21.844 1 87.62 15 GLN B O 1
ATOM 2960 N N . ARG B 1 16 ? 7.082 3.334 -21.078 1 85.62 16 ARG B N 1
ATOM 2961 C CA . ARG B 1 16 ? 7.094 2.139 -21.922 1 85.62 16 ARG B CA 1
ATOM 2962 C C . ARG B 1 16 ? 6.266 1.022 -21.297 1 85.62 16 ARG B C 1
ATOM 2964 O O . ARG B 1 16 ? 5.922 0.047 -21.969 1 85.62 16 ARG B O 1
ATOM 2971 N N . LEU B 1 17 ? 6.008 1.244 -20.078 1 84.44 17 LEU B N 1
ATOM 2972 C CA . LEU B 1 17 ? 5.23 0.224 -19.391 1 84.44 17 LEU B CA 1
ATOM 2973 C C . LEU B 1 17 ? 3.748 0.356 -19.719 1 84.44 17 LEU B C 1
ATOM 2975 O O . LEU B 1 17 ? 3.311 1.388 -20.234 1 84.44 17 LEU B O 1
ATOM 2979 N N . SER B 1 18 ? 3.086 -0.716 -19.578 1 80.06 18 SER B N 1
ATOM 2980 C CA . SER B 1 18 ? 1.626 -0.717 -19.578 1 80.06 18 SER B CA 1
ATOM 2981 C C . SER B 1 18 ? 1.07 -0.977 -18.188 1 80.06 18 SER B C 1
ATOM 2983 O O . SER B 1 18 ? 1.673 -1.71 -17.406 1 80.06 18 SER B O 1
ATOM 2985 N N . ALA B 1 19 ? 0.023 -0.28 -18.016 1 79.5 19 ALA B N 1
ATOM 2986 C CA . ALA B 1 19 ? -0.631 -0.541 -16.734 1 79.5 19 ALA B CA 1
ATOM 2987 C C . ALA B 1 19 ? -1.081 -1.995 -16.625 1 79.5 19 ALA B C 1
ATOM 2989 O O . ALA B 1 19 ? -1.448 -2.607 -17.641 1 79.5 19 ALA B O 1
ATOM 2990 N N . TYR B 1 20 ? -0.945 -2.457 -15.445 1 70.62 20 TYR B N 1
ATOM 2991 C CA . TYR B 1 20 ? -1.401 -3.822 -15.211 1 70.62 20 TYR B CA 1
ATOM 2992 C C . TYR B 1 20 ? -2.893 -3.955 -15.492 1 70.62 20 TYR B C 1
ATOM 2994 O O . TYR B 1 20 ? -3.689 -3.115 -15.07 1 70.62 20 TYR B O 1
ATOM 3002 N N . ARG B 1 21 ? -3.275 -4.996 -16.25 1 69.81 21 ARG B N 1
ATOM 3003 C CA . ARG B 1 21 ? -4.66 -5.207 -16.656 1 69.81 21 ARG B CA 1
A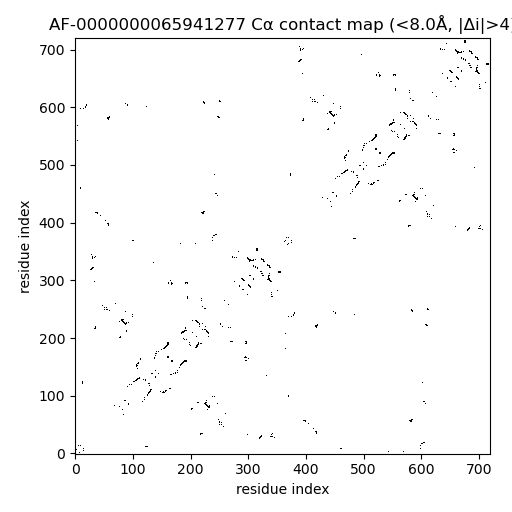TOM 3004 C C . ARG B 1 21 ? -5.23 -6.477 -16.047 1 69.81 21 ARG B C 1
ATOM 3006 O O . ARG B 1 21 ? -4.574 -7.52 -16.031 1 69.81 21 ARG B O 1
ATOM 3013 N N . VAL B 1 22 ? -6.266 -6.246 -15.336 1 71.31 22 VAL B N 1
ATOM 3014 C CA . VAL B 1 22 ? -7.043 -7.371 -14.82 1 71.31 22 VAL B CA 1
ATOM 3015 C C . VAL B 1 22 ? -8.312 -7.547 -15.656 1 71.31 22 VAL B C 1
ATOM 3017 O O . VAL B 1 22 ? -8.953 -6.562 -16.031 1 71.31 22 VAL B O 1
ATOM 3020 N N . ALA B 1 23 ? -8.562 -8.758 -16 1 69.94 23 ALA B N 1
ATOM 3021 C CA . ALA B 1 23 ? -9.719 -9.047 -16.844 1 69.94 23 ALA B CA 1
ATOM 3022 C C . ALA B 1 23 ? -11.023 -8.703 -16.125 1 69.94 23 ALA B C 1
ATOM 3024 O O . ALA B 1 23 ? -11.156 -8.938 -14.922 1 69.94 23 ALA B O 1
ATOM 3025 N N . ASP B 1 24 ? -11.938 -8.078 -16.875 1 71.06 24 ASP B N 1
ATOM 3026 C CA . ASP B 1 24 ? -13.281 -7.836 -16.359 1 71.06 24 ASP B CA 1
ATOM 3027 C C . ASP B 1 24 ? -14.078 -9.133 -16.281 1 71.06 24 ASP B C 1
ATOM 3029 O O . ASP B 1 24 ? -14.219 -9.852 -17.281 1 71.06 24 ASP B O 1
ATOM 3033 N N . ALA B 1 25 ? -14.43 -9.531 -15.172 1 72.88 25 ALA B N 1
ATOM 3034 C CA . ALA B 1 25 ? -15.047 -10.836 -14.977 1 72.88 25 ALA B CA 1
ATOM 3035 C C . ALA B 1 25 ? -16.469 -10.688 -14.453 1 72.88 25 ALA B C 1
ATOM 3037 O O . ALA B 1 25 ? -17 -11.594 -13.797 1 72.88 25 ALA B O 1
ATOM 3038 N N . ALA B 1 26 ? -17.047 -9.641 -14.852 1 77.19 26 ALA B N 1
ATOM 3039 C CA . ALA B 1 26 ? -18.422 -9.477 -14.367 1 77.19 26 ALA B CA 1
ATOM 3040 C C . ALA B 1 26 ? -19.328 -10.57 -14.914 1 77.19 26 ALA B C 1
ATOM 3042 O O . ALA B 1 26 ? -19.266 -10.914 -16.094 1 77.19 26 ALA B O 1
ATOM 3043 N N . ASP B 1 27 ? -19.891 -11.406 -14.094 1 84.69 27 ASP B N 1
ATOM 3044 C CA . ASP B 1 27 ? -20.938 -12.383 -14.375 1 84.69 27 ASP B CA 1
ATOM 3045 C C . ASP B 1 27 ? -20.328 -13.688 -14.906 1 84.69 27 ASP B C 1
ATOM 3047 O O . ASP B 1 27 ? -21 -14.453 -15.586 1 84.69 27 ASP B O 1
ATOM 3051 N N . LEU B 1 28 ? -19.094 -13.945 -14.75 1 94.19 28 LEU B N 1
ATOM 3052 C CA . LEU B 1 28 ? -18.438 -15.188 -15.156 1 94.19 28 LEU B CA 1
ATOM 3053 C C . LEU B 1 28 ? -18.016 -16 -13.945 1 94.19 28 LEU B C 1
ATOM 3055 O O . LEU B 1 28 ? -17.828 -15.453 -12.852 1 94.19 28 LEU B O 1
ATOM 3059 N N . ILE B 1 29 ? -18 -17.344 -14.188 1 97.06 29 ILE B N 1
ATOM 3060 C CA . ILE B 1 29 ? -17.266 -18.188 -13.234 1 97.06 29 ILE B CA 1
ATOM 3061 C C . ILE B 1 29 ? -15.781 -17.875 -13.305 1 97.06 29 ILE B C 1
ATOM 3063 O O . ILE B 1 29 ? -15.148 -18.078 -14.352 1 97.06 29 ILE B O 1
ATOM 3067 N N . LYS B 1 30 ? -15.281 -17.375 -12.227 1 96.75 30 LYS B N 1
ATOM 3068 C CA . LYS B 1 30 ? -13.914 -16.875 -12.211 1 96.75 30 LYS B CA 1
ATOM 3069 C C . LYS B 1 30 ? -12.93 -17.984 -11.82 1 96.75 30 LYS B C 1
ATOM 3071 O O . LYS B 1 30 ? -12.867 -18.375 -10.656 1 96.75 30 LYS B O 1
ATOM 3076 N N . LEU B 1 31 ? -12.164 -18.438 -12.75 1 98.38 31 LEU B N 1
ATOM 3077 C CA . LEU B 1 31 ? -11.133 -19.453 -12.531 1 98.38 31 LEU B CA 1
ATOM 3078 C C . LEU B 1 31 ? -9.812 -19.031 -13.164 1 98.38 31 LEU B C 1
ATOM 3080 O O . LEU B 1 31 ? -9.102 -19.859 -13.734 1 98.38 31 LEU B O 1
ATOM 3084 N N . ASP B 1 32 ? -9.539 -17.703 -13.109 1 97.56 32 ASP B N 1
ATOM 3085 C CA . ASP B 1 32 ? -8.375 -17.188 -13.828 1 97.56 32 ASP B CA 1
ATOM 3086 C C . ASP B 1 32 ? -7.324 -16.656 -12.859 1 97.56 32 ASP B C 1
ATOM 3088 O O . ASP B 1 32 ? -6.18 -16.422 -13.25 1 97.56 32 ASP B O 1
ATOM 3092 N N . ALA B 1 33 ? -7.566 -16.5 -11.531 1 95.75 33 ALA B N 1
ATOM 3093 C CA . ALA B 1 33 ? -6.707 -15.648 -10.711 1 95.75 33 ALA B CA 1
ATOM 3094 C C . ALA B 1 33 ? -6.285 -16.359 -9.43 1 95.75 33 ALA B C 1
ATOM 3096 O O . ALA B 1 33 ? -5.965 -15.719 -8.43 1 95.75 33 ALA B O 1
ATOM 3097 N N . MET B 1 34 ? -6.383 -17.688 -9.422 1 97.69 34 MET B N 1
ATOM 3098 C CA . MET B 1 34 ? -5.895 -18.531 -8.336 1 97.69 34 MET B CA 1
ATOM 3099 C C . MET B 1 34 ? -6.543 -18.156 -7.012 1 97.69 34 MET B C 1
ATOM 3101 O O . MET B 1 34 ? -5.895 -18.203 -5.965 1 97.69 34 MET B O 1
ATOM 3105 N N . GLU B 1 35 ? -7.797 -17.734 -7.055 1 97.31 35 GLU B N 1
ATOM 3106 C CA . GLU B 1 35 ? -8.562 -17.438 -5.848 1 97.31 35 GLU B CA 1
ATOM 3107 C C . GLU B 1 35 ? -9.133 -18.703 -5.227 1 97.31 35 GLU B C 1
ATOM 3109 O O . GLU B 1 35 ? -9.391 -19.688 -5.934 1 97.31 35 GLU B O 1
ATOM 3114 N N . ASN B 1 36 ? -9.164 -18.75 -3.889 1 97.38 36 ASN B N 1
ATOM 3115 C CA . ASN B 1 36 ? -9.906 -19.797 -3.188 1 97.38 36 ASN B CA 1
ATOM 3116 C C . ASN B 1 36 ? -11.406 -19.703 -3.469 1 97.38 36 ASN B C 1
ATOM 3118 O O . ASN B 1 36 ? -12.016 -18.656 -3.268 1 97.38 36 ASN B O 1
ATOM 3122 N N . PRO B 1 37 ? -11.984 -20.781 -3.982 1 97.06 37 PRO B N 1
ATOM 3123 C CA . PRO B 1 37 ? -13.391 -20.703 -4.375 1 97.06 37 PRO B CA 1
ATOM 3124 C C . PRO B 1 37 ? -14.336 -20.672 -3.174 1 97.06 37 PRO B C 1
ATOM 3126 O O . PRO B 1 37 ? -15.523 -20.391 -3.33 1 97.06 37 PRO B O 1
ATOM 3129 N N . TYR B 1 38 ? -13.852 -20.906 -2.002 1 94.75 38 TYR B N 1
ATOM 3130 C CA . TYR B 1 38 ? -14.695 -21.031 -0.821 1 94.75 38 TYR B CA 1
ATOM 3131 C C . TYR B 1 38 ? -14.711 -19.734 -0.026 1 94.75 38 TYR B C 1
ATOM 3133 O O . TYR B 1 38 ? -13.672 -19.094 0.139 1 94.75 38 TYR B O 1
ATOM 3141 N N . THR B 1 39 ? -15.914 -19.375 0.374 1 91 39 THR B N 1
ATOM 3142 C CA . THR B 1 39 ? -16.078 -18.266 1.306 1 91 39 THR B CA 1
ATOM 3143 C C . THR B 1 39 ? -16.453 -18.766 2.697 1 91 39 THR B C 1
ATOM 3145 O O . THR B 1 39 ? -16.406 -19.984 2.949 1 91 39 THR B O 1
ATOM 3148 N N . TRP B 1 40 ? -16.625 -17.875 3.627 1 93.75 40 TRP B N 1
ATOM 3149 C CA . TRP B 1 40 ? -16.922 -18.234 5.012 1 93.75 40 TRP B CA 1
ATOM 3150 C C . TRP B 1 40 ? -18.375 -18.672 5.172 1 93.75 40 TRP B C 1
ATOM 3152 O O . TRP B 1 40 ? -19.25 -18.188 4.441 1 93.75 40 TRP B O 1
ATOM 3162 N N . SER B 1 41 ? -18.656 -19.641 6.086 1 93.62 41 SER B N 1
ATOM 3163 C CA . SER B 1 41 ? -20.016 -20.016 6.449 1 93.62 41 SER B CA 1
ATOM 3164 C C . SER B 1 41 ? -20.766 -18.828 7.07 1 93.62 41 SER B C 1
ATOM 3166 O O . SER B 1 41 ? -20.141 -17.891 7.57 1 93.62 41 SER B O 1
ATOM 3168 N N . PRO B 1 42 ? -22.062 -18.875 7.055 1 95.88 42 PRO B N 1
ATOM 3169 C CA . PRO B 1 42 ? -22.828 -17.797 7.688 1 95.88 42 PRO B CA 1
ATOM 3170 C C . PRO B 1 42 ? -22.453 -17.594 9.156 1 95.88 42 PRO B C 1
ATOM 3172 O O . PRO B 1 42 ? -22.406 -16.453 9.633 1 95.88 42 PRO B O 1
ATOM 3175 N N . GLU B 1 43 ? -22.188 -18.656 9.844 1 95.94 43 GLU B N 1
ATOM 3176 C CA . GLU B 1 43 ? -21.812 -18.578 11.25 1 95.94 43 GLU B CA 1
ATOM 3177 C C . GLU B 1 43 ? -20.469 -17.859 11.422 1 95.94 43 GLU B C 1
ATOM 3179 O O . GLU B 1 43 ? -20.312 -17.031 12.32 1 95.94 43 GLU B O 1
ATOM 3184 N N . LEU B 1 44 ? -19.547 -18.203 10.594 1 95.62 44 LEU B N 1
ATOM 3185 C CA . LEU B 1 44 ? -18.234 -17.562 10.641 1 95.62 44 LEU B CA 1
ATOM 3186 C C . LEU B 1 44 ? -18.328 -16.078 10.281 1 95.62 44 LEU B C 1
ATOM 3188 O O . LEU B 1 44 ? -17.625 -15.25 10.852 1 95.62 44 LEU B O 1
ATOM 3192 N N . ILE B 1 45 ? -19.188 -15.75 9.352 1 97.44 45 ILE B N 1
ATOM 3193 C CA . ILE B 1 45 ? -19.406 -14.367 8.953 1 97.44 45 ILE B CA 1
ATOM 3194 C C . ILE B 1 45 ? -19.969 -13.57 10.133 1 97.44 45 ILE B C 1
ATOM 3196 O O . ILE B 1 45 ? -19.516 -12.461 10.414 1 97.44 45 ILE B O 1
ATOM 3200 N N . GLU B 1 46 ? -20.938 -14.172 10.812 1 97.69 46 GLU B N 1
ATOM 3201 C CA . GLU B 1 46 ? -21.516 -13.492 11.969 1 97.69 46 GLU B CA 1
ATOM 3202 C C . GLU B 1 46 ? -20.453 -13.219 13.031 1 97.69 46 GLU B C 1
ATOM 3204 O O . GLU B 1 46 ? -20.406 -12.133 13.609 1 97.69 46 GLU B O 1
ATOM 3209 N N . ALA B 1 47 ? -19.625 -14.211 13.273 1 97.75 47 ALA B N 1
ATOM 3210 C CA . ALA B 1 47 ? -18.547 -14.047 14.25 1 97.75 47 ALA B CA 1
ATOM 3211 C C . ALA B 1 47 ? -17.547 -12.984 13.805 1 97.75 47 ALA B C 1
ATOM 3213 O O . ALA B 1 47 ? -17.062 -12.203 14.625 1 97.75 47 ALA B O 1
ATOM 3214 N N . TRP B 1 48 ? -17.25 -12.992 12.562 1 98 48 TRP B N 1
ATOM 3215 C CA . TRP B 1 48 ? -16.359 -12.008 11.961 1 98 48 TRP B CA 1
ATOM 3216 C C . TRP B 1 48 ? -16.922 -10.602 12.109 1 98 48 TRP B C 1
ATOM 3218 O O . TRP B 1 48 ? -16.203 -9.672 12.492 1 98 48 TRP B O 1
ATOM 3228 N N . LEU B 1 49 ? -18.219 -10.43 11.805 1 98.5 49 LEU B N 1
ATOM 3229 C CA . LEU B 1 49 ? -18.875 -9.133 11.906 1 98.5 49 LEU B CA 1
ATOM 3230 C C . LEU B 1 49 ? -18.891 -8.641 13.352 1 98.5 49 LEU B C 1
ATOM 3232 O O . LEU B 1 49 ? -18.75 -7.438 13.602 1 98.5 49 LEU B O 1
ATOM 3236 N N . GLU B 1 50 ? -18.969 -9.539 14.297 1 98.25 50 GLU B N 1
ATOM 3237 C CA . GLU B 1 50 ? -18.922 -9.156 15.703 1 98.25 50 GLU B CA 1
ATOM 3238 C C . GLU B 1 50 ? -17.531 -8.625 16.078 1 98.25 50 GLU B C 1
ATOM 3240 O O . GLU B 1 50 ? -17.422 -7.695 16.875 1 98.25 50 GLU B O 1
ATOM 3245 N N . ARG B 1 51 ? -16.547 -9.25 15.539 1 97.75 51 ARG B N 1
ATOM 3246 C CA . ARG B 1 51 ? -15.188 -8.75 15.742 1 97.75 51 ARG B CA 1
ATOM 3247 C C . ARG B 1 51 ? -15.023 -7.355 15.148 1 97.75 51 ARG B C 1
ATOM 3249 O O . ARG B 1 51 ? -14.422 -6.477 15.766 1 97.75 51 ARG B O 1
ATOM 3256 N N . LEU B 1 52 ? -15.594 -7.105 13.945 1 98.12 52 LEU B N 1
ATOM 3257 C CA . LEU B 1 52 ? -15.469 -5.836 13.242 1 98.12 52 LEU B CA 1
ATOM 3258 C C . LEU B 1 52 ? -16.25 -4.738 13.961 1 98.12 52 LEU B C 1
ATOM 3260 O O . LEU B 1 52 ? -15.891 -3.561 13.875 1 98.12 52 LEU B O 1
ATOM 3264 N N . ARG B 1 53 ? -17.234 -5.121 14.648 1 97.38 53 ARG B N 1
ATOM 3265 C CA . ARG B 1 53 ? -18.062 -4.176 15.398 1 97.38 53 ARG B CA 1
ATOM 3266 C C . ARG B 1 53 ? -17.203 -3.381 16.391 1 97.38 53 ARG B C 1
ATOM 3268 O O . ARG B 1 53 ? -17.531 -2.232 16.703 1 97.38 53 ARG B O 1
ATOM 3275 N N . GLN B 1 54 ? -16.141 -3.934 16.781 1 95.31 54 GLN B N 1
ATOM 3276 C CA . GLN B 1 54 ? -15.312 -3.336 17.828 1 95.31 54 GLN B CA 1
ATOM 3277 C C . GLN B 1 54 ? -14.211 -2.469 17.219 1 95.31 54 GLN B C 1
ATOM 3279 O O . GLN B 1 54 ? -13.453 -1.825 17.953 1 95.31 54 GLN B O 1
ATOM 3284 N N . VAL B 1 55 ? -14.141 -2.422 15.977 1 96.12 55 VAL B N 1
ATOM 3285 C CA . VAL B 1 55 ? -13.047 -1.72 15.312 1 96.12 55 VAL B CA 1
ATOM 3286 C C . VAL B 1 55 ? -13.367 -0.228 15.234 1 96.12 55 VAL B C 1
ATOM 3288 O O . VAL B 1 55 ? -14.508 0.158 14.969 1 96.12 55 VAL B O 1
ATOM 3291 N N . SER B 1 56 ? -12.359 0.653 15.516 1 94.31 56 SER B N 1
ATOM 3292 C CA . SER B 1 56 ? -12.453 2.098 15.336 1 94.31 56 SER B CA 1
ATOM 3293 C C . SER B 1 56 ? -11.891 2.525 13.984 1 94.31 56 SER B C 1
ATOM 3295 O O . SER B 1 56 ? -10.68 2.732 13.852 1 94.31 56 SER B O 1
ATOM 3297 N N . VAL B 1 57 ? -12.773 2.771 13.016 1 96.12 57 VAL B N 1
ATOM 3298 C CA . VAL B 1 57 ? -12.328 3.064 11.656 1 96.12 57 VAL B CA 1
ATOM 3299 C C . VAL B 1 57 ? -11.727 4.465 11.602 1 96.12 57 VAL B C 1
ATOM 3301 O O . VAL B 1 57 ? -11.055 4.82 10.633 1 96.12 57 VAL B O 1
ATOM 3304 N N . ASN B 1 58 ? -11.977 5.32 12.672 1 96.88 58 ASN B N 1
ATOM 3305 C CA . ASN B 1 58 ? -11.484 6.691 12.719 1 96.88 58 ASN B CA 1
ATOM 3306 C C . ASN B 1 58 ? -10.047 6.75 13.234 1 96.88 58 ASN B C 1
ATOM 3308 O O . ASN B 1 58 ? -9.43 7.816 13.25 1 96.88 58 ASN B O 1
ATOM 3312 N N . ARG B 1 59 ? -9.461 5.648 13.656 1 96.62 59 ARG B N 1
ATOM 3313 C CA . ARG B 1 59 ? -8.125 5.609 14.227 1 96.62 59 ARG B CA 1
ATOM 3314 C C . ARG B 1 59 ? -7.16 4.859 13.305 1 96.62 59 ARG B C 1
ATOM 3316 O O . ARG B 1 59 ? -7.551 3.9 12.641 1 96.62 59 ARG B O 1
ATOM 3323 N N . TYR B 1 60 ? -5.922 5.312 13.312 1 96.75 60 TYR B N 1
ATOM 3324 C CA . TYR B 1 60 ? -4.891 4.621 12.547 1 96.75 60 TYR B CA 1
ATOM 3325 C C . TYR B 1 60 ? -4.66 3.217 13.094 1 96.75 60 TYR B C 1
ATOM 3327 O O . TYR B 1 60 ? -4.832 2.971 14.289 1 96.75 60 TYR B O 1
ATOM 3335 N N . PRO B 1 61 ? -4.309 2.299 12.188 1 96.81 61 PRO B N 1
ATOM 3336 C CA . PRO B 1 61 ? -3.969 0.953 12.664 1 96.81 61 PRO B CA 1
ATOM 3337 C C . PRO B 1 61 ? -2.658 0.916 13.445 1 96.81 61 PRO B C 1
ATOM 3339 O O . PRO B 1 61 ? -1.917 1.902 13.461 1 96.81 61 PRO B O 1
ATOM 3342 N N . ASP B 1 62 ? -2.445 -0.194 14.188 1 95.38 62 ASP B N 1
ATOM 3343 C CA . ASP B 1 62 ? -1.104 -0.453 14.703 1 95.38 62 ASP B CA 1
ATOM 3344 C C . ASP B 1 62 ? -0.08 -0.502 13.578 1 95.38 62 ASP B C 1
ATOM 3346 O O . ASP B 1 62 ? -0.122 -1.399 12.734 1 95.38 62 ASP B O 1
ATOM 3350 N N . PRO B 1 63 ? 0.791 0.469 13.547 1 94.5 63 PRO B N 1
ATOM 3351 C CA . PRO B 1 63 ? 1.737 0.519 12.43 1 94.5 63 PRO B CA 1
ATOM 3352 C C . PRO B 1 63 ? 2.607 -0.732 12.336 1 94.5 63 PRO B C 1
ATOM 3354 O O . PRO B 1 63 ? 3.111 -1.061 11.258 1 94.5 63 PRO B O 1
ATOM 3357 N N . GLN B 1 64 ? 2.781 -1.47 13.438 1 94.62 64 GLN B N 1
ATOM 3358 C CA . GLN B 1 64 ? 3.635 -2.654 13.453 1 94.62 64 GLN B CA 1
ATOM 3359 C C . GLN B 1 64 ? 2.803 -3.93 13.367 1 94.62 64 GLN B C 1
ATOM 3361 O O . GLN B 1 64 ? 3.354 -5.031 13.289 1 94.62 64 GLN B O 1
ATOM 3366 N N . ALA B 1 65 ? 1.493 -3.768 13.406 1 97.12 65 ALA B N 1
ATOM 3367 C CA . ALA B 1 65 ? 0.591 -4.914 13.359 1 97.12 65 ALA B CA 1
ATOM 3368 C C . ALA B 1 65 ? 1.021 -5.988 14.352 1 97.12 65 ALA B C 1
ATOM 3370 O O . ALA B 1 65 ? 1.127 -7.168 14 1 97.12 65 ALA B O 1
ATOM 3371 N N . ARG B 1 66 ? 1.24 -5.566 15.602 1 96.88 66 ARG B N 1
ATOM 3372 C CA . ARG B 1 66 ? 1.873 -6.426 16.594 1 96.88 66 ARG B CA 1
ATOM 3373 C C . ARG B 1 66 ? 1.028 -7.664 16.875 1 96.88 66 ARG B C 1
ATOM 3375 O O . ARG B 1 66 ? 1.537 -8.789 16.844 1 96.88 66 ARG B O 1
ATOM 3382 N N . SER B 1 67 ? -0.26 -7.473 17.125 1 97.5 67 SER B N 1
ATOM 3383 C CA . SER B 1 67 ? -1.156 -8.586 17.422 1 97.5 67 SER B CA 1
ATOM 3384 C C . SER B 1 67 ? -1.252 -9.547 16.234 1 97.5 67 SER B C 1
ATOM 3386 O O . SER B 1 67 ? -1.206 -10.766 16.422 1 97.5 67 SER B O 1
ATOM 3388 N N . LEU B 1 68 ? -1.352 -9.023 15.062 1 98.38 68 LEU B N 1
ATOM 3389 C CA . LEU B 1 68 ? -1.443 -9.836 13.852 1 98.38 68 LEU B CA 1
ATOM 3390 C C . LEU B 1 68 ? -0.16 -10.625 13.633 1 98.38 68 LEU B C 1
ATOM 3392 O O . LEU B 1 68 ? -0.21 -11.812 13.297 1 98.38 68 LEU B O 1
ATOM 3396 N N . LYS B 1 69 ? 1.004 -9.969 13.805 1 98.31 69 LYS B N 1
ATOM 3397 C CA . LYS B 1 69 ? 2.281 -10.648 13.609 1 98.31 69 LYS B CA 1
ATOM 3398 C C . LYS B 1 69 ? 2.432 -11.82 14.578 1 98.31 69 LYS B C 1
ATOM 3400 O O . LYS B 1 69 ? 3 -12.852 14.227 1 98.31 69 LYS B O 1
ATOM 3405 N N . LEU B 1 70 ? 1.903 -11.656 15.781 1 97.5 70 LEU B N 1
ATOM 3406 C CA . LEU B 1 70 ? 1.948 -12.742 16.75 1 97.5 70 LEU B CA 1
ATOM 3407 C C . LEU B 1 70 ? 1.155 -13.945 16.25 1 97.5 70 LEU B C 1
ATOM 3409 O O . LEU B 1 70 ? 1.628 -15.086 16.328 1 97.5 70 LEU B O 1
ATOM 3413 N N . ARG B 1 71 ? -0.005 -13.688 15.75 1 97.06 71 ARG B N 1
ATOM 3414 C CA . ARG B 1 71 ? -0.844 -14.758 15.211 1 97.06 71 ARG B CA 1
ATOM 3415 C C . ARG B 1 71 ? -0.198 -15.398 13.992 1 97.06 71 ARG B C 1
ATOM 3417 O O . ARG B 1 71 ? -0.22 -16.625 13.844 1 97.06 71 ARG B O 1
ATOM 3424 N N . LEU B 1 72 ? 0.398 -14.602 13.172 1 97.94 72 LEU B N 1
ATOM 3425 C CA . LEU B 1 72 ? 1.048 -15.102 11.961 1 97.94 72 LEU B CA 1
ATOM 3426 C C . LEU B 1 72 ? 2.262 -15.953 12.312 1 97.94 72 LEU B C 1
ATOM 3428 O O . LEU B 1 72 ? 2.51 -16.984 11.672 1 97.94 72 LEU B O 1
ATOM 3432 N N . ARG B 1 73 ? 3.016 -15.516 13.281 1 97.56 73 ARG B N 1
ATOM 3433 C CA . ARG B 1 73 ? 4.18 -16.281 13.719 1 97.56 73 ARG B CA 1
ATOM 3434 C C . ARG B 1 73 ? 3.779 -17.688 14.133 1 97.56 73 ARG B C 1
ATOM 3436 O O . ARG B 1 73 ? 4.457 -18.656 13.789 1 97.56 73 ARG B O 1
ATOM 3443 N N . GLN B 1 74 ? 2.703 -17.766 14.82 1 95.75 74 GLN B N 1
ATOM 3444 C CA . GLN B 1 74 ? 2.201 -19.062 15.273 1 95.75 74 GLN B CA 1
ATOM 3445 C C . GLN B 1 74 ? 1.697 -19.891 14.094 1 95.75 74 GLN B C 1
ATOM 3447 O O . GLN B 1 74 ? 2.061 -21.062 13.953 1 95.75 74 GLN B O 1
ATOM 3452 N N . TYR B 1 75 ? 0.952 -19.297 13.273 1 94.69 75 TYR B N 1
ATOM 3453 C CA . TYR B 1 75 ? 0.333 -19.984 12.148 1 94.69 75 TYR B CA 1
ATOM 3454 C C . TYR B 1 75 ? 1.39 -20.531 11.195 1 94.69 75 TYR B C 1
ATOM 3456 O O . TYR B 1 75 ? 1.24 -21.625 10.648 1 94.69 75 TYR B O 1
ATOM 3464 N N . LEU B 1 76 ? 2.486 -19.781 11.047 1 95.19 76 LEU B N 1
ATOM 3465 C CA . LEU B 1 76 ? 3.498 -20.125 10.055 1 95.19 76 LEU B CA 1
ATOM 3466 C C . LEU B 1 76 ? 4.633 -20.922 10.68 1 95.19 76 LEU B C 1
ATOM 3468 O O . LEU B 1 76 ? 5.566 -21.328 9.992 1 95.19 76 LEU B O 1
ATOM 3472 N N . ALA B 1 77 ? 4.578 -21.094 11.945 1 95 77 ALA B N 1
ATOM 3473 C CA . ALA B 1 77 ? 5.676 -21.75 12.664 1 95 77 ALA B CA 1
ATOM 3474 C C . ALA B 1 77 ? 7.008 -21.078 12.352 1 95 77 ALA B C 1
ATOM 3476 O O . ALA B 1 77 ? 7.98 -21.75 12 1 95 77 ALA B O 1
ATOM 3477 N N . LEU B 1 78 ? 7.016 -19.75 12.406 1 97.62 78 LEU B N 1
ATOM 3478 C CA . LEU B 1 78 ? 8.227 -18.984 12.148 1 97.62 78 LEU B CA 1
ATOM 3479 C C . LEU B 1 78 ? 9.281 -19.25 13.211 1 97.62 78 LEU B C 1
ATOM 3481 O O . LEU B 1 78 ? 9.008 -19.141 14.406 1 97.62 78 LEU B O 1
ATOM 3485 N N . PRO B 1 79 ? 10.469 -19.641 12.75 1 97.38 79 PRO B N 1
ATOM 3486 C CA . PRO B 1 79 ? 11.523 -19.859 13.742 1 97.38 79 PRO B CA 1
ATOM 3487 C C . PRO B 1 79 ? 11.727 -18.656 14.656 1 97.38 79 PRO B C 1
ATOM 3489 O O . PRO B 1 79 ? 11.617 -17.5 14.211 1 97.38 79 PRO B O 1
ATOM 3492 N N . GLU B 1 80 ? 12.016 -18.844 15.898 1 95.31 80 GLU B N 1
ATOM 3493 C CA . GLU B 1 80 ? 12.023 -17.844 16.969 1 95.31 80 GLU B CA 1
ATOM 3494 C C . GLU B 1 80 ? 12.969 -16.688 16.641 1 95.31 80 GLU B C 1
ATOM 3496 O O . GLU B 1 80 ? 12.688 -15.531 16.969 1 95.31 80 GLU B O 1
ATOM 3501 N N . ASP B 1 81 ? 14.047 -17 15.977 1 96.62 81 ASP B N 1
ATOM 3502 C CA . ASP B 1 81 ? 15.07 -15.977 15.773 1 96.62 81 ASP B CA 1
ATOM 3503 C C . ASP B 1 81 ? 14.844 -15.234 14.461 1 96.62 81 ASP B C 1
ATOM 3505 O O . ASP B 1 81 ? 15.648 -14.375 14.086 1 96.62 81 ASP B O 1
ATOM 3509 N N . MET B 1 82 ? 13.812 -15.586 13.773 1 98.31 82 MET B N 1
ATOM 3510 C CA . MET B 1 82 ? 13.5 -14.922 12.508 1 98.31 82 MET B CA 1
ATOM 3511 C C . MET B 1 82 ? 12.453 -13.828 12.719 1 98.31 82 MET B C 1
ATOM 3513 O O . MET B 1 82 ? 11.766 -13.805 13.742 1 98.31 82 MET B O 1
ATOM 3517 N N . GLU B 1 83 ? 12.453 -12.859 11.805 1 98.31 83 GLU B N 1
ATOM 3518 C CA . GLU B 1 83 ? 11.508 -11.75 11.852 1 98.31 83 GLU B CA 1
ATOM 3519 C C . GLU B 1 83 ? 10.672 -11.688 10.57 1 98.31 83 GLU B C 1
ATOM 3521 O O . GLU B 1 83 ? 10.961 -12.391 9.602 1 98.31 83 GLU B O 1
ATOM 3526 N N . MET B 1 84 ? 9.586 -10.93 10.703 1 98.5 84 MET B N 1
ATOM 3527 C CA . MET B 1 84 ? 8.672 -10.82 9.57 1 98.5 84 MET B CA 1
ATOM 3528 C C . MET B 1 84 ? 8.312 -9.359 9.297 1 98.5 84 MET B C 1
ATOM 3530 O O . MET B 1 84 ? 8.297 -8.539 10.219 1 98.5 84 MET B O 1
ATOM 3534 N N . ILE B 1 85 ? 8.148 -9.016 8.086 1 98.62 85 ILE B N 1
ATOM 3535 C CA . ILE B 1 85 ? 7.562 -7.754 7.648 1 98.62 85 ILE B CA 1
ATOM 3536 C C . ILE B 1 85 ? 6.324 -8.023 6.797 1 98.62 85 ILE B C 1
ATOM 3538 O O . ILE B 1 85 ? 6.27 -9.023 6.07 1 98.62 85 ILE B O 1
ATOM 3542 N N . LEU B 1 86 ? 5.285 -7.199 7 1 98.81 86 LEU B N 1
ATOM 3543 C CA . LEU B 1 86 ? 4.023 -7.379 6.285 1 98.81 86 LEU B CA 1
ATOM 3544 C C . LEU B 1 86 ? 3.914 -6.391 5.129 1 98.81 86 LEU B C 1
ATOM 3546 O O . LEU B 1 86 ? 4.488 -5.301 5.18 1 98.81 86 LEU B O 1
ATOM 3550 N N . GLY B 1 87 ? 3.229 -6.777 4.09 1 98.62 87 GLY B N 1
ATOM 3551 C CA . GLY B 1 87 ? 2.957 -5.93 2.941 1 98.62 87 GLY B CA 1
ATOM 3552 C C . GLY B 1 87 ? 1.514 -5.996 2.477 1 98.62 87 GLY B C 1
ATOM 3553 O O . GLY B 1 87 ? 0.832 -7 2.699 1 98.62 87 GLY B O 1
ATOM 3554 N N . ASN B 1 88 ? 1.066 -4.887 1.871 1 98.31 88 ASN B N 1
ATOM 3555 C CA . ASN B 1 88 ? -0.213 -4.883 1.171 1 98.31 88 ASN B CA 1
ATOM 3556 C C . ASN B 1 88 ? -0.183 -5.793 -0.055 1 98.31 88 ASN B C 1
ATOM 3558 O O . ASN B 1 88 ? -0.233 -5.312 -1.189 1 98.31 88 ASN B O 1
ATOM 3562 N N . GLY B 1 89 ? -0.22 -7.109 0.211 1 97.44 89 GLY B N 1
ATOM 3563 C CA . GLY B 1 89 ? 0.081 -8.125 -0.781 1 97.44 89 GLY B CA 1
ATOM 3564 C C . GLY B 1 89 ? 1.568 -8.367 -0.961 1 97.44 89 GLY B C 1
ATOM 3565 O O . GLY B 1 89 ? 2.389 -7.574 -0.493 1 97.44 89 GLY B O 1
ATOM 3566 N N . SER B 1 90 ? 1.895 -9.438 -1.656 1 98.06 90 SER B N 1
ATOM 3567 C CA . SER B 1 90 ? 3.295 -9.773 -1.896 1 98.06 90 SER B CA 1
ATOM 3568 C C . SER B 1 90 ? 3.941 -8.781 -2.857 1 98.06 90 SER B C 1
ATOM 3570 O O . SER B 1 90 ? 5.148 -8.539 -2.787 1 98.06 90 SER B O 1
ATOM 3572 N N . ASP B 1 91 ? 3.152 -8.156 -3.719 1 97.75 91 ASP B N 1
ATOM 3573 C CA . ASP B 1 91 ? 3.686 -7.195 -4.676 1 97.75 91 ASP B CA 1
ATOM 3574 C C . ASP B 1 91 ? 4.406 -6.051 -3.963 1 97.75 91 ASP B C 1
ATOM 3576 O O . ASP B 1 91 ? 5.477 -5.621 -4.395 1 97.75 91 ASP B O 1
ATOM 3580 N N . GLU B 1 92 ? 3.787 -5.617 -2.859 1 98.38 92 GLU B N 1
ATOM 3581 C CA . GLU B 1 92 ? 4.426 -4.535 -2.111 1 98.38 92 GLU B CA 1
ATOM 3582 C C . GLU B 1 92 ? 5.734 -5 -1.483 1 98.38 92 GLU B C 1
ATOM 3584 O O . GLU B 1 92 ? 6.695 -4.23 -1.398 1 98.38 92 GLU B O 1
ATOM 3589 N N . LEU B 1 93 ? 5.785 -6.234 -1.046 1 98.75 93 LEU B N 1
ATOM 3590 C CA . LEU B 1 93 ? 7.004 -6.789 -0.464 1 98.75 93 LEU B CA 1
ATOM 3591 C C . LEU B 1 93 ? 8.109 -6.891 -1.51 1 98.75 93 LEU B C 1
ATOM 3593 O O . LEU B 1 93 ? 9.266 -6.562 -1.23 1 98.75 93 LEU B O 1
ATOM 3597 N N . ILE B 1 94 ? 7.75 -7.352 -2.721 1 98.81 94 ILE B N 1
ATOM 3598 C CA . ILE B 1 94 ? 8.703 -7.402 -3.822 1 98.81 94 ILE B CA 1
ATOM 3599 C C . ILE B 1 94 ? 9.234 -6 -4.113 1 98.81 94 ILE B C 1
ATOM 3601 O O . ILE B 1 94 ? 10.438 -5.805 -4.27 1 98.81 94 ILE B O 1
ATOM 3605 N N . GLN B 1 95 ? 8.367 -5.066 -4.102 1 98.25 95 GLN B N 1
ATOM 3606 C CA . GLN B 1 95 ? 8.773 -3.686 -4.348 1 98.25 95 GLN B CA 1
ATOM 3607 C C . GLN B 1 95 ? 9.711 -3.186 -3.256 1 98.25 95 GLN B C 1
ATOM 3609 O O . GLN B 1 95 ? 10.727 -2.545 -3.549 1 98.25 95 GLN B O 1
ATOM 3614 N N . MET B 1 96 ? 9.383 -3.436 -1.991 1 98.06 96 MET B N 1
ATOM 3615 C CA . MET B 1 96 ? 10.219 -3 -0.873 1 98.06 96 MET B CA 1
ATOM 3616 C C . MET B 1 96 ? 11.617 -3.59 -0.977 1 98.06 96 MET B C 1
ATOM 3618 O O . MET B 1 96 ? 12.609 -2.875 -0.812 1 98.06 96 MET B O 1
ATOM 3622 N N . VAL B 1 97 ? 11.672 -4.871 -1.289 1 98.62 97 VAL B N 1
ATOM 3623 C CA . VAL B 1 97 ? 12.961 -5.551 -1.394 1 98.62 97 VAL B CA 1
ATOM 3624 C C . VAL B 1 97 ? 13.789 -4.922 -2.518 1 98.62 97 VAL B C 1
ATOM 3626 O O . VAL B 1 97 ? 14.953 -4.566 -2.316 1 98.62 97 VAL B O 1
ATOM 3629 N N . LEU B 1 98 ? 13.18 -4.777 -3.662 1 98.12 98 LEU B N 1
ATOM 3630 C CA . LEU B 1 98 ? 13.914 -4.301 -4.828 1 98.12 98 LEU B CA 1
ATOM 3631 C C . LEU B 1 98 ? 14.297 -2.832 -4.668 1 98.12 98 LEU B C 1
ATOM 3633 O O . LEU B 1 98 ? 15.359 -2.408 -5.117 1 98.12 98 LEU B O 1
ATOM 3637 N N . LEU B 1 99 ? 13.445 -2.059 -4.008 1 96.19 99 LEU B N 1
ATOM 3638 C CA . LEU B 1 99 ? 13.781 -0.676 -3.691 1 96.19 99 LEU B CA 1
ATOM 3639 C C . LEU B 1 99 ? 15.016 -0.61 -2.795 1 96.19 99 LEU B C 1
ATOM 3641 O O . LEU B 1 99 ? 15.875 0.255 -2.977 1 96.19 99 LEU B O 1
ATOM 3645 N N . ALA B 1 100 ? 15.086 -1.477 -1.849 1 96.38 100 ALA B N 1
ATOM 3646 C CA . ALA B 1 100 ? 16.156 -1.466 -0.846 1 96.38 100 ALA B CA 1
ATOM 3647 C C . ALA B 1 100 ? 17.5 -1.8 -1.474 1 96.38 100 ALA B C 1
ATOM 3649 O O . ALA B 1 100 ? 18.547 -1.344 -0.998 1 96.38 100 ALA B O 1
ATOM 3650 N N . VAL B 1 101 ? 17.469 -2.553 -2.602 1 96.5 101 VAL B N 1
ATOM 3651 C CA . VAL B 1 101 ? 18.75 -3.049 -3.125 1 96.5 101 VAL B CA 1
ATOM 3652 C C . VAL B 1 101 ? 19.031 -2.41 -4.484 1 96.5 101 VAL B C 1
ATOM 3654 O O . VAL B 1 101 ? 20.047 -2.689 -5.105 1 96.5 101 VAL B O 1
ATOM 3657 N N . ALA B 1 102 ? 18.156 -1.581 -4.98 1 92.44 102 ALA B N 1
ATOM 3658 C CA . ALA B 1 102 ? 18.266 -1.015 -6.32 1 92.44 102 ALA B CA 1
ATOM 3659 C C . ALA B 1 102 ? 19.547 -0.195 -6.457 1 92.44 102 ALA B C 1
ATOM 3661 O O . ALA B 1 102 ? 19.969 0.489 -5.516 1 92.44 102 ALA B O 1
ATOM 3662 N N . GLY B 1 103 ? 20.188 -0.262 -7.633 1 86.25 103 GLY B N 1
ATOM 3663 C CA . GLY B 1 103 ? 21.391 0.476 -7.945 1 86.25 103 GLY B CA 1
ATOM 3664 C C . GLY B 1 103 ? 21.906 0.216 -9.352 1 86.25 103 GLY B C 1
ATOM 3665 O O . GLY B 1 103 ? 21.453 -0.72 -10.016 1 86.25 103 GLY B O 1
ATOM 3666 N N . PRO B 1 104 ? 22.734 1.096 -9.773 1 84.94 104 PRO B N 1
ATOM 3667 C CA . PRO B 1 104 ? 23.281 0.922 -11.125 1 84.94 104 PRO B CA 1
ATOM 3668 C C . PRO B 1 104 ? 23.922 -0.447 -11.328 1 84.94 104 PRO B C 1
ATOM 3670 O O . PRO B 1 104 ? 24.781 -0.858 -10.531 1 84.94 104 PRO B O 1
ATOM 3673 N N . GLY B 1 105 ? 23.469 -1.145 -12.273 1 89.25 105 GLY B N 1
ATOM 3674 C CA . GLY B 1 105 ? 24.078 -2.398 -12.68 1 89.25 105 GLY B CA 1
ATOM 3675 C C . GLY B 1 105 ? 23.578 -3.592 -11.891 1 89.25 105 GLY B C 1
ATOM 3676 O O . GLY B 1 105 ? 23.938 -4.734 -12.18 1 89.25 105 GLY B O 1
ATOM 3677 N N . ARG B 1 106 ? 22.812 -3.346 -10.891 1 94.25 106 ARG B N 1
ATOM 3678 C CA . ARG B 1 106 ? 22.312 -4.465 -10.094 1 94.25 106 ARG B CA 1
ATOM 3679 C C . ARG B 1 106 ? 21.203 -5.203 -10.828 1 94.25 106 ARG B C 1
ATOM 3681 O O . ARG B 1 106 ? 20.422 -4.59 -11.555 1 94.25 106 ARG B O 1
ATOM 3688 N N . SER B 1 107 ? 21.188 -6.488 -10.633 1 97.44 107 SER B N 1
ATOM 3689 C CA . SER B 1 107 ? 20.281 -7.305 -11.438 1 97.44 107 SER B CA 1
ATOM 3690 C C . SER B 1 107 ? 19.422 -8.195 -10.555 1 97.44 107 SER B C 1
ATOM 3692 O O . SER B 1 107 ? 19.75 -8.43 -9.383 1 97.44 107 SER B O 1
ATOM 3694 N N . VAL B 1 108 ? 18.312 -8.57 -11.094 1 98.62 108 VAL B N 1
ATOM 3695 C CA . VAL B 1 108 ? 17.375 -9.547 -10.562 1 98.62 108 VAL B CA 1
ATOM 3696 C C . VAL B 1 108 ? 17.297 -10.758 -11.492 1 98.62 108 VAL B C 1
ATOM 3698 O O . VAL B 1 108 ? 17.266 -10.609 -12.711 1 98.62 108 VAL B O 1
ATOM 3701 N N . VAL B 1 109 ? 17.391 -11.945 -10.891 1 98.88 109 VAL B N 1
ATOM 3702 C CA . VAL B 1 109 ? 17.344 -13.18 -11.672 1 98.88 109 VAL B CA 1
ATOM 3703 C C . VAL B 1 109 ? 16.172 -14.039 -11.211 1 98.88 109 VAL B C 1
ATOM 3705 O O . VAL B 1 109 ? 15.875 -14.102 -10.016 1 98.88 109 VAL B O 1
ATOM 3708 N N . ALA B 1 110 ? 15.484 -14.648 -12.102 1 98.88 110 ALA B N 1
ATOM 3709 C CA . ALA B 1 110 ? 14.438 -15.633 -11.828 1 98.88 110 ALA B CA 1
ATOM 3710 C C . ALA B 1 110 ? 14.297 -16.625 -12.992 1 98.88 110 ALA B C 1
ATOM 3712 O O . ALA B 1 110 ? 14.664 -16.312 -14.125 1 98.88 110 ALA B O 1
ATOM 3713 N N . PRO B 1 111 ? 13.852 -17.859 -12.727 1 98.69 111 PRO B N 1
ATOM 3714 C CA . PRO B 1 111 ? 13.508 -18.719 -13.867 1 98.69 111 PRO B CA 1
ATOM 3715 C C . PRO B 1 111 ? 12.32 -18.188 -14.664 1 98.69 111 PRO B C 1
ATOM 3717 O O . PRO B 1 111 ? 11.516 -17.406 -14.141 1 98.69 111 PRO B O 1
ATOM 3720 N N . GLU B 1 112 ? 12.195 -18.641 -15.938 1 98.19 112 GLU B N 1
ATOM 3721 C CA . GLU B 1 112 ? 11.086 -18.234 -16.797 1 98.19 112 GLU B CA 1
ATOM 3722 C C . GLU B 1 112 ? 10.516 -19.422 -17.562 1 98.19 112 GLU B C 1
ATOM 3724 O O . GLU B 1 112 ? 11.266 -20.281 -18.031 1 98.19 112 GLU B O 1
ATOM 3729 N N . PRO B 1 113 ? 9.203 -19.469 -17.734 1 98.5 113 PRO B N 1
ATOM 3730 C CA . PRO B 1 113 ? 8.211 -18.516 -17.234 1 98.5 113 PRO B CA 1
ATOM 3731 C C . PRO B 1 113 ? 8 -18.609 -15.727 1 98.5 113 PRO B C 1
ATOM 3733 O O . PRO B 1 113 ? 8.172 -19.688 -15.156 1 98.5 113 PRO B O 1
ATOM 3736 N N . THR B 1 114 ? 7.754 -17.484 -15.094 1 98.56 114 THR B N 1
ATOM 3737 C CA . THR B 1 114 ? 7.434 -17.406 -13.68 1 98.56 114 THR B CA 1
ATOM 3738 C C . THR B 1 114 ? 6.531 -16.203 -13.398 1 98.56 114 THR B C 1
ATOM 3740 O O . THR B 1 114 ? 5.918 -15.656 -14.32 1 98.56 114 THR B O 1
ATOM 3743 N N . PHE B 1 115 ? 6.363 -15.914 -12.156 1 97.81 115 PHE B N 1
ATOM 3744 C CA . PHE B 1 115 ? 5.5 -14.82 -11.75 1 97.81 115 PHE B CA 1
ATOM 3745 C C . PHE B 1 115 ? 5.953 -13.508 -12.383 1 97.81 115 PHE B C 1
ATOM 3747 O O . PHE B 1 115 ? 7.074 -13.055 -12.148 1 97.81 115 PHE B O 1
ATOM 3754 N N . VAL B 1 116 ? 5.086 -12.773 -13.078 1 95.62 116 VAL B N 1
ATOM 3755 C CA . VAL B 1 116 ? 5.418 -11.68 -13.984 1 95.62 116 VAL B CA 1
ATOM 3756 C C . VAL B 1 116 ? 5.816 -10.445 -13.18 1 95.62 116 VAL B C 1
ATOM 3758 O O . VAL B 1 116 ? 6.539 -9.578 -13.68 1 95.62 116 VAL B O 1
ATOM 3761 N N . MET B 1 117 ? 5.395 -10.375 -11.906 1 96.12 117 MET B N 1
ATOM 3762 C CA . MET B 1 117 ? 5.605 -9.164 -11.125 1 96.12 117 MET B CA 1
ATOM 3763 C C . MET B 1 117 ? 7.082 -8.992 -10.773 1 96.12 117 MET B C 1
ATOM 3765 O O . MET B 1 117 ? 7.543 -7.875 -10.539 1 96.12 117 MET B O 1
ATOM 3769 N N . TYR B 1 118 ? 7.879 -10.094 -10.75 1 98.25 118 TYR B N 1
ATOM 3770 C CA . TYR B 1 118 ? 9.312 -9.953 -10.516 1 98.25 118 TYR B CA 1
ATOM 3771 C C . TYR B 1 118 ? 9.953 -9.047 -11.562 1 98.25 118 TYR B C 1
ATOM 3773 O O . TYR B 1 118 ? 10.641 -8.086 -11.219 1 98.25 118 TYR B O 1
ATOM 3781 N N . ARG B 1 119 ? 9.633 -9.344 -12.836 1 96.75 119 ARG B N 1
ATOM 3782 C CA . ARG B 1 119 ? 10.172 -8.578 -13.953 1 96.75 119 ARG B CA 1
ATOM 3783 C C . ARG B 1 119 ? 9.586 -7.172 -13.984 1 96.75 119 ARG B C 1
ATOM 3785 O O . ARG B 1 119 ? 10.312 -6.195 -14.18 1 96.75 119 ARG B O 1
ATOM 3792 N N . GLN B 1 120 ? 8.312 -7.09 -13.789 1 94.56 120 GLN B N 1
ATOM 3793 C CA . GLN B 1 120 ? 7.621 -5.809 -13.898 1 94.56 120 GLN B CA 1
ATOM 3794 C C . GLN B 1 120 ? 8.125 -4.82 -12.852 1 94.56 120 GLN B C 1
ATOM 3796 O O . GLN B 1 120 ? 8.414 -3.666 -13.172 1 94.56 120 GLN B O 1
ATOM 3801 N N . ILE B 1 121 ? 8.258 -5.238 -11.602 1 96.31 121 ILE B N 1
ATOM 3802 C CA . ILE B 1 121 ? 8.672 -4.344 -10.523 1 96.31 121 ILE B CA 1
ATOM 3803 C C . ILE B 1 121 ? 10.164 -4.035 -10.656 1 96.31 121 ILE B C 1
ATOM 3805 O O . ILE B 1 121 ? 10.602 -2.918 -10.383 1 96.31 121 ILE B O 1
ATOM 3809 N N . ALA B 1 122 ? 10.945 -5.016 -11.117 1 95.88 122 ALA B N 1
ATOM 3810 C CA . ALA B 1 122 ? 12.352 -4.73 -11.414 1 95.88 122 ALA B CA 1
ATOM 3811 C C . ALA B 1 122 ? 12.484 -3.619 -12.445 1 95.88 122 ALA B C 1
ATOM 3813 O O . ALA B 1 122 ? 13.266 -2.682 -12.266 1 95.88 122 ALA B O 1
ATOM 3814 N N . ALA B 1 123 ? 11.648 -3.713 -13.5 1 91.62 123 ALA B N 1
ATOM 3815 C CA . ALA B 1 123 ? 11.672 -2.709 -14.562 1 91.62 123 ALA B CA 1
ATOM 3816 C C . ALA B 1 123 ? 11.234 -1.345 -14.031 1 91.62 123 ALA B C 1
ATOM 3818 O O . ALA B 1 123 ? 11.844 -0.323 -14.359 1 91.62 123 ALA B O 1
ATOM 3819 N N . LEU B 1 124 ? 10.242 -1.356 -13.242 1 90.19 124 LEU B N 1
ATOM 3820 C CA . LEU B 1 124 ? 9.727 -0.145 -12.617 1 90.19 124 LEU B CA 1
ATOM 3821 C C . LEU B 1 124 ? 10.812 0.574 -11.828 1 90.19 124 LEU B C 1
ATOM 3823 O O . LEU B 1 124 ? 10.859 1.806 -11.812 1 90.19 124 LEU B O 1
ATOM 3827 N N . LEU B 1 125 ? 11.711 -0.188 -11.234 1 92.38 125 LEU B N 1
ATOM 3828 C CA . LEU B 1 125 ? 12.703 0.375 -10.32 1 92.38 125 LEU B CA 1
ATOM 3829 C C . LEU B 1 125 ? 14.055 0.513 -11.008 1 92.38 125 LEU B C 1
ATOM 3831 O O . LEU B 1 125 ? 15.062 0.826 -10.367 1 92.38 125 LEU B O 1
ATOM 3835 N N . GLY B 1 126 ? 14.141 0.191 -12.328 1 87.38 126 GLY B N 1
ATOM 3836 C CA . GLY B 1 126 ? 15.344 0.403 -13.117 1 87.38 126 GLY B CA 1
ATOM 3837 C C . GLY B 1 126 ? 16.391 -0.68 -12.914 1 87.38 126 GLY B C 1
ATOM 3838 O O . GLY B 1 126 ? 17.578 -0.465 -13.18 1 87.38 126 GLY B O 1
ATOM 3839 N N . LEU B 1 127 ? 15.992 -1.813 -12.383 1 93.44 127 LEU B N 1
ATOM 3840 C CA . LEU B 1 127 ? 16.891 -2.953 -12.227 1 93.44 127 LEU B CA 1
ATOM 3841 C C . LEU B 1 127 ? 16.906 -3.803 -13.492 1 93.44 127 LEU B C 1
ATOM 3843 O O . LEU B 1 127 ? 15.906 -3.904 -14.195 1 93.44 127 LEU B O 1
ATOM 3847 N N . GLN B 1 128 ? 18.094 -4.34 -13.711 1 95.88 128 GLN B N 1
ATOM 3848 C CA . GLN B 1 128 ? 18.172 -5.309 -14.805 1 95.88 128 GLN B CA 1
ATOM 3849 C C . GLN B 1 128 ? 17.547 -6.637 -14.406 1 95.88 128 GLN B C 1
ATOM 3851 O O . GLN B 1 128 ? 17.766 -7.133 -13.297 1 95.88 128 GLN B O 1
ATOM 3856 N N . TYR B 1 129 ? 16.688 -7.098 -15.258 1 97.69 129 TYR B N 1
ATOM 3857 C CA . TYR B 1 129 ? 16.047 -8.391 -15.023 1 97.69 129 TYR B CA 1
ATOM 3858 C C . TYR B 1 129 ? 16.547 -9.43 -16.016 1 97.69 129 TYR B C 1
ATOM 3860 O O . TYR B 1 129 ? 16.562 -9.195 -17.219 1 97.69 129 TYR B O 1
ATOM 3868 N N . GLN B 1 130 ? 17.031 -10.547 -15.469 1 98.38 130 GLN B N 1
ATOM 3869 C CA . GLN B 1 130 ? 17.484 -11.656 -16.297 1 98.38 130 GLN B CA 1
ATOM 3870 C C . GLN B 1 130 ? 16.688 -12.922 -16.016 1 98.38 130 GLN B C 1
ATOM 3872 O O . GLN B 1 130 ? 16.875 -13.555 -14.969 1 98.38 130 GLN B O 1
ATOM 3877 N N . GLY B 1 131 ? 15.883 -13.289 -16.984 1 98.44 131 GLY B N 1
ATOM 3878 C CA . GLY B 1 131 ? 15.203 -14.57 -16.906 1 98.44 131 GLY B CA 1
ATOM 3879 C C . GLY B 1 131 ? 16.047 -15.727 -17.406 1 98.44 131 GLY B C 1
ATOM 3880 O O . GLY B 1 131 ? 16.812 -15.586 -18.359 1 98.44 131 GLY B O 1
ATOM 3881 N N . VAL B 1 132 ? 15.922 -16.859 -16.719 1 98.81 132 VAL B N 1
ATOM 3882 C CA . VAL B 1 132 ? 16.578 -18.094 -17.156 1 98.81 132 VAL B CA 1
ATOM 3883 C C . VAL B 1 132 ? 15.516 -19.109 -17.578 1 98.81 132 VAL B C 1
ATOM 3885 O O . VAL B 1 132 ? 14.664 -19.5 -16.781 1 98.81 132 VAL B O 1
ATOM 3888 N N . ALA B 1 133 ? 15.625 -19.562 -18.797 1 98.38 133 ALA B N 1
ATOM 3889 C CA . ALA B 1 133 ? 14.594 -20.438 -19.359 1 98.38 133 ALA B CA 1
ATOM 3890 C C . ALA B 1 133 ? 14.508 -21.75 -18.594 1 98.38 133 ALA B C 1
ATOM 3892 O O . ALA B 1 133 ? 15.531 -22.391 -18.328 1 98.38 133 ALA B O 1
ATOM 3893 N N . LEU B 1 134 ? 13.305 -22.062 -18.203 1 98.75 134 LEU B N 1
ATOM 3894 C CA . LEU B 1 134 ? 13.039 -23.422 -17.703 1 98.75 134 LEU B CA 1
ATOM 3895 C C . LEU B 1 134 ? 13.18 -24.438 -18.828 1 98.75 134 LEU B C 1
ATOM 3897 O O . LEU B 1 134 ? 13.234 -24.078 -20 1 98.75 134 LEU B O 1
ATOM 3901 N N . ARG B 1 135 ? 13.289 -25.75 -18.406 1 98.25 135 ARG B N 1
ATOM 3902 C CA . ARG B 1 135 ? 13.281 -26.812 -19.391 1 98.25 135 ARG B CA 1
ATOM 3903 C C . ARG B 1 135 ? 11.883 -27 -19.969 1 98.25 135 ARG B C 1
ATOM 3905 O O . ARG B 1 135 ? 10.914 -26.406 -19.484 1 98.25 135 ARG B O 1
ATOM 3912 N N . GLU B 1 136 ? 11.727 -27.828 -20.953 1 96.81 136 GLU B N 1
ATOM 3913 C CA . GLU B 1 136 ? 10.461 -28.031 -21.656 1 96.81 136 GLU B CA 1
ATOM 3914 C C . GLU B 1 136 ? 9.398 -28.578 -20.719 1 96.81 136 GLU B C 1
ATOM 3916 O O . GLU B 1 136 ? 8.211 -28.297 -20.875 1 96.81 136 GLU B O 1
ATOM 3921 N N . ASP B 1 137 ? 9.883 -29.297 -19.75 1 96.94 137 ASP B N 1
ATOM 3922 C CA . ASP B 1 137 ? 8.938 -29.859 -18.797 1 96.94 137 ASP B CA 1
ATOM 3923 C C . ASP B 1 137 ? 8.727 -28.906 -17.609 1 96.94 137 ASP B C 1
ATOM 3925 O O . ASP B 1 137 ? 8.156 -29.297 -16.594 1 96.94 137 ASP B O 1
ATOM 3929 N N . PHE B 1 138 ? 9.25 -27.734 -17.703 1 98.44 138 PHE B N 1
ATOM 3930 C CA . PHE B 1 138 ? 9.125 -26.625 -16.766 1 98.44 138 PHE B CA 1
ATOM 3931 C C . PHE B 1 138 ? 9.922 -26.906 -15.492 1 98.44 138 PHE B C 1
ATOM 3933 O O . PHE B 1 138 ? 9.68 -26.297 -14.453 1 98.44 138 PHE B O 1
ATOM 3940 N N . SER B 1 139 ? 10.898 -27.859 -15.578 1 98.25 139 SER B N 1
ATOM 3941 C CA . SER B 1 139 ? 11.867 -27.984 -14.5 1 98.25 139 SER B CA 1
ATOM 3942 C C . SER B 1 139 ? 12.984 -26.953 -14.633 1 98.25 139 SER B C 1
ATOM 3944 O O . SER B 1 139 ? 13.133 -26.328 -15.688 1 98.25 139 SER B O 1
ATOM 3946 N N . LEU B 1 140 ? 13.766 -26.781 -13.586 1 98.31 140 LEU B N 1
ATOM 3947 C CA . LEU B 1 140 ? 14.867 -25.828 -13.594 1 98.31 140 LEU B CA 1
ATOM 3948 C C . LEU B 1 140 ? 16 -26.328 -14.484 1 98.31 140 LEU B C 1
ATOM 3950 O O . LEU B 1 140 ? 16.297 -27.516 -14.516 1 98.31 140 LEU B O 1
ATOM 3954 N N . ASP B 1 141 ? 16.578 -25.438 -15.242 1 98.5 141 ASP B N 1
ATOM 3955 C CA . ASP B 1 141 ? 17.906 -25.672 -15.82 1 98.5 141 ASP B CA 1
ATOM 3956 C C . ASP B 1 141 ? 19 -25.188 -14.883 1 98.5 141 ASP B C 1
ATOM 3958 O O . ASP B 1 141 ? 19.484 -24.062 -15.016 1 98.5 141 ASP B O 1
ATOM 3962 N N . LEU B 1 142 ? 19.391 -26.109 -13.969 1 98.62 142 LEU B N 1
ATOM 3963 C CA . LEU B 1 142 ? 20.281 -25.703 -12.883 1 98.62 142 LEU B CA 1
ATOM 3964 C C . LEU B 1 142 ? 21.609 -25.188 -13.43 1 98.62 142 LEU B C 1
ATOM 3966 O O . LEU B 1 142 ? 22.078 -24.125 -13.016 1 98.62 142 LEU B O 1
ATOM 3970 N N . PRO B 1 143 ? 22.266 -25.875 -14.414 1 98.69 143 PRO B N 1
ATOM 3971 C CA . PRO B 1 143 ? 23.516 -25.328 -14.953 1 98.69 143 PRO B CA 1
ATOM 3972 C C . PRO B 1 143 ? 23.359 -23.922 -15.523 1 98.69 143 PRO B C 1
ATOM 3974 O O . PRO B 1 143 ? 24.203 -23.047 -15.281 1 98.69 143 PRO B O 1
ATOM 3977 N N . ALA B 1 144 ? 22.297 -23.688 -16.172 1 98.75 144 ALA B N 1
ATOM 3978 C CA . ALA B 1 144 ? 22.047 -22.359 -16.75 1 98.75 144 ALA B CA 1
ATOM 3979 C C . ALA B 1 144 ? 21.844 -21.312 -15.656 1 98.75 144 ALA B C 1
ATOM 3981 O O . ALA B 1 144 ? 22.344 -20.203 -15.75 1 98.75 144 ALA B O 1
ATOM 3982 N N . MET B 1 145 ? 21.094 -21.703 -14.648 1 98.69 145 MET B N 1
ATOM 3983 C CA . MET B 1 145 ? 20.844 -20.812 -13.523 1 98.69 145 MET B CA 1
ATOM 3984 C C . MET B 1 145 ? 22.156 -20.422 -12.836 1 98.69 145 MET B C 1
ATOM 3986 O O . MET B 1 145 ? 22.391 -19.234 -12.578 1 98.69 145 MET B O 1
ATOM 3990 N N . LEU B 1 146 ? 22.906 -21.422 -12.578 1 98.81 146 LEU B N 1
ATOM 3991 C CA . LEU B 1 146 ? 24.172 -21.188 -11.883 1 98.81 146 LEU B CA 1
ATOM 3992 C C . LEU B 1 146 ? 25.109 -20.328 -12.727 1 98.81 146 LEU B C 1
ATOM 3994 O O . LEU B 1 146 ? 25.828 -19.484 -12.203 1 98.81 146 LEU B O 1
ATOM 3998 N N . GLN B 1 147 ? 25.109 -20.516 -14.023 1 98.75 147 GLN B N 1
ATOM 3999 C CA . GLN B 1 147 ? 25.938 -19.719 -14.93 1 98.75 147 GLN B CA 1
ATOM 4000 C C . GLN B 1 147 ? 25.516 -18.25 -14.898 1 98.75 147 GLN B C 1
ATOM 4002 O O . GLN B 1 147 ? 26.359 -17.359 -14.789 1 98.75 147 GLN B O 1
ATOM 4007 N N . VAL B 1 148 ? 24.234 -18.031 -14.961 1 98.69 148 VAL B N 1
ATOM 4008 C CA . VAL B 1 148 ? 23.719 -16.672 -14.961 1 98.69 148 VAL B CA 1
ATOM 4009 C C . VAL B 1 148 ? 24.031 -15.992 -13.633 1 98.69 148 VAL B C 1
ATOM 4011 O O . VAL B 1 148 ? 24.406 -14.812 -13.609 1 98.69 148 VAL B O 1
ATOM 4014 N N . ILE B 1 149 ? 23.906 -16.719 -12.539 1 98.56 149 ILE B N 1
ATOM 4015 C CA . ILE B 1 149 ? 24.203 -16.172 -11.219 1 98.56 149 ILE B CA 1
ATOM 4016 C C . ILE B 1 149 ? 25.672 -15.766 -11.133 1 98.56 149 ILE B C 1
ATOM 4018 O O . ILE B 1 149 ? 26 -14.703 -10.609 1 98.56 149 ILE B O 1
ATOM 4022 N N . ARG B 1 150 ? 26.5 -16.609 -11.703 1 98.06 150 ARG B N 1
ATOM 4023 C CA . ARG B 1 150 ? 27.938 -16.312 -11.703 1 98.06 150 ARG B CA 1
ATOM 4024 C C . ARG B 1 150 ? 28.25 -15.086 -12.555 1 98.06 150 ARG B C 1
ATOM 4026 O O . ARG B 1 150 ? 29.094 -14.266 -12.188 1 98.06 150 ARG B O 1
ATOM 4033 N N . GLU B 1 151 ? 27.594 -14.914 -13.625 1 98 151 GLU B N 1
ATOM 4034 C CA . GLU B 1 151 ? 27.906 -13.875 -14.602 1 98 151 GLU B CA 1
ATOM 4035 C C . GLU B 1 151 ? 27.297 -12.539 -14.188 1 98 151 GLU B C 1
ATOM 4037 O O . GLU B 1 151 ? 27.922 -11.492 -14.328 1 98 151 GLU B O 1
ATOM 4042 N N . ARG B 1 152 ? 26.078 -12.578 -13.641 1 97.31 152 ARG B N 1
ATOM 4043 C CA . ARG B 1 152 ? 25.328 -11.344 -13.406 1 97.31 152 ARG B CA 1
ATOM 4044 C C . ARG B 1 152 ? 25.5 -10.859 -11.969 1 97.31 152 ARG B C 1
ATOM 4046 O O . ARG B 1 152 ? 25.234 -9.695 -11.664 1 97.31 152 ARG B O 1
ATOM 4053 N N . VAL B 1 153 ? 25.875 -11.773 -11.086 1 97.31 153 VAL B N 1
ATOM 4054 C CA . VAL B 1 153 ? 26.031 -11.445 -9.672 1 97.31 153 VAL B CA 1
ATOM 4055 C C . VAL B 1 153 ? 24.812 -10.672 -9.18 1 97.31 153 VAL B C 1
ATOM 4057 O O . VAL B 1 153 ? 24.922 -9.523 -8.75 1 97.31 153 VAL B O 1
ATOM 4060 N N . PRO B 1 154 ? 23.625 -11.352 -9.234 1 98.25 154 PRO B N 1
ATOM 4061 C CA . PRO B 1 154 ? 22.375 -10.641 -8.977 1 98.25 154 PRO B CA 1
ATOM 4062 C C . PRO B 1 154 ? 22.234 -10.203 -7.52 1 98.25 154 PRO B C 1
ATOM 4064 O O . PRO B 1 154 ? 22.688 -10.906 -6.613 1 98.25 154 PRO B O 1
ATOM 4067 N N . ALA B 1 155 ? 21.531 -9.062 -7.32 1 98.12 155 ALA B N 1
ATOM 4068 C CA . ALA B 1 155 ? 21.156 -8.602 -5.988 1 98.12 155 ALA B CA 1
ATOM 4069 C C . ALA B 1 155 ? 20.078 -9.5 -5.383 1 98.12 155 ALA B C 1
ATOM 4071 O O . ALA B 1 155 ? 20.047 -9.703 -4.168 1 98.12 155 ALA B O 1
ATOM 4072 N N . VAL B 1 156 ? 19.219 -9.984 -6.211 1 98.81 156 VAL B N 1
ATOM 4073 C CA . VAL B 1 156 ? 18.109 -10.82 -5.75 1 98.81 156 VAL B CA 1
ATOM 4074 C C . VAL B 1 156 ? 17.859 -11.938 -6.758 1 98.81 156 VAL B C 1
ATOM 4076 O O . VAL B 1 156 ? 17.859 -11.703 -7.969 1 98.81 156 VAL B O 1
ATOM 4079 N N . VAL B 1 157 ? 17.719 -13.109 -6.297 1 98.88 157 VAL B N 1
ATOM 4080 C CA . VAL B 1 157 ? 17.156 -14.234 -7.051 1 98.88 157 VAL B CA 1
ATOM 4081 C C . VAL B 1 157 ? 15.781 -14.594 -6.504 1 98.88 157 VAL B C 1
ATOM 4083 O O . VAL B 1 157 ? 15.625 -14.852 -5.309 1 98.88 157 VAL B O 1
ATOM 4086 N N . PHE B 1 158 ? 14.742 -14.555 -7.379 1 98.94 158 PHE B N 1
ATOM 4087 C CA . PHE B 1 158 ? 13.406 -14.984 -6.996 1 98.94 158 PHE B CA 1
ATOM 4088 C C . PHE B 1 158 ? 13.133 -16.406 -7.469 1 98.94 158 PHE B C 1
ATOM 4090 O O . PHE B 1 158 ? 13.469 -16.766 -8.602 1 98.94 158 PHE B O 1
ATOM 4097 N N . ILE B 1 159 ? 12.523 -17.188 -6.602 1 98.81 159 ILE B N 1
ATOM 4098 C CA . ILE B 1 159 ? 12.07 -18.516 -6.957 1 98.81 159 ILE B CA 1
ATOM 4099 C C . ILE B 1 159 ? 10.656 -18.75 -6.426 1 98.81 159 ILE B C 1
ATOM 4101 O O . ILE B 1 159 ? 10.453 -18.859 -5.211 1 98.81 159 ILE B O 1
ATOM 4105 N N . ALA B 1 160 ? 9.695 -18.812 -7.305 1 98.75 160 ALA B N 1
ATOM 4106 C CA . ALA B 1 160 ? 8.344 -19.188 -6.91 1 98.75 160 ALA B CA 1
ATOM 4107 C C . ALA B 1 160 ? 8.25 -20.688 -6.664 1 98.75 160 ALA B C 1
ATOM 4109 O O . ALA B 1 160 ? 8.68 -21.5 -7.5 1 98.75 160 ALA B O 1
ATOM 4110 N N . TYR B 1 161 ? 7.703 -21.094 -5.535 1 98.38 161 TYR B N 1
ATOM 4111 C CA . TYR B 1 161 ? 7.754 -22.484 -5.066 1 98.38 161 TYR B CA 1
ATOM 4112 C C . TYR B 1 161 ? 6.488 -22.844 -4.301 1 98.38 161 TYR B C 1
ATOM 4114 O O . TYR B 1 161 ? 6.441 -22.734 -3.074 1 98.38 161 TYR B O 1
ATOM 4122 N N . PRO B 1 162 ? 5.406 -23.422 -5.059 1 98.31 162 PRO B N 1
ATOM 4123 C CA . PRO B 1 162 ? 5.34 -23.828 -6.469 1 98.31 162 PRO B CA 1
ATOM 4124 C C . PRO B 1 162 ? 5.391 -22.625 -7.422 1 98.31 162 PRO B C 1
ATOM 4126 O O . PRO B 1 162 ? 5.082 -21.5 -7.027 1 98.31 162 PRO B O 1
ATOM 4129 N N . ASN B 1 163 ? 5.816 -22.969 -8.617 1 98.75 163 ASN B N 1
ATOM 4130 C CA . ASN B 1 163 ? 6.039 -21.906 -9.602 1 98.75 163 ASN B CA 1
ATOM 4131 C C . ASN B 1 163 ? 4.738 -21.484 -10.273 1 98.75 163 ASN B C 1
ATOM 4133 O O . ASN B 1 163 ? 3.898 -22.328 -10.602 1 98.75 163 ASN B O 1
ATOM 4137 N N . ASN B 1 164 ? 4.449 -20.234 -10.367 1 98.19 164 ASN B N 1
ATOM 4138 C CA . ASN B 1 164 ? 3.41 -19.641 -11.203 1 98.19 164 ASN B CA 1
ATOM 4139 C C . ASN B 1 164 ? 3.982 -19.094 -12.508 1 98.19 164 ASN B C 1
ATOM 4141 O O . ASN B 1 164 ? 4.871 -18.25 -12.492 1 98.19 164 ASN B O 1
ATOM 4145 N N . PRO B 1 165 ? 3.566 -19.625 -13.57 1 98.31 165 PRO B N 1
ATOM 4146 C CA . PRO B 1 165 ? 2.246 -20.203 -13.828 1 98.31 165 PRO B CA 1
ATOM 4147 C C . PRO B 1 165 ? 2.303 -21.719 -14.047 1 98.31 165 PRO B C 1
ATOM 4149 O O . PRO B 1 165 ? 1.314 -22.312 -14.469 1 98.31 165 PRO B O 1
ATOM 4152 N N . THR B 1 166 ? 3.428 -22.344 -13.758 1 98.62 166 THR B N 1
ATOM 4153 C CA . THR B 1 166 ? 3.602 -23.703 -14.234 1 98.62 166 THR B CA 1
ATOM 4154 C C . THR B 1 166 ? 3.062 -24.719 -13.227 1 98.62 166 THR B C 1
ATOM 4156 O O . THR B 1 166 ? 2.836 -25.875 -13.555 1 98.62 166 THR B O 1
ATOM 4159 N N . GLY B 1 167 ? 2.971 -24.266 -11.969 1 98.5 167 GLY B N 1
ATOM 4160 C CA . GLY B 1 167 ? 2.248 -25.031 -10.961 1 98.5 167 GLY B CA 1
ATOM 4161 C C . GLY B 1 167 ? 3.117 -26.047 -10.242 1 98.5 167 GLY B C 1
ATOM 4162 O O . GLY B 1 167 ? 2.717 -26.594 -9.211 1 98.5 167 GLY B O 1
ATOM 4163 N N . ASN B 1 168 ? 4.344 -26.328 -10.695 1 97.81 168 ASN B N 1
ATOM 4164 C CA . ASN B 1 168 ? 5.16 -27.406 -10.18 1 97.81 168 ASN B CA 1
ATOM 4165 C C . ASN B 1 168 ? 6.133 -26.922 -9.109 1 97.81 168 ASN B C 1
ATOM 4167 O O . ASN B 1 168 ? 6.535 -25.75 -9.117 1 97.81 168 ASN B O 1
ATOM 4171 N N . LEU B 1 169 ? 6.543 -27.828 -8.266 1 98 169 LEU B N 1
ATOM 4172 C CA . LEU B 1 169 ? 7.699 -27.656 -7.395 1 98 169 LEU B CA 1
ATOM 4173 C C . LEU B 1 169 ? 9 -27.938 -8.148 1 98 169 LEU B C 1
ATOM 4175 O O . LEU B 1 169 ? 9.055 -28.844 -8.977 1 98 169 LEU B O 1
ATOM 4179 N N . PHE B 1 170 ? 10.008 -27.141 -7.852 1 98.06 170 PHE B N 1
ATOM 4180 C CA . PHE B 1 170 ? 11.359 -27.469 -8.273 1 98.06 170 PHE B CA 1
ATOM 4181 C C . PHE B 1 170 ? 12.023 -28.406 -7.27 1 98.06 170 PHE B C 1
ATOM 4183 O O . PHE B 1 170 ? 11.5 -28.625 -6.176 1 98.06 170 PHE B O 1
ATOM 4190 N N . SER B 1 171 ? 13.125 -29 -7.738 1 96.81 171 SER B N 1
ATOM 4191 C CA . SER B 1 171 ? 13.914 -29.828 -6.836 1 96.81 171 SER B CA 1
ATOM 4192 C C . SER B 1 171 ? 14.477 -29.016 -5.676 1 96.81 171 SER B C 1
ATOM 4194 O O . SER B 1 171 ? 15.117 -27.984 -5.891 1 96.81 171 SER B O 1
ATOM 4196 N N . ALA B 1 172 ? 14.227 -29.516 -4.445 1 97.19 172 ALA B N 1
ATOM 4197 C CA . ALA B 1 172 ? 14.758 -28.828 -3.271 1 97.19 172 ALA B CA 1
ATOM 4198 C C . ALA B 1 172 ? 16.281 -28.766 -3.322 1 97.19 172 ALA B C 1
ATOM 4200 O O . ALA B 1 172 ? 16.875 -27.781 -2.871 1 97.19 172 ALA B O 1
ATOM 4201 N N . GLU B 1 173 ? 16.875 -29.766 -3.846 1 97.75 173 GLU B N 1
ATOM 4202 C CA . GLU B 1 173 ? 18.328 -29.812 -3.979 1 97.75 173 GLU B CA 1
ATOM 4203 C C . GLU B 1 173 ? 18.812 -28.734 -4.941 1 97.75 173 GLU B C 1
ATOM 4205 O O . GLU B 1 173 ? 19.844 -28.109 -4.695 1 97.75 173 GLU B O 1
ATOM 4210 N N . GLU B 1 174 ? 18.094 -28.594 -5.977 1 98.25 174 GLU B N 1
ATOM 4211 C CA . GLU B 1 174 ? 18.484 -27.562 -6.945 1 98.25 174 GLU B CA 1
ATOM 4212 C C . GLU B 1 174 ? 18.312 -26.172 -6.355 1 98.25 174 GLU B C 1
ATOM 4214 O O . GLU B 1 174 ? 19.141 -25.281 -6.594 1 98.25 174 GLU B O 1
ATOM 4219 N N . LEU B 1 175 ? 17.25 -26 -5.57 1 98.56 175 LEU B N 1
ATOM 4220 C CA . LEU B 1 175 ? 17.062 -24.719 -4.91 1 98.56 175 LEU B CA 1
ATOM 4221 C C . LEU B 1 175 ? 18.203 -24.438 -3.926 1 98.56 175 LEU B C 1
ATOM 4223 O O . LEU B 1 175 ? 18.688 -23.312 -3.832 1 98.56 175 LEU B O 1
ATOM 4227 N N . GLN B 1 176 ? 18.578 -25.484 -3.234 1 98.44 176 GLN B N 1
ATOM 4228 C CA . GLN B 1 176 ? 19.688 -25.328 -2.297 1 98.44 176 GLN B CA 1
ATOM 4229 C C . GLN B 1 176 ? 20.953 -24.891 -3.018 1 98.44 176 GLN B C 1
ATOM 4231 O O . GLN B 1 176 ? 21.688 -24.016 -2.533 1 98.44 176 GLN B O 1
ATOM 4236 N N . ALA B 1 177 ? 21.219 -25.484 -4.145 1 98.75 177 ALA B N 1
ATOM 4237 C CA . ALA B 1 177 ? 22.391 -25.125 -4.938 1 98.75 177 ALA B CA 1
ATOM 4238 C C . ALA B 1 177 ? 22.328 -23.656 -5.363 1 98.75 177 ALA B C 1
ATOM 4240 O O . ALA B 1 177 ? 23.344 -22.953 -5.352 1 98.75 177 ALA B O 1
ATOM 4241 N N . ILE B 1 178 ? 21.172 -23.203 -5.715 1 98.81 178 ILE B N 1
ATOM 4242 C CA . ILE B 1 178 ? 20.969 -21.812 -6.133 1 98.81 178 ILE B CA 1
ATOM 4243 C C . ILE B 1 178 ? 21.203 -20.875 -4.949 1 98.81 178 ILE B C 1
ATOM 4245 O O . ILE B 1 178 ? 21.891 -19.859 -5.078 1 98.81 178 ILE B O 1
ATOM 4249 N N . ILE B 1 179 ? 20.625 -21.234 -3.791 1 98.69 179 ILE B N 1
ATOM 4250 C CA . ILE B 1 179 ? 20.797 -20.438 -2.582 1 98.69 179 ILE B CA 1
ATOM 4251 C C . ILE B 1 179 ? 22.281 -20.297 -2.254 1 98.69 179 ILE B C 1
ATOM 4253 O O . ILE B 1 179 ? 22.766 -19.203 -2.023 1 98.69 179 ILE B O 1
ATOM 4257 N N . GLU B 1 180 ? 22.984 -21.359 -2.35 1 98.44 180 GLU B N 1
ATOM 4258 C CA . GLU B 1 180 ? 24.391 -21.391 -1.961 1 98.44 180 GLU B CA 1
ATOM 4259 C C . GLU B 1 180 ? 25.25 -20.609 -2.953 1 98.44 180 GLU B C 1
ATOM 4261 O O . GLU B 1 180 ? 26.281 -20.047 -2.576 1 98.44 180 GLU B O 1
ATOM 4266 N N . ALA B 1 181 ? 24.828 -20.547 -4.16 1 98.44 181 ALA B N 1
ATOM 4267 C CA . ALA B 1 181 ? 25.609 -19.906 -5.211 1 98.44 181 ALA B CA 1
ATOM 4268 C C . ALA B 1 181 ? 25.312 -18.406 -5.27 1 98.44 181 ALA B C 1
ATOM 4270 O O . ALA B 1 181 ? 26.062 -17.641 -5.895 1 98.44 181 ALA B O 1
ATOM 4271 N N . SER B 1 182 ? 24.266 -17.922 -4.652 1 98.19 182 SER B N 1
ATOM 4272 C CA . SER B 1 182 ? 23.797 -16.562 -4.836 1 98.19 182 SER B CA 1
ATOM 4273 C C . SER B 1 182 ? 24.547 -15.586 -3.928 1 98.19 182 SER B C 1
ATOM 4275 O O . SER B 1 182 ? 24.625 -15.805 -2.715 1 98.19 182 SER B O 1
ATOM 4277 N N . PRO B 1 183 ? 25.031 -14.5 -4.523 1 96.44 183 PRO B N 1
ATOM 4278 C CA . PRO B 1 183 ? 25.75 -13.508 -3.717 1 96.44 183 PRO B CA 1
ATOM 4279 C C . PRO B 1 183 ? 24.828 -12.602 -2.924 1 96.44 183 PRO B C 1
ATOM 4281 O O . PRO B 1 183 ? 25.203 -12.086 -1.87 1 96.44 183 PRO B O 1
ATOM 4284 N N . GLY B 1 184 ? 23.672 -12.305 -3.457 1 97 184 GLY B N 1
ATOM 4285 C CA . GLY B 1 184 ? 22.672 -11.469 -2.803 1 97 184 GLY B CA 1
ATOM 4286 C C . GLY B 1 184 ? 21.531 -12.258 -2.199 1 97 184 GLY B C 1
ATOM 4287 O O . GLY B 1 184 ? 21.719 -13.391 -1.757 1 97 184 GLY B O 1
ATOM 4288 N N . LEU B 1 185 ? 20.391 -11.688 -2.133 1 98.38 185 LEU B N 1
ATOM 4289 C CA . LEU B 1 185 ? 19.203 -12.312 -1.533 1 98.38 185 LEU B CA 1
ATOM 4290 C C . LEU B 1 185 ? 18.656 -13.414 -2.432 1 98.38 185 LEU B C 1
ATOM 4292 O O . LEU B 1 185 ? 18.672 -13.281 -3.658 1 98.38 185 LEU B O 1
ATOM 4296 N N . VAL B 1 186 ? 18.266 -14.445 -1.843 1 98.88 186 VAL B N 1
ATOM 4297 C CA . VAL B 1 186 ? 17.391 -15.414 -2.479 1 98.88 186 VAL B CA 1
ATOM 4298 C C . VAL B 1 186 ? 16.016 -15.398 -1.794 1 98.88 186 VAL B C 1
ATOM 4300 O O . VAL B 1 186 ? 15.922 -15.578 -0.578 1 98.88 186 VAL B O 1
ATOM 4303 N N . ILE B 1 187 ? 15.008 -15.164 -2.531 1 98.94 187 ILE B N 1
ATOM 4304 C CA . ILE B 1 187 ? 13.648 -15.156 -1.997 1 98.94 187 ILE B CA 1
ATOM 4305 C C . ILE B 1 187 ? 12.859 -16.328 -2.586 1 98.94 187 ILE B C 1
ATOM 4307 O O . ILE B 1 187 ? 12.625 -16.375 -3.795 1 98.94 187 ILE B O 1
ATOM 4311 N N . VAL B 1 188 ? 12.547 -17.219 -1.746 1 98.88 188 VAL B N 1
ATOM 4312 C CA . VAL B 1 188 ? 11.633 -18.297 -2.121 1 98.88 188 VAL B CA 1
ATOM 4313 C C . VAL B 1 188 ? 10.195 -17.875 -1.873 1 98.88 188 VAL B C 1
ATOM 4315 O O . VAL B 1 188 ? 9.781 -17.688 -0.725 1 98.88 188 VAL B O 1
ATOM 4318 N N . ASP B 1 189 ? 9.453 -17.688 -2.951 1 98.81 189 ASP B N 1
ATOM 4319 C CA . ASP B 1 189 ? 8.062 -17.234 -2.922 1 98.81 189 ASP B CA 1
ATOM 4320 C C . ASP B 1 189 ? 7.109 -18.422 -2.789 1 98.81 189 ASP B C 1
ATOM 4322 O O . ASP B 1 189 ? 6.828 -19.109 -3.77 1 98.81 189 ASP B O 1
ATOM 4326 N N . GLU B 1 190 ? 6.539 -18.531 -1.623 1 98.56 190 GLU B N 1
ATOM 4327 C CA . GLU B 1 190 ? 5.723 -19.688 -1.271 1 98.56 190 GLU B CA 1
ATOM 4328 C C . GLU B 1 190 ? 4.242 -19.328 -1.207 1 98.56 190 GLU B C 1
ATOM 4330 O O . GLU B 1 190 ? 3.543 -19.703 -0.264 1 98.56 190 GLU B O 1
ATOM 4335 N N . ALA B 1 191 ? 3.781 -18.578 -2.229 1 98.06 191 ALA B N 1
ATOM 4336 C CA . ALA B 1 191 ? 2.387 -18.156 -2.297 1 98.06 191 ALA B CA 1
ATOM 4337 C C . ALA B 1 191 ? 1.444 -19.359 -2.268 1 98.06 191 ALA B C 1
ATOM 4339 O O . ALA B 1 191 ? 0.294 -19.25 -1.838 1 98.06 191 ALA B O 1
ATOM 4340 N N . TYR B 1 192 ? 1.933 -20.562 -2.658 1 97.88 192 TYR B N 1
ATOM 4341 C CA . TYR B 1 192 ? 1.061 -21.719 -2.83 1 97.88 192 TYR B CA 1
ATOM 4342 C C . TYR B 1 192 ? 1.491 -22.875 -1.922 1 97.88 192 TYR B C 1
ATOM 4344 O O . TYR B 1 192 ? 1.115 -24.031 -2.146 1 97.88 192 TYR B O 1
ATOM 4352 N N . SER B 1 193 ? 2.232 -22.594 -0.888 1 94.44 193 SER B N 1
ATOM 4353 C CA . SER B 1 193 ? 2.865 -23.625 -0.083 1 94.44 193 SER B CA 1
ATOM 4354 C C . SER B 1 193 ? 1.822 -24.516 0.584 1 94.44 193 SER B C 1
ATOM 4356 O O . SER B 1 193 ? 2.047 -25.719 0.763 1 94.44 193 SER B O 1
ATOM 4358 N N . VAL B 1 194 ? 0.693 -23.969 0.893 1 94.75 194 VAL B N 1
ATOM 4359 C CA . VAL B 1 194 ? -0.323 -24.703 1.636 1 94.75 194 VAL B CA 1
ATOM 4360 C C . VAL B 1 194 ? -0.862 -25.844 0.777 1 94.75 194 VAL B C 1
ATOM 4362 O O . VAL B 1 194 ? -1.356 -26.844 1.303 1 94.75 194 VAL B O 1
ATOM 4365 N N . PHE B 1 195 ? -0.714 -25.703 -0.496 1 97.5 195 PHE B N 1
ATOM 4366 C CA . PHE B 1 195 ? -1.221 -26.719 -1.411 1 97.5 195 PHE B CA 1
ATOM 4367 C C . PHE B 1 195 ? -0.161 -27.781 -1.682 1 97.5 195 PHE B C 1
ATOM 4369 O O . PHE B 1 195 ? -0.481 -28.891 -2.123 1 97.5 195 PHE B O 1
ATOM 4376 N N . ALA B 1 196 ? 1.104 -27.438 -1.589 1 95.38 196 ALA B N 1
ATOM 4377 C CA . ALA B 1 196 ? 2.223 -28.281 -2.006 1 95.38 196 ALA B CA 1
ATOM 4378 C C . ALA B 1 196 ? 2.75 -29.109 -0.839 1 95.38 196 ALA B C 1
ATOM 4380 O O . ALA B 1 196 ? 3.299 -30.188 -1.04 1 95.38 196 ALA B O 1
ATOM 4381 N N . GLY B 1 197 ? 2.701 -28.531 0.32 1 91.44 197 GLY B N 1
ATOM 4382 C CA . GLY B 1 197 ? 3.197 -29.219 1.502 1 91.44 197 GLY B CA 1
ATOM 4383 C C . GLY B 1 197 ? 4.707 -29.156 1.639 1 91.44 197 GLY B C 1
ATOM 4384 O O . GLY B 1 197 ? 5.301 -29.938 2.391 1 91.44 197 GLY B O 1
ATOM 4385 N N . GLU B 1 198 ? 5.398 -28.438 0.831 1 95.31 198 GLU B N 1
ATOM 4386 C CA . GLU B 1 198 ? 6.832 -28.172 0.914 1 95.31 198 GLU B CA 1
ATOM 4387 C C . GLU B 1 198 ? 7.109 -26.719 1.265 1 95.31 198 GLU B C 1
ATOM 4389 O O . GLU B 1 198 ? 6.352 -25.828 0.881 1 95.31 198 GLU B O 1
ATOM 4394 N N . THR B 1 199 ? 8.195 -26.547 2.051 1 97.44 199 THR B N 1
ATOM 4395 C CA . THR B 1 199 ? 8.523 -25.188 2.459 1 97.44 199 THR B CA 1
ATOM 4396 C C . THR B 1 199 ? 10.008 -25.062 2.803 1 97.44 199 THR B C 1
ATOM 4398 O O . THR B 1 199 ? 10.633 -26.047 3.203 1 97.44 199 THR B O 1
ATOM 4401 N N . PHE B 1 200 ? 10.547 -23.922 2.609 1 98.19 200 PHE B N 1
ATOM 4402 C CA . PHE B 1 200 ? 11.914 -23.609 2.998 1 98.19 200 PHE B CA 1
A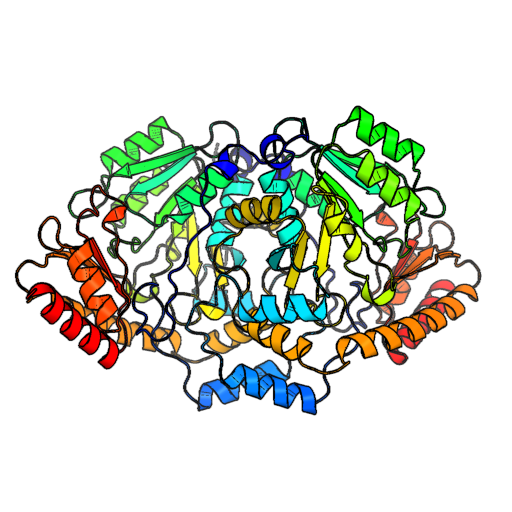TOM 4403 C C . PHE B 1 200 ? 11.945 -22.828 4.309 1 98.19 200 PHE B C 1
ATOM 4405 O O . PHE B 1 200 ? 13.016 -22.406 4.758 1 98.19 200 PHE B O 1
ATOM 4412 N N . MET B 1 201 ? 10.828 -22.688 5.016 1 97.62 201 MET B N 1
ATOM 4413 C CA . MET B 1 201 ? 10.703 -21.938 6.262 1 97.62 201 MET B CA 1
ATOM 4414 C C . MET B 1 201 ? 11.695 -22.453 7.301 1 97.62 201 MET B C 1
ATOM 4416 O O . MET B 1 201 ? 12.438 -21.672 7.895 1 97.62 201 MET B O 1
ATOM 4420 N N . PRO B 1 202 ? 11.82 -23.766 7.414 1 96.56 202 PRO B N 1
ATOM 4421 C CA . PRO B 1 202 ? 12.773 -24.266 8.414 1 96.56 202 PRO B CA 1
ATOM 4422 C C . PRO B 1 202 ? 14.227 -23.984 8.039 1 96.56 202 PRO B C 1
ATOM 4424 O O . PRO B 1 202 ? 15.109 -24.031 8.898 1 96.56 202 PRO B O 1
ATOM 4427 N N . ARG B 1 203 ? 14.484 -23.672 6.77 1 97.38 203 ARG B N 1
ATOM 4428 C CA . ARG B 1 203 ? 15.844 -23.484 6.273 1 97.38 203 ARG B CA 1
ATOM 4429 C C . ARG B 1 203 ? 16.297 -22.047 6.441 1 97.38 203 ARG B C 1
ATOM 4431 O O . ARG B 1 203 ? 17.453 -21.719 6.156 1 97.38 203 ARG B O 1
ATOM 4438 N N . LEU B 1 204 ? 15.414 -21.188 6.969 1 98.06 204 LEU B N 1
ATOM 4439 C CA . LEU B 1 204 ? 15.75 -19.781 7.172 1 98.06 204 LEU B CA 1
ATOM 4440 C C . LEU B 1 204 ? 16.938 -19.641 8.109 1 98.06 204 LEU B C 1
ATOM 4442 O O . LEU B 1 204 ? 17.734 -18.703 7.969 1 98.06 204 LEU B O 1
ATOM 4446 N N . GLU B 1 205 ? 17.109 -20.531 8.969 1 96.62 205 GLU B N 1
ATOM 4447 C CA . GLU B 1 205 ? 18.188 -20.469 9.953 1 96.62 205 GLU B CA 1
ATOM 4448 C C . GLU B 1 205 ? 19.516 -20.891 9.344 1 96.62 205 GLU B C 1
ATOM 4450 O O . GLU B 1 205 ? 20.578 -20.609 9.898 1 96.62 205 GLU B O 1
ATOM 4455 N N . ASP B 1 206 ? 19.438 -21.594 8.219 1 97.19 206 ASP B N 1
ATOM 4456 C CA . ASP B 1 206 ? 20.625 -22.156 7.594 1 97.19 206 ASP B CA 1
ATOM 4457 C C . ASP B 1 206 ? 21.344 -21.109 6.746 1 97.19 206 ASP B C 1
ATOM 4459 O O . ASP B 1 206 ? 22.547 -21.25 6.473 1 97.19 206 ASP B O 1
ATOM 4463 N N . TYR B 1 207 ? 20.625 -20.078 6.293 1 97.38 207 TYR B N 1
ATOM 4464 C CA . TYR B 1 207 ? 21.188 -19.109 5.348 1 97.38 207 TYR B CA 1
ATOM 4465 C C . TYR B 1 207 ? 20.766 -17.688 5.711 1 97.38 207 TYR B C 1
ATOM 4467 O O . TYR B 1 207 ? 19.578 -17.375 5.715 1 97.38 207 TYR B O 1
ATOM 4475 N N . ASP B 1 208 ? 21.688 -16.812 5.883 1 96.31 208 ASP B N 1
ATOM 4476 C CA . ASP B 1 208 ? 21.391 -15.445 6.312 1 96.31 208 ASP B CA 1
ATOM 4477 C C . ASP B 1 208 ? 20.75 -14.641 5.184 1 96.31 208 ASP B C 1
ATOM 4479 O O . ASP B 1 208 ? 20.109 -13.617 5.434 1 96.31 208 ASP B O 1
ATOM 4483 N N . HIS B 1 209 ? 20.953 -15.133 3.918 1 98.06 209 HIS B N 1
ATOM 4484 C CA . HIS B 1 209 ? 20.469 -14.359 2.779 1 98.06 209 HIS B CA 1
ATOM 4485 C C . HIS B 1 209 ? 19.266 -15.016 2.135 1 98.06 209 HIS B C 1
ATOM 4487 O O . HIS B 1 209 ? 18.859 -14.648 1.029 1 98.06 209 HIS B O 1
ATOM 4493 N N . LEU B 1 210 ? 18.703 -16.047 2.826 1 98.69 210 LEU B N 1
ATOM 4494 C CA . LEU B 1 210 ? 17.453 -16.672 2.387 1 98.69 210 LEU B CA 1
ATOM 4495 C C . LEU B 1 210 ? 16.25 -16.016 3.057 1 98.69 210 LEU B C 1
ATOM 4497 O O . LEU B 1 210 ? 16.219 -15.883 4.281 1 98.69 210 LEU B O 1
ATOM 4501 N N . LEU B 1 211 ? 15.312 -15.492 2.297 1 98.88 211 LEU B N 1
ATOM 4502 C CA . LEU B 1 211 ? 14.016 -15.055 2.803 1 98.88 211 LEU B CA 1
ATOM 4503 C C . LEU B 1 211 ? 12.891 -15.883 2.186 1 98.88 211 LEU B C 1
ATOM 4505 O O . LEU B 1 211 ? 13.016 -16.375 1.061 1 98.88 211 LEU B O 1
ATOM 4509 N N . VAL B 1 212 ? 11.82 -16.047 2.938 1 98.88 212 VAL B N 1
ATOM 4510 C CA . VAL B 1 212 ? 10.633 -16.75 2.469 1 98.88 212 VAL B CA 1
ATOM 4511 C C . VAL B 1 212 ? 9.453 -15.781 2.422 1 98.88 212 VAL B C 1
ATOM 4513 O O . VAL B 1 212 ? 9.227 -15.023 3.367 1 98.88 212 VAL B O 1
ATOM 4516 N N . MET B 1 213 ? 8.797 -15.734 1.321 1 98.81 213 MET B N 1
ATOM 4517 C CA . MET B 1 213 ? 7.629 -14.875 1.121 1 98.81 213 MET B CA 1
ATOM 4518 C C . MET B 1 213 ? 6.352 -15.703 1.043 1 98.81 213 MET B C 1
ATOM 4520 O O . MET B 1 213 ? 6.332 -16.766 0.414 1 98.81 213 MET B O 1
ATOM 4524 N N . ARG B 1 214 ? 5.297 -15.273 1.717 1 98.19 214 ARG B N 1
ATOM 4525 C CA . ARG B 1 214 ? 3.99 -15.922 1.692 1 98.19 214 ARG B CA 1
ATOM 4526 C C . ARG B 1 214 ? 2.871 -14.891 1.59 1 98.19 214 ARG B C 1
ATOM 4528 O O . ARG B 1 214 ? 3.121 -13.688 1.66 1 98.19 214 ARG B O 1
ATOM 4535 N N . THR B 1 215 ? 1.689 -15.328 1.291 1 97.88 215 THR B N 1
ATOM 4536 C CA . THR B 1 215 ? 0.509 -14.477 1.19 1 97.88 215 THR B CA 1
ATOM 4537 C C . THR B 1 215 ? -0.729 -15.211 1.707 1 97.88 215 THR B C 1
ATOM 4539 O O . THR B 1 215 ? -0.776 -16.438 1.704 1 97.88 215 THR B O 1
ATOM 4542 N N . LEU B 1 216 ? -1.7 -14.461 2.178 1 97.69 216 LEU B N 1
ATOM 4543 C CA . LEU B 1 216 ? -2.982 -15.055 2.543 1 97.69 216 LEU B CA 1
ATOM 4544 C C . LEU B 1 216 ? -3.961 -14.992 1.374 1 97.69 216 LEU B C 1
ATOM 4546 O O . LEU B 1 216 ? -5.074 -15.516 1.462 1 97.69 216 LEU B O 1
ATOM 4550 N N . SER B 1 217 ? -3.553 -14.406 0.27 1 97.25 217 SER B N 1
ATOM 4551 C CA . SER B 1 217 ? -4.445 -14.148 -0.858 1 97.25 217 SER B CA 1
ATOM 4552 C C . SER B 1 217 ? -4.926 -15.453 -1.485 1 97.25 217 SER B C 1
ATOM 4554 O O . SER B 1 217 ? -6.094 -15.578 -1.86 1 97.25 217 SER B O 1
ATOM 4556 N N . LYS B 1 218 ? -4.035 -16.438 -1.541 1 97.12 218 LYS B N 1
ATOM 4557 C CA . LYS B 1 218 ? -4.348 -17.641 -2.309 1 97.12 218 LYS B CA 1
ATOM 4558 C C . LYS B 1 218 ? -5.07 -18.672 -1.444 1 97.12 218 LYS B C 1
ATOM 4560 O O . LYS B 1 218 ? -5.598 -19.656 -1.959 1 97.12 218 LYS B O 1
ATOM 4565 N N . ILE B 1 219 ? -5.109 -18.391 -0.183 1 94.81 219 ILE B N 1
ATOM 4566 C CA . ILE B 1 219 ? -5.684 -19.391 0.715 1 94.81 219 ILE B CA 1
ATOM 4567 C C . ILE B 1 219 ? -7.004 -18.875 1.28 1 94.81 219 ILE B C 1
ATOM 4569 O O . ILE B 1 219 ? -7.41 -19.25 2.383 1 94.81 219 ILE B O 1
ATOM 4573 N N . GLY B 1 220 ? -7.555 -17.938 0.606 1 96.44 220 GLY B N 1
ATOM 4574 C CA . GLY B 1 220 ? -8.938 -17.625 0.932 1 96.44 220 GLY B CA 1
ATOM 4575 C C . GLY B 1 220 ? -9.125 -16.188 1.375 1 96.44 220 GLY B C 1
ATOM 4576 O O . GLY B 1 220 ? -10.234 -15.781 1.729 1 96.44 220 GLY B O 1
ATOM 4577 N N . LEU B 1 221 ? -8.094 -15.367 1.354 1 97.94 221 LEU B N 1
ATOM 4578 C CA . LEU B 1 221 ? -8.227 -14 1.843 1 97.94 221 LEU B CA 1
ATOM 4579 C C . LEU B 1 221 ? -7.664 -13.008 0.831 1 97.94 221 LEU B C 1
ATOM 4581 O O . LEU B 1 221 ? -6.988 -12.047 1.205 1 97.94 221 LEU B O 1
ATOM 4585 N N . ALA B 1 222 ? -7.934 -13.312 -0.5 1 98 222 ALA B N 1
ATOM 4586 C CA . ALA B 1 222 ? -7.445 -12.461 -1.583 1 98 222 ALA B CA 1
ATOM 4587 C C . ALA B 1 222 ? -7.895 -11.016 -1.394 1 98 222 ALA B C 1
ATOM 4589 O O . ALA B 1 222 ? -7.137 -10.086 -1.667 1 98 222 ALA B O 1
ATOM 4590 N N . GLY B 1 223 ? -9.07 -10.82 -0.873 1 97.88 223 GLY B N 1
ATOM 4591 C CA . GLY B 1 223 ? -9.656 -9.5 -0.746 1 97.88 223 GLY B CA 1
ATOM 4592 C C . GLY B 1 223 ? -8.984 -8.641 0.312 1 97.88 223 GLY B C 1
ATOM 4593 O O . GLY B 1 223 ? -9.172 -7.426 0.348 1 97.88 223 GLY B O 1
ATOM 4594 N N . LEU B 1 224 ? -8.227 -9.227 1.223 1 98.25 224 LEU B N 1
ATOM 4595 C CA . LEU B 1 224 ? -7.617 -8.508 2.338 1 98.25 224 LEU B CA 1
ATOM 4596 C C . LEU B 1 224 ? -6.266 -7.93 1.938 1 98.25 224 LEU B C 1
ATOM 4598 O O . LEU B 1 224 ? -5.762 -7.012 2.59 1 98.25 224 LEU B O 1
ATOM 4602 N N . ARG B 1 225 ? -5.633 -8.508 0.896 1 98.19 225 ARG B N 1
ATOM 4603 C CA . ARG B 1 225 ? -4.34 -8.055 0.387 1 98.19 225 ARG B CA 1
ATOM 4604 C C . ARG B 1 225 ? -3.279 -8.094 1.482 1 98.19 225 ARG B C 1
ATOM 4606 O O . ARG B 1 225 ? -2.76 -7.047 1.881 1 98.19 225 ARG B O 1
ATOM 4613 N N . LEU B 1 226 ? -2.854 -9.258 1.91 1 98.75 226 LEU B N 1
ATOM 4614 C CA . LEU B 1 226 ? -1.869 -9.375 2.98 1 98.75 226 LEU B CA 1
ATOM 4615 C C . LEU B 1 226 ? -0.778 -10.375 2.607 1 98.75 226 LEU B C 1
ATOM 4617 O O . LEU B 1 226 ? -1.064 -11.547 2.357 1 98.75 226 LEU B O 1
ATOM 4621 N N . GLY B 1 227 ? 0.451 -9.898 2.49 1 98.56 227 GLY B N 1
ATOM 4622 C CA . GLY B 1 227 ? 1.645 -10.711 2.293 1 98.56 227 GLY B CA 1
ATOM 4623 C C . GLY B 1 227 ? 2.635 -10.602 3.438 1 98.56 227 GLY B C 1
ATOM 4624 O O . GLY B 1 227 ? 2.525 -9.703 4.277 1 98.56 227 GLY B O 1
ATOM 4625 N N . MET B 1 228 ? 3.506 -11.539 3.529 1 98.62 228 MET B N 1
ATOM 4626 C CA . MET B 1 228 ? 4.531 -11.523 4.566 1 98.62 228 MET B CA 1
ATOM 4627 C C . MET B 1 228 ? 5.871 -11.992 4.012 1 98.62 228 MET B C 1
ATOM 4629 O O . MET B 1 228 ? 5.918 -12.852 3.127 1 98.62 228 MET B O 1
ATOM 4633 N N . LEU B 1 229 ? 6.879 -11.422 4.434 1 98.88 229 LEU B N 1
ATOM 4634 C CA . LEU B 1 229 ? 8.266 -11.766 4.137 1 98.88 229 LEU B CA 1
ATOM 4635 C C . LEU B 1 229 ? 9.039 -12.047 5.418 1 98.88 229 LEU B C 1
ATOM 4637 O O . LEU B 1 229 ? 9.016 -11.242 6.352 1 98.88 229 LEU B O 1
ATOM 4641 N N . MET B 1 230 ? 9.594 -13.227 5.48 1 98.88 230 MET B N 1
ATOM 4642 C CA . MET B 1 230 ? 10.25 -13.688 6.699 1 98.88 230 MET B CA 1
ATOM 4643 C C . MET B 1 230 ? 11.727 -14 6.441 1 98.88 230 MET B C 1
ATOM 4645 O O . MET B 1 230 ? 12.078 -14.5 5.371 1 98.88 230 MET B O 1
ATOM 4649 N N . GLY B 1 231 ? 12.555 -13.766 7.43 1 98.62 231 GLY B N 1
ATOM 4650 C CA . GLY B 1 231 ? 13.961 -14.109 7.332 1 98.62 231 GLY B CA 1
ATOM 4651 C C . GLY B 1 231 ? 14.805 -13.484 8.422 1 98.62 231 GLY B C 1
ATOM 4652 O O . GLY B 1 231 ? 14.305 -13.188 9.516 1 98.62 231 GLY B O 1
ATOM 4653 N N . ASN B 1 232 ? 16.094 -13.336 8.133 1 98.12 232 ASN B N 1
ATOM 4654 C CA . ASN B 1 232 ? 17.078 -12.773 9.055 1 98.12 232 ASN B CA 1
ATOM 4655 C C . ASN B 1 232 ? 16.688 -11.375 9.508 1 98.12 232 ASN B C 1
ATOM 4657 O O . ASN B 1 232 ? 16.406 -10.508 8.672 1 98.12 232 ASN B O 1
ATOM 4661 N N . PRO B 1 233 ? 16.703 -11.156 10.867 1 97.81 233 PRO B N 1
ATOM 4662 C CA . PRO B 1 233 ? 16.297 -9.859 11.414 1 97.81 233 PRO B CA 1
ATOM 4663 C C . PRO B 1 233 ? 17.094 -8.695 10.82 1 97.81 233 PRO B C 1
ATOM 4665 O O . PRO B 1 233 ? 16.578 -7.59 10.68 1 97.81 233 PRO B O 1
ATOM 4668 N N . ALA B 1 234 ? 18.328 -8.93 10.438 1 97 234 ALA B N 1
ATOM 4669 C CA . ALA B 1 234 ? 19.172 -7.859 9.898 1 97 234 ALA B CA 1
ATOM 4670 C C . ALA B 1 234 ? 18.594 -7.332 8.586 1 97 234 ALA B C 1
ATOM 4672 O O . ALA B 1 234 ? 18.641 -6.129 8.32 1 97 234 ALA B O 1
ATOM 4673 N N . TRP B 1 235 ? 18.078 -8.227 7.727 1 97.5 235 TRP B N 1
ATOM 4674 C CA . TRP B 1 235 ? 17.453 -7.824 6.477 1 97.5 235 TRP B CA 1
ATOM 4675 C C . TRP B 1 235 ? 16.109 -7.152 6.738 1 97.5 235 TRP B C 1
ATOM 4677 O O . TRP B 1 235 ? 15.812 -6.102 6.164 1 97.5 235 TRP B O 1
ATOM 4687 N N . ILE B 1 236 ? 15.328 -7.734 7.645 1 98.06 236 ILE B N 1
ATOM 4688 C CA . ILE B 1 236 ? 13.984 -7.246 7.922 1 98.06 236 ILE B CA 1
ATOM 4689 C C . ILE B 1 236 ? 14.062 -5.832 8.5 1 98.06 236 ILE B C 1
ATOM 4691 O O . ILE B 1 236 ? 13.242 -4.973 8.156 1 98.06 236 ILE B O 1
ATOM 4695 N N . LYS B 1 237 ? 15.016 -5.59 9.312 1 96.5 237 LYS B N 1
ATOM 4696 C CA . LYS B 1 237 ? 15.211 -4.27 9.906 1 96.5 237 LYS B CA 1
ATOM 4697 C C . LYS B 1 237 ? 15.414 -3.209 8.828 1 96.5 237 LYS B C 1
ATOM 4699 O O . LYS B 1 237 ? 14.852 -2.115 8.914 1 96.5 237 LYS B O 1
ATOM 4704 N N . GLU B 1 238 ? 16.188 -3.5 7.824 1 96.44 238 GLU B N 1
ATOM 4705 C CA . GLU B 1 238 ? 16.422 -2.557 6.734 1 96.44 238 GLU B CA 1
ATOM 4706 C C . GLU B 1 238 ? 15.18 -2.373 5.879 1 96.44 238 GLU B C 1
ATOM 4708 O O . GLU B 1 238 ? 14.867 -1.257 5.453 1 96.44 238 GLU B O 1
ATOM 4713 N N . LEU B 1 239 ? 14.5 -3.482 5.672 1 97.38 239 LEU B N 1
ATOM 4714 C CA . LEU B 1 239 ? 13.289 -3.416 4.852 1 97.38 239 LEU B CA 1
ATOM 4715 C C . LEU B 1 239 ? 12.211 -2.59 5.543 1 97.38 239 LEU B C 1
ATOM 4717 O O . LEU B 1 239 ? 11.414 -1.922 4.883 1 97.38 239 LEU B O 1
ATOM 4721 N N . GLU B 1 240 ? 12.188 -2.539 6.867 1 96.19 240 GLU B N 1
ATOM 4722 C CA . GLU B 1 240 ? 11.234 -1.736 7.633 1 96.19 240 GLU B CA 1
ATOM 4723 C C . GLU B 1 240 ? 11.438 -0.246 7.375 1 96.19 240 GLU B C 1
ATOM 4725 O O . GLU B 1 240 ? 10.5 0.541 7.48 1 96.19 240 GLU B O 1
ATOM 4730 N N . LYS B 1 241 ? 12.656 0.122 6.98 1 94.31 241 LYS B N 1
ATOM 4731 C CA . LYS B 1 241 ? 12.945 1.524 6.695 1 94.31 241 LYS B CA 1
ATOM 4732 C C . LYS B 1 241 ? 12.32 1.954 5.367 1 94.31 241 LYS B C 1
ATOM 4734 O O . LYS B 1 241 ? 12.141 3.148 5.121 1 94.31 241 LYS B O 1
ATOM 4739 N N . VAL B 1 242 ? 12.016 0.957 4.535 1 94.88 242 VAL B N 1
ATOM 4740 C CA . VAL B 1 242 ? 11.438 1.192 3.219 1 94.88 242 VAL B CA 1
ATOM 4741 C C . VAL B 1 242 ? 9.914 1.171 3.314 1 94.88 242 VAL B C 1
ATOM 4743 O O . VAL B 1 242 ? 9.227 1.802 2.508 1 94.88 242 VAL B O 1
ATOM 4746 N N . ARG B 1 243 ? 9.391 0.513 4.305 1 95.88 243 ARG B N 1
ATOM 4747 C CA . ARG B 1 243 ? 7.957 0.346 4.484 1 95.88 243 ARG B CA 1
ATOM 4748 C C . ARG B 1 243 ? 7.289 1.673 4.84 1 95.88 243 ARG B C 1
ATOM 4750 O O . ARG B 1 243 ? 7.754 2.385 5.734 1 95.88 243 ARG B O 1
ATOM 4757 N N . LEU B 1 244 ? 6.246 2.049 4.086 1 94.75 244 LEU B N 1
ATOM 4758 C CA . LEU B 1 244 ? 5.461 3.232 4.434 1 94.75 244 LEU B CA 1
ATOM 4759 C C . LEU B 1 244 ? 4.668 3.002 5.715 1 94.75 244 LEU B C 1
ATOM 4761 O O . LEU B 1 244 ? 4.273 1.871 6.012 1 94.75 244 LEU B O 1
ATOM 4765 N N . PRO B 1 245 ? 4.398 4.086 6.426 1 92.38 245 PRO B N 1
ATOM 4766 C CA . PRO B 1 245 ? 3.65 3.924 7.676 1 92.38 245 PRO B CA 1
ATOM 4767 C C . PRO B 1 245 ? 2.232 3.404 7.449 1 92.38 245 PRO B C 1
ATOM 4769 O O . PRO B 1 245 ? 1.595 3.752 6.453 1 92.38 245 PRO B O 1
ATOM 4772 N N . TYR B 1 246 ? 1.704 2.529 8.32 1 95.62 246 TYR B N 1
ATOM 4773 C CA . TYR B 1 246 ? 0.321 2.07 8.375 1 95.62 246 TYR B CA 1
ATOM 4774 C C . TYR B 1 246 ? -0.071 1.367 7.082 1 95.62 246 TYR B C 1
ATOM 4776 O O . TYR B 1 246 ? -1.181 1.554 6.578 1 95.62 246 TYR B O 1
ATOM 4784 N N . ASN B 1 247 ? 0.905 0.592 6.516 1 97.25 247 ASN B N 1
ATOM 4785 C CA . ASN B 1 247 ? 0.643 0.025 5.195 1 97.25 247 ASN B CA 1
ATOM 4786 C C . ASN B 1 247 ? -0.369 -1.114 5.27 1 97.25 247 ASN B C 1
ATOM 4788 O O . ASN B 1 247 ? -0.906 -1.538 4.242 1 97.25 247 ASN B O 1
ATOM 4792 N N . ILE B 1 248 ? -0.635 -1.675 6.477 1 98.5 248 ILE B N 1
ATOM 4793 C CA . ILE B 1 248 ? -1.701 -2.652 6.664 1 98.5 248 ILE B CA 1
ATOM 4794 C C . ILE B 1 248 ? -2.857 -2.012 7.434 1 98.5 248 ILE B C 1
ATOM 4796 O O . ILE B 1 248 ? -2.725 -1.699 8.617 1 98.5 248 ILE B O 1
ATOM 4800 N N . ASN B 1 249 ? -3.973 -1.841 6.742 1 98.06 249 ASN B N 1
ATOM 4801 C CA . ASN B 1 249 ? -5.059 -1.086 7.352 1 98.06 249 ASN B CA 1
ATOM 4802 C C . ASN B 1 249 ? -5.719 -1.87 8.484 1 98.06 249 ASN B C 1
ATOM 4804 O O . ASN B 1 249 ? -5.477 -3.068 8.641 1 98.06 249 ASN B O 1
ATOM 4808 N N . GLN B 1 250 ? -6.52 -1.195 9.227 1 97.75 250 GLN B N 1
ATOM 4809 C CA . GLN B 1 250 ? -7.117 -1.719 10.445 1 97.75 250 GLN B CA 1
ATOM 4810 C C . GLN B 1 250 ? -8.008 -2.922 10.156 1 97.75 250 GLN B C 1
ATOM 4812 O O . GLN B 1 250 ? -7.973 -3.92 10.875 1 97.75 250 GLN B O 1
ATOM 4817 N N . LEU B 1 251 ? -8.812 -2.873 9.125 1 98.62 251 LEU B N 1
ATOM 4818 C CA . LEU B 1 251 ? -9.758 -3.932 8.797 1 98.62 251 LEU B CA 1
ATOM 4819 C C . LEU B 1 251 ? -9.031 -5.203 8.367 1 98.62 251 LEU B C 1
ATOM 4821 O O . LEU B 1 251 ? -9.453 -6.309 8.719 1 98.62 251 LEU B O 1
ATOM 4825 N N . THR B 1 252 ? -7.969 -5.047 7.609 1 98.62 252 THR B N 1
ATOM 4826 C CA . THR B 1 252 ? -7.164 -6.191 7.203 1 98.62 252 THR B CA 1
ATOM 4827 C C . THR B 1 252 ? -6.523 -6.859 8.414 1 98.62 252 THR B C 1
ATOM 4829 O O . THR B 1 252 ? -6.543 -8.086 8.539 1 98.62 252 THR B O 1
ATOM 4832 N N . GLN B 1 253 ? -5.953 -6.055 9.32 1 98.62 253 GLN B N 1
ATOM 4833 C CA . GLN B 1 253 ? -5.312 -6.625 10.5 1 98.62 253 GLN B CA 1
ATOM 4834 C C . GLN B 1 253 ? -6.305 -7.449 11.312 1 98.62 253 GLN B C 1
ATOM 4836 O O . GLN B 1 253 ? -6.043 -8.617 11.617 1 98.62 253 GLN B O 1
ATOM 4841 N N . VAL B 1 254 ? -7.488 -6.91 11.586 1 98.5 254 VAL B N 1
ATOM 4842 C CA . VAL B 1 254 ? -8.477 -7.547 12.445 1 98.5 254 VAL B CA 1
ATOM 4843 C C . VAL B 1 254 ? -9.055 -8.781 11.75 1 98.5 254 VAL B C 1
ATOM 4845 O O . VAL B 1 254 ? -9.211 -9.836 12.367 1 98.5 254 VAL B O 1
ATOM 4848 N N . SER B 1 255 ? -9.305 -8.664 10.484 1 98.5 255 SER B N 1
ATOM 4849 C CA . SER B 1 255 ? -9.93 -9.758 9.742 1 98.5 255 SER B CA 1
ATOM 4850 C C . SER B 1 255 ? -8.969 -10.922 9.555 1 98.5 255 SER B C 1
ATOM 4852 O O . SER B 1 255 ? -9.359 -12.086 9.664 1 98.5 255 SER B O 1
ATOM 4854 N N . ALA B 1 256 ? -7.727 -10.594 9.227 1 98.38 256 ALA B N 1
ATOM 4855 C CA . ALA B 1 256 ? -6.723 -11.648 9.086 1 98.38 256 ALA B CA 1
ATOM 4856 C C . ALA B 1 256 ? -6.504 -12.375 10.406 1 98.38 256 ALA B C 1
ATOM 4858 O O . ALA B 1 256 ? -6.422 -13.609 10.438 1 98.38 256 ALA B O 1
ATOM 4859 N N . GLU B 1 257 ? -6.387 -11.594 11.477 1 97.94 257 GLU B N 1
ATOM 4860 C CA . GLU B 1 257 ? -6.227 -12.195 12.797 1 97.94 257 GLU B CA 1
ATOM 4861 C C . GLU B 1 257 ? -7.395 -13.125 13.125 1 97.94 257 GLU B C 1
ATOM 4863 O O . GLU B 1 257 ? -7.188 -14.242 13.602 1 97.94 257 GLU B O 1
ATOM 4868 N N . PHE B 1 258 ? -8.602 -12.672 12.875 1 97.75 258 PHE B N 1
ATOM 4869 C CA . PHE B 1 258 ? -9.797 -13.477 13.094 1 97.75 258 PHE B CA 1
ATOM 4870 C C . PHE B 1 258 ? -9.727 -14.781 12.32 1 97.75 258 PHE B C 1
ATOM 4872 O O . PHE B 1 258 ? -9.992 -15.852 12.875 1 97.75 258 PHE B O 1
ATOM 4879 N N . ALA B 1 259 ? -9.398 -14.672 11.023 1 97.12 259 ALA B N 1
ATOM 4880 C CA . ALA B 1 259 ? -9.336 -15.844 10.164 1 97.12 259 ALA B CA 1
ATOM 4881 C C . ALA B 1 259 ? -8.344 -16.875 10.703 1 97.12 259 ALA B C 1
ATOM 4883 O O . ALA B 1 259 ? -8.617 -18.078 10.711 1 97.12 259 ALA B O 1
ATOM 4884 N N . LEU B 1 260 ? -7.234 -16.391 11.172 1 96.31 260 LEU B N 1
ATOM 4885 C CA . LEU B 1 260 ? -6.156 -17.25 11.633 1 96.31 260 LEU B CA 1
ATOM 4886 C C . LEU B 1 260 ? -6.523 -17.906 12.961 1 96.31 260 LEU B C 1
ATOM 4888 O O . LEU B 1 260 ? -5.91 -18.906 13.359 1 96.31 260 LEU B O 1
ATOM 4892 N N . GLU B 1 261 ? -7.445 -17.328 13.656 1 94.69 261 GLU B N 1
ATOM 4893 C CA . GLU B 1 261 ? -7.891 -17.859 14.945 1 94.69 261 GLU B CA 1
ATOM 4894 C C . GLU B 1 261 ? -8.852 -19.031 14.742 1 94.69 261 GLU B C 1
ATOM 4896 O O . GLU B 1 261 ? -9.133 -19.781 15.688 1 94.69 261 GLU B O 1
ATOM 4901 N N . GLN B 1 262 ? -9.406 -19.141 13.531 1 91.62 262 GLN B N 1
ATOM 4902 C CA . GLN B 1 262 ? -10.391 -20.188 13.289 1 91.62 262 GLN B CA 1
ATOM 4903 C C . GLN B 1 262 ? -9.719 -21.531 13.078 1 91.62 262 GLN B C 1
ATOM 4905 O O . GLN B 1 262 ? -8.797 -21.656 12.266 1 91.62 262 GLN B O 1
ATOM 4910 N N . PRO B 1 263 ? -10.141 -22.469 13.836 1 79.12 263 PRO B N 1
ATOM 4911 C CA . PRO B 1 263 ? -9.492 -23.766 13.719 1 79.12 263 PRO B CA 1
ATOM 4912 C C . PRO B 1 263 ? -9.719 -24.422 12.352 1 79.12 263 PRO B C 1
ATOM 4914 O O . PRO B 1 263 ? -10.867 -24.609 11.945 1 79.12 263 PRO B O 1
ATOM 4917 N N . GLY B 1 264 ? -8.602 -24.781 11.727 1 76.38 264 GLY B N 1
ATOM 4918 C CA . GLY B 1 264 ? -8.547 -25.641 10.555 1 76.38 264 GLY B CA 1
ATOM 4919 C C . GLY B 1 264 ? -9.211 -25.016 9.336 1 76.38 264 GLY B C 1
ATOM 4920 O O . GLY B 1 264 ? -9.211 -25.609 8.258 1 76.38 264 GLY B O 1
ATOM 4921 N N . GLY B 1 265 ? -9.781 -23.906 9.352 1 83.5 265 GLY B N 1
ATOM 4922 C CA . GLY B 1 265 ? -10.602 -23.406 8.258 1 83.5 265 GLY B CA 1
ATOM 4923 C C . GLY B 1 265 ? -9.836 -23.25 6.961 1 83.5 265 GLY B C 1
ATOM 4924 O O . GLY B 1 265 ? -10.156 -23.891 5.961 1 83.5 265 GLY B O 1
ATOM 4925 N N . LEU B 1 266 ? -8.797 -22.516 6.961 1 90.25 266 LEU B N 1
ATOM 4926 C CA . LEU B 1 266 ? -8 -22.266 5.766 1 90.25 266 LEU B CA 1
ATOM 4927 C C . LEU B 1 266 ? -7.32 -23.547 5.285 1 90.25 266 LEU B C 1
ATOM 4929 O O . LEU B 1 266 ? -7.32 -23.844 4.086 1 90.25 266 LEU B O 1
ATOM 4933 N N . ASP B 1 267 ? -6.84 -24.344 6.152 1 91.38 267 ASP B N 1
ATOM 4934 C CA . ASP B 1 267 ? -6.137 -25.578 5.816 1 91.38 267 ASP B CA 1
ATOM 4935 C C . ASP B 1 267 ? -7.105 -26.641 5.281 1 91.38 267 ASP B C 1
ATOM 4937 O O . ASP B 1 267 ? -6.75 -27.422 4.398 1 91.38 267 ASP B O 1
ATOM 4941 N N . GLU B 1 268 ? -8.25 -26.688 5.891 1 93.38 268 GLU B N 1
ATOM 4942 C CA . GLU B 1 268 ? -9.258 -27.625 5.402 1 93.38 268 GLU B CA 1
ATOM 4943 C C . GLU B 1 268 ? -9.672 -27.297 3.973 1 93.38 268 GLU B C 1
ATOM 4945 O O . GLU B 1 268 ? -9.836 -28.188 3.145 1 93.38 268 GLU B O 1
ATOM 4950 N N . GLN B 1 269 ? -9.844 -26.062 3.75 1 94.88 269 GLN B N 1
ATOM 4951 C CA . GLN B 1 269 ? -10.18 -25.641 2.393 1 94.88 269 GLN B CA 1
ATOM 4952 C C . GLN B 1 269 ? -9.062 -26.016 1.417 1 94.88 269 GLN B C 1
ATOM 4954 O O . GLN B 1 269 ? -9.328 -26.422 0.286 1 94.88 269 GLN B O 1
ATOM 4959 N N . ALA B 1 270 ? -7.855 -25.859 1.84 1 96.19 270 ALA B N 1
ATOM 4960 C CA . ALA B 1 270 ? -6.711 -26.234 1.004 1 96.19 270 ALA B CA 1
ATOM 4961 C C . ALA B 1 270 ? -6.734 -27.719 0.668 1 96.19 270 ALA B C 1
ATOM 4963 O O . ALA B 1 270 ? -6.445 -28.109 -0.466 1 96.19 270 ALA B O 1
ATOM 4964 N N . ARG B 1 271 ? -7.07 -28.516 1.627 1 96.19 271 ARG B N 1
ATOM 4965 C CA . ARG B 1 271 ? -7.16 -29.953 1.403 1 96.19 271 ARG B CA 1
ATOM 4966 C C . ARG B 1 271 ? -8.242 -30.281 0.382 1 96.19 271 ARG B C 1
ATOM 4968 O O . ARG B 1 271 ? -8.047 -31.141 -0.484 1 96.19 271 ARG B O 1
ATOM 4975 N N . LEU B 1 272 ? -9.367 -29.594 0.506 1 97.12 272 LEU B N 1
ATOM 4976 C CA . LEU B 1 272 ? -10.461 -29.797 -0.444 1 97.12 272 LEU B CA 1
ATOM 4977 C C . LEU B 1 272 ? -10.031 -29.391 -1.853 1 97.12 272 LEU B C 1
ATOM 4979 O O . LEU B 1 272 ? -10.352 -30.094 -2.822 1 97.12 272 LEU B O 1
ATOM 4983 N N . ILE B 1 273 ? -9.312 -28.344 -1.917 1 98.38 273 ILE B N 1
ATOM 4984 C CA . ILE B 1 273 ? -8.836 -27.859 -3.205 1 98.38 273 ILE B CA 1
ATOM 4985 C C . ILE B 1 273 ? -7.848 -28.859 -3.805 1 98.38 273 ILE B C 1
ATOM 4987 O O . ILE B 1 273 ? -7.887 -29.141 -5.004 1 98.38 273 ILE B O 1
ATOM 4991 N N . CYS B 1 274 ? -6.984 -29.438 -2.986 1 98.44 274 CYS B N 1
ATOM 4992 C CA . CYS B 1 274 ? -6.031 -30.438 -3.463 1 98.44 274 CYS B CA 1
ATOM 4993 C C . CYS B 1 274 ? -6.746 -31.672 -4 1 98.44 274 CYS B C 1
ATOM 4995 O O . CYS B 1 274 ? -6.355 -32.219 -5.027 1 98.44 274 CYS B O 1
ATOM 4997 N N . LYS B 1 275 ? -7.758 -32.062 -3.322 1 98.38 275 LYS B N 1
ATOM 4998 C CA . LYS B 1 275 ? -8.562 -33.188 -3.797 1 98.38 275 LYS B CA 1
ATOM 4999 C C . LYS B 1 275 ? -9.219 -32.875 -5.137 1 98.38 275 LYS B C 1
ATOM 5001 O O . LYS B 1 275 ? -9.188 -33.688 -6.059 1 98.38 275 LYS B O 1
ATOM 5006 N N . ALA B 1 276 ? -9.828 -31.688 -5.191 1 98.62 276 ALA B N 1
ATOM 5007 C CA . ALA B 1 276 ? -10.469 -31.25 -6.426 1 98.62 276 ALA B CA 1
ATOM 5008 C C . ALA B 1 276 ? -9.445 -31.109 -7.555 1 98.62 276 ALA B C 1
ATOM 5010 O O . ALA B 1 276 ? -9.75 -31.406 -8.711 1 98.62 276 ALA B O 1
ATOM 5011 N N . ARG B 1 277 ? -8.289 -30.656 -7.246 1 98.75 277 ARG B N 1
ATOM 5012 C CA . ARG B 1 277 ? -7.207 -30.531 -8.219 1 98.75 277 ARG B CA 1
ATOM 5013 C C . ARG B 1 277 ? -6.887 -31.875 -8.852 1 98.75 277 ARG B C 1
ATOM 5015 O O . ARG B 1 277 ? -6.746 -31.984 -10.078 1 98.75 277 ARG B O 1
ATOM 5022 N N . ALA B 1 278 ? -6.762 -32.875 -8.016 1 98.56 278 ALA B N 1
ATOM 5023 C CA . ALA B 1 278 ? -6.449 -34.219 -8.5 1 98.56 278 ALA B CA 1
ATOM 5024 C C . ALA B 1 278 ? -7.527 -34.719 -9.453 1 98.56 278 ALA B C 1
ATOM 5026 O O . ALA B 1 278 ? -7.223 -35.312 -10.492 1 98.56 278 ALA B O 1
ATOM 5027 N N . GLN B 1 279 ? -8.75 -34.469 -9.078 1 98.5 279 GLN B N 1
ATOM 5028 C CA . GLN B 1 279 ? -9.875 -34.875 -9.906 1 98.5 279 GLN B CA 1
ATOM 5029 C C . GLN B 1 279 ? -9.883 -34.125 -11.242 1 98.5 279 GLN B C 1
ATOM 5031 O O . GLN B 1 279 ? -10.086 -34.719 -12.297 1 98.5 279 GLN B O 1
ATOM 5036 N N . LEU B 1 280 ? -9.727 -32.844 -11.141 1 98.75 280 LEU B N 1
ATOM 5037 C CA . LEU B 1 280 ? -9.719 -32 -12.336 1 98.75 280 LEU B CA 1
ATOM 5038 C C . LEU B 1 280 ? -8.57 -32.406 -13.266 1 98.75 280 LEU B C 1
ATOM 5040 O O . LEU B 1 280 ? -8.742 -32.438 -14.484 1 98.75 280 LEU B O 1
ATOM 5044 N N . GLN B 1 281 ? -7.402 -32.656 -12.68 1 98.56 281 GLN B N 1
ATOM 5045 C CA . GLN B 1 281 ? -6.238 -33.062 -13.453 1 98.56 281 GLN B CA 1
ATOM 5046 C C . GLN B 1 281 ? -6.512 -34.375 -14.211 1 98.56 281 GLN B C 1
ATOM 5048 O O . GLN B 1 281 ? -6.188 -34.469 -15.391 1 98.56 281 GLN B O 1
ATOM 5053 N N . ARG B 1 282 ? -7.094 -35.281 -13.586 1 98.25 282 ARG B N 1
ATOM 5054 C CA . ARG B 1 282 ? -7.434 -36.562 -14.211 1 98.25 282 ARG B CA 1
ATOM 5055 C C . ARG B 1 282 ? -8.414 -36.375 -15.359 1 98.25 282 ARG B C 1
ATOM 5057 O O . ARG B 1 282 ? -8.266 -36.969 -16.422 1 98.25 282 ARG B O 1
ATOM 5064 N N . ALA B 1 283 ? -9.367 -35.562 -15.094 1 98.38 283 ALA B N 1
ATOM 5065 C CA . ALA B 1 283 ? -10.367 -35.281 -16.125 1 98.38 283 ALA B CA 1
ATOM 5066 C C . ALA B 1 283 ? -9.727 -34.625 -17.344 1 98.38 283 ALA B C 1
ATOM 5068 O O . ALA B 1 283 ? -10.039 -35 -18.484 1 98.38 283 ALA B O 1
ATOM 5069 N N . LEU B 1 284 ? -8.891 -33.688 -17.141 1 98.38 284 LEU B N 1
ATOM 5070 C CA . LEU B 1 284 ? -8.203 -33 -18.219 1 98.38 284 LEU B CA 1
ATOM 5071 C C . LEU B 1 284 ? -7.328 -33.969 -19.016 1 98.38 284 LEU B C 1
ATOM 5073 O O . LEU B 1 284 ? -7.258 -33.875 -20.234 1 98.38 284 LEU B O 1
ATOM 5077 N N . GLN B 1 285 ? -6.66 -34.844 -18.297 1 97.56 285 GLN B N 1
ATOM 5078 C CA . GLN B 1 285 ? -5.734 -35.812 -18.922 1 97.56 285 GLN B CA 1
ATOM 5079 C C . GLN B 1 285 ? -6.465 -36.75 -19.859 1 97.56 285 GLN B C 1
ATOM 5081 O O . GLN B 1 285 ? -5.859 -37.312 -20.781 1 97.56 285 GLN B O 1
ATOM 5086 N N . GLN B 1 286 ? -7.723 -36.844 -19.688 1 96.81 286 GLN B N 1
ATOM 5087 C CA . GLN B 1 286 ? -8.516 -37.75 -20.516 1 96.81 286 GLN B CA 1
ATOM 5088 C C . GLN B 1 286 ? -8.945 -37.094 -21.812 1 96.81 286 GLN B C 1
ATOM 5090 O O . GLN B 1 286 ? -9.422 -37.781 -22.734 1 96.81 286 GLN B O 1
ATOM 5095 N N . LEU B 1 287 ? -8.75 -35.875 -21.906 1 96.31 287 LEU B N 1
ATOM 5096 C CA . LEU B 1 287 ? -9.172 -35.156 -23.094 1 96.31 287 LEU B CA 1
ATOM 5097 C C . LEU B 1 287 ? -8.117 -35.281 -24.203 1 96.31 287 LEU B C 1
ATOM 5099 O O . LEU B 1 287 ? -6.957 -34.938 -23.984 1 96.31 287 LEU B O 1
ATOM 5103 N N . PRO B 1 288 ? -8.531 -35.719 -25.328 1 94.31 288 PRO B N 1
ATOM 5104 C CA . PRO B 1 288 ? -7.57 -35.875 -26.422 1 94.31 288 PRO B CA 1
ATOM 5105 C C . PRO B 1 288 ? -6.926 -34.562 -26.828 1 94.31 288 PRO B C 1
ATOM 5107 O O . PRO B 1 288 ? -7.605 -33.531 -26.891 1 94.31 288 PRO B O 1
ATOM 5110 N N . GLY B 1 289 ? -5.633 -34.594 -27 1 95.06 289 GLY B N 1
ATOM 5111 C CA . GLY B 1 289 ? -4.91 -33.438 -27.5 1 95.06 289 GLY B CA 1
ATOM 5112 C C . GLY B 1 289 ? -4.512 -32.469 -26.422 1 95.06 289 GLY B C 1
ATOM 5113 O O . GLY B 1 289 ? -3.809 -31.5 -26.688 1 95.06 289 GLY B O 1
ATOM 5114 N N . ILE B 1 290 ? -4.934 -32.719 -25.234 1 97.56 290 ILE B N 1
ATOM 5115 C CA . ILE B 1 290 ? -4.617 -31.812 -24.125 1 97.56 290 ILE B CA 1
ATOM 5116 C C . ILE B 1 290 ? -3.441 -32.375 -23.328 1 97.56 290 ILE B C 1
ATOM 5118 O O . ILE B 1 290 ? -3.494 -33.531 -22.859 1 97.56 290 ILE B O 1
ATOM 5122 N N . GLN B 1 291 ? -2.4 -31.641 -23.297 1 98.19 291 GLN B N 1
ATOM 5123 C CA . GLN B 1 291 ? -1.279 -31.984 -22.438 1 98.19 291 GLN B CA 1
ATOM 5124 C C . GLN B 1 291 ? -1.393 -31.281 -21.078 1 98.19 291 GLN B C 1
ATOM 5126 O O . GLN B 1 291 ? -1.426 -30.047 -21.031 1 98.19 291 GLN B O 1
ATOM 5131 N N . VAL B 1 292 ? -1.465 -32.031 -20.062 1 98.56 292 VAL B N 1
ATOM 5132 C CA . VAL B 1 292 ? -1.63 -31.469 -18.719 1 98.56 292 VAL B CA 1
ATOM 5133 C C . VAL B 1 292 ? -0.299 -31.531 -17.984 1 98.56 292 VAL B C 1
ATOM 5135 O O . VAL B 1 292 ? 0.4 -32.531 -18.016 1 98.56 292 VAL B O 1
ATOM 5138 N N . TYR B 1 293 ? 0.094 -30.469 -17.344 1 98.5 293 TYR B N 1
ATOM 5139 C CA . TYR B 1 293 ? 1.322 -30.422 -16.562 1 98.5 293 TYR B CA 1
ATOM 5140 C C . TYR B 1 293 ? 1.029 -30.625 -15.086 1 98.5 293 TYR B C 1
ATOM 5142 O O . TYR B 1 293 ? -0.025 -30.219 -14.594 1 98.5 293 TYR B O 1
ATOM 5150 N N . PRO B 1 294 ? 1.943 -31.281 -14.406 1 96.88 294 PRO B N 1
ATOM 5151 C CA . PRO B 1 294 ? 1.739 -31.484 -12.969 1 96.88 294 PRO B CA 1
ATOM 5152 C C . PRO B 1 294 ? 1.628 -30.156 -12.203 1 96.88 294 PRO B C 1
ATOM 5154 O O . PRO B 1 294 ? 2.307 -29.188 -12.547 1 96.88 294 PRO B O 1
ATOM 5157 N N . SER B 1 295 ? 0.775 -30.234 -11.148 1 98.44 295 SER B N 1
ATOM 5158 C CA . SER B 1 295 ? 0.604 -29.016 -10.367 1 98.44 295 SER B CA 1
ATOM 5159 C C . SER B 1 295 ? 0.63 -29.297 -8.875 1 98.44 295 SER B C 1
ATOM 5161 O O . SER B 1 295 ? 0.032 -30.281 -8.414 1 98.44 295 SER B O 1
ATOM 5163 N N . ASP B 1 296 ? 1.38 -28.516 -8.18 1 98.44 296 ASP B N 1
ATOM 5164 C CA . ASP B 1 296 ? 1.409 -28.516 -6.723 1 98.44 296 ASP B CA 1
ATOM 5165 C C . ASP B 1 296 ? 0.784 -27.25 -6.156 1 98.44 296 ASP B C 1
ATOM 5167 O O . ASP B 1 296 ? 0.995 -26.906 -4.988 1 98.44 296 ASP B O 1
ATOM 5171 N N . ALA B 1 297 ? 0.058 -26.484 -6.934 1 98.56 297 ALA B N 1
ATOM 5172 C CA . ALA B 1 297 ? -0.617 -25.234 -6.57 1 98.56 297 ALA B CA 1
ATOM 5173 C C . ALA B 1 297 ? -2.133 -25.391 -6.633 1 98.56 297 ALA B C 1
ATOM 5175 O O . ALA B 1 297 ? -2.648 -26.516 -6.57 1 98.56 297 ALA B O 1
ATOM 5176 N N . ASN B 1 298 ? -2.885 -24.312 -6.605 1 98.75 298 ASN B N 1
ATOM 5177 C CA . ASN B 1 298 ? -4.336 -24.406 -6.719 1 98.75 298 ASN B CA 1
ATOM 5178 C C . ASN B 1 298 ? -4.805 -24.109 -8.141 1 98.75 298 ASN B C 1
ATOM 5180 O O . ASN B 1 298 ? -5.879 -23.531 -8.344 1 98.75 298 ASN B O 1
ATOM 5184 N N . PHE B 1 299 ? -3.982 -24.422 -9.086 1 98.88 299 PHE B N 1
ATOM 5185 C CA . PHE B 1 299 ? -4.297 -24.25 -10.5 1 98.88 299 PHE B CA 1
ATOM 5186 C C . PHE B 1 299 ? -3.602 -25.312 -11.344 1 98.88 299 PHE B C 1
ATOM 5188 O O . PHE B 1 299 ? -2.713 -26.016 -10.852 1 98.88 299 PHE B O 1
ATOM 5195 N N . ILE B 1 300 ? -4.047 -25.438 -12.586 1 98.88 300 ILE B N 1
ATOM 5196 C CA . ILE B 1 300 ? -3.484 -26.422 -13.508 1 98.88 300 ILE B CA 1
ATOM 5197 C C . ILE B 1 300 ? -3.148 -25.734 -14.836 1 98.88 300 ILE B C 1
ATOM 5199 O O . ILE B 1 300 ? -3.982 -25.031 -15.414 1 98.88 300 ILE B O 1
ATOM 5203 N N . LEU B 1 301 ? -1.913 -25.891 -15.219 1 98.88 301 LEU B N 1
ATOM 5204 C CA . LEU B 1 301 ? -1.479 -25.5 -16.562 1 98.88 301 LEU B CA 1
ATOM 5205 C C . LEU B 1 301 ? -1.689 -26.641 -17.547 1 98.88 301 LEU B C 1
ATOM 5207 O O . LEU B 1 301 ? -1.392 -27.797 -17.234 1 98.88 301 LEU B O 1
ATOM 5211 N N . PHE B 1 302 ? -2.236 -26.297 -18.719 1 98.75 302 PHE B N 1
ATOM 5212 C CA . PHE B 1 302 ? -2.371 -27.312 -19.766 1 98.75 302 PHE B CA 1
ATOM 5213 C C . PHE B 1 302 ? -2.15 -26.688 -21.141 1 98.75 302 PHE B C 1
ATOM 5215 O O . PHE B 1 302 ? -2.32 -25.484 -21.312 1 98.75 302 PHE B O 1
ATOM 5222 N N . ARG B 1 303 ? -1.699 -27.469 -22.047 1 98.62 303 ARG B N 1
ATOM 5223 C CA . ARG B 1 303 ? -1.412 -27.047 -23.406 1 98.62 303 ARG B CA 1
ATOM 5224 C C . ARG B 1 303 ? -2.432 -27.609 -24.391 1 98.62 303 ARG B C 1
ATOM 5226 O O . ARG B 1 303 ? -2.766 -28.797 -24.328 1 98.62 303 ARG B O 1
ATOM 5233 N N . THR B 1 304 ? -2.941 -26.797 -25.188 1 98 304 THR B N 1
ATOM 5234 C CA . THR B 1 304 ? -3.871 -27.188 -26.234 1 98 304 THR B CA 1
ATOM 5235 C C . THR B 1 304 ? -3.115 -27.609 -27.5 1 98 304 THR B C 1
ATOM 5237 O O . THR B 1 304 ? -1.897 -27.438 -27.578 1 98 304 THR B O 1
ATOM 5240 N N . PRO B 1 305 ? -3.857 -28.234 -28.5 1 96.88 305 PRO B N 1
ATOM 5241 C CA . PRO B 1 305 ? -3.211 -28.438 -29.797 1 96.88 305 PRO B CA 1
ATOM 5242 C C . PRO B 1 305 ? -2.674 -27.141 -30.406 1 96.88 305 PRO B C 1
ATOM 5244 O O . PRO B 1 305 ? -3.094 -26.047 -30.016 1 96.88 305 PRO B O 1
ATOM 5247 N N . PRO B 1 306 ? -1.691 -27.297 -31.328 1 96.94 306 PRO B N 1
ATOM 5248 C CA . PRO B 1 306 ? -1.025 -26.109 -31.875 1 96.94 306 PRO B CA 1
ATOM 5249 C C . PRO B 1 306 ? -2.01 -25.094 -32.469 1 96.94 306 PRO B C 1
ATOM 5251 O O . PRO B 1 306 ? -2.916 -25.453 -33.219 1 96.94 306 PRO B O 1
ATOM 5254 N N . HIS B 1 307 ? -1.871 -23.828 -32 1 96.56 307 HIS B N 1
ATOM 5255 C CA . HIS B 1 307 ? -2.568 -22.656 -32.531 1 96.56 307 HIS B CA 1
ATOM 5256 C C . HIS B 1 307 ? -4.051 -22.703 -32.188 1 96.56 307 HIS B C 1
ATOM 5258 O O . HIS B 1 307 ? -4.875 -22.109 -32.875 1 96.56 307 HIS B O 1
ATOM 5264 N N . GLN B 1 308 ? -4.391 -23.375 -31.078 1 97.06 308 GLN B N 1
ATOM 5265 C CA . GLN B 1 308 ? -5.812 -23.5 -30.766 1 97.06 308 GLN B CA 1
ATOM 5266 C C . GLN B 1 308 ? -6.133 -22.844 -29.422 1 97.06 308 GLN B C 1
ATOM 5268 O O . GLN B 1 308 ? -7.301 -22.703 -29.062 1 97.06 308 GLN B O 1
ATOM 5273 N N . ALA B 1 309 ? -5.156 -22.438 -28.688 1 97.88 309 ALA B N 1
ATOM 5274 C CA . ALA B 1 309 ? -5.355 -21.922 -27.328 1 97.88 309 ALA B CA 1
ATOM 5275 C C . ALA B 1 309 ? -6.328 -20.75 -27.312 1 97.88 309 ALA B C 1
ATOM 5277 O O . ALA B 1 309 ? -7.254 -20.703 -26.5 1 97.88 309 ALA B O 1
ATOM 5278 N N . GLU B 1 310 ? -6.145 -19.766 -28.219 1 97.69 310 GLU B N 1
ATOM 5279 C CA . GLU B 1 310 ? -6.984 -18.578 -28.25 1 97.69 310 GLU B CA 1
ATOM 5280 C C . GLU B 1 310 ? -8.438 -18.938 -28.531 1 97.69 310 GLU B C 1
ATOM 5282 O O . GLU B 1 310 ? -9.352 -18.406 -27.891 1 97.69 310 GLU B O 1
ATOM 5287 N N . ALA B 1 311 ? -8.648 -19.75 -29.531 1 97 311 ALA B N 1
ATOM 5288 C CA . ALA B 1 311 ? -10 -20.172 -29.891 1 97 311 ALA B CA 1
ATOM 5289 C C . ALA B 1 311 ? -10.68 -20.906 -28.734 1 97 311 ALA B C 1
ATOM 5291 O O . ALA B 1 311 ? -11.852 -20.672 -28.453 1 97 311 ALA B O 1
ATOM 5292 N N . ILE B 1 312 ? -9.961 -21.812 -28.172 1 97.75 312 ILE B N 1
ATOM 5293 C CA . ILE B 1 312 ? -10.492 -22.594 -27.047 1 97.75 312 ILE B CA 1
ATOM 5294 C C . ILE B 1 312 ? -10.797 -21.656 -25.875 1 97.75 312 ILE B C 1
ATOM 5296 O O . ILE B 1 312 ? -11.859 -21.766 -25.266 1 97.75 312 ILE B O 1
ATOM 5300 N N . PHE B 1 313 ? -9.906 -20.766 -25.562 1 98 313 PHE B N 1
ATOM 5301 C CA . PHE B 1 313 ? -10.109 -19.781 -24.516 1 98 313 PHE B CA 1
ATOM 5302 C C . PHE B 1 313 ? -11.391 -19 -24.75 1 98 313 PHE B C 1
ATOM 5304 O O . PHE B 1 313 ? -12.203 -18.844 -23.844 1 98 313 PHE B O 1
ATOM 5311 N N . THR B 1 314 ? -11.539 -18.469 -25.922 1 97.38 314 THR B N 1
ATOM 5312 C CA . THR B 1 314 ? -12.703 -17.656 -26.281 1 97.38 314 THR B CA 1
ATOM 5313 C C . THR B 1 314 ? -13.984 -18.469 -26.141 1 97.38 314 THR B C 1
ATOM 5315 O O . THR B 1 314 ? -14.992 -17.969 -25.625 1 97.38 314 THR B O 1
ATOM 5318 N N . ALA B 1 315 ? -13.961 -19.703 -26.547 1 96.69 315 ALA B N 1
ATOM 5319 C CA . ALA B 1 315 ? -15.117 -20.578 -26.453 1 96.69 315 ALA B CA 1
ATOM 5320 C C . ALA B 1 315 ? -15.516 -20.812 -25 1 96.69 315 ALA B C 1
ATOM 5322 O O . ALA B 1 315 ? -16.703 -20.812 -24.672 1 96.69 315 ALA B O 1
ATOM 5323 N N . ILE B 1 316 ? -14.547 -21.062 -24.188 1 97.81 316 ILE B N 1
ATOM 5324 C CA . ILE B 1 316 ? -14.797 -21.266 -22.766 1 97.81 316 ILE B CA 1
ATOM 5325 C C . ILE B 1 316 ? -15.422 -20.016 -22.156 1 97.81 316 ILE B C 1
ATOM 5327 O O . ILE B 1 316 ? -16.406 -20.094 -21.422 1 97.81 316 ILE B O 1
ATOM 5331 N N . LYS B 1 317 ? -14.836 -18.875 -22.469 1 97.44 317 LYS B N 1
ATOM 5332 C CA . LYS B 1 317 ? -15.312 -17.594 -21.969 1 97.44 317 LYS B CA 1
ATOM 5333 C C . LYS B 1 317 ? -16.75 -17.328 -22.422 1 97.44 317 LYS B C 1
ATOM 5335 O O . LYS B 1 317 ? -17.578 -16.859 -21.625 1 97.44 317 LYS B O 1
ATOM 5340 N N . GLU B 1 318 ? -17.047 -17.594 -23.625 1 96.25 318 GLU B N 1
ATOM 5341 C CA . GLU B 1 318 ? -18.375 -17.406 -24.172 1 96.25 318 GLU B CA 1
ATOM 5342 C C . GLU B 1 318 ? -19.406 -18.281 -23.453 1 96.25 318 GLU B C 1
ATOM 5344 O O . GLU B 1 318 ? -20.594 -17.969 -23.453 1 96.25 318 GLU B O 1
ATOM 5349 N N . ARG B 1 319 ? -18.922 -19.297 -22.891 1 96.75 319 ARG B N 1
ATOM 5350 C CA . ARG B 1 319 ? -19.812 -20.219 -22.188 1 96.75 319 ARG B CA 1
ATOM 5351 C C . ARG B 1 319 ? -19.859 -19.891 -20.703 1 96.75 319 ARG B C 1
ATOM 5353 O O . ARG B 1 319 ? -20.312 -20.703 -19.891 1 96.75 319 ARG B O 1
ATOM 5360 N N . GLY B 1 320 ? -19.25 -18.797 -20.297 1 96.81 320 GLY B N 1
ATOM 5361 C CA . GLY B 1 320 ? -19.469 -18.25 -18.969 1 96.81 320 GLY B CA 1
ATOM 5362 C C . GLY B 1 320 ? -18.359 -18.562 -17.984 1 96.81 320 GLY B C 1
ATOM 5363 O O . GLY B 1 320 ? -18.531 -18.391 -16.781 1 96.81 320 GLY B O 1
ATOM 5364 N N . VAL B 1 321 ? -17.25 -19.094 -18.422 1 98.19 321 VAL B N 1
ATOM 5365 C CA . VAL B 1 321 ? -16.141 -19.453 -17.547 1 98.19 321 VAL B CA 1
ATOM 5366 C C . VAL B 1 321 ? -14.891 -18.656 -17.953 1 98.19 321 VAL B C 1
ATOM 5368 O O . VAL B 1 321 ? -14.539 -18.625 -19.141 1 98.19 321 VAL B O 1
ATOM 5371 N N . LEU B 1 322 ? -14.289 -17.969 -17 1 98.12 322 LEU B N 1
ATOM 5372 C CA . LEU B 1 322 ? -13.07 -17.219 -17.266 1 98.12 322 LEU B CA 1
ATOM 5373 C C . LEU B 1 322 ? -11.852 -17.938 -16.688 1 98.12 322 LEU B C 1
ATOM 5375 O O . LEU B 1 322 ? -11.758 -18.141 -15.484 1 98.12 322 LEU B O 1
ATOM 5379 N N . ILE B 1 323 ? -11 -18.438 -17.562 1 98.38 323 ILE B N 1
ATOM 5380 C CA . ILE B 1 323 ? -9.703 -18.969 -17.156 1 98.38 323 ILE B CA 1
ATOM 5381 C C . ILE B 1 323 ? -8.586 -18.047 -17.672 1 98.38 323 ILE B C 1
ATOM 5383 O O . ILE B 1 323 ? -8.844 -16.906 -18.047 1 98.38 323 ILE B O 1
ATOM 5387 N N . LYS B 1 324 ? -7.367 -18.5 -17.641 1 98.31 324 LYS B N 1
ATOM 5388 C CA . LYS B 1 324 ? -6.258 -17.641 -18.031 1 98.31 324 LYS B CA 1
ATOM 5389 C C . LYS B 1 324 ? -5.633 -18.125 -19.344 1 98.31 324 LYS B C 1
ATOM 5391 O O . LYS B 1 324 ? -5.336 -19.297 -19.5 1 98.31 324 LYS B O 1
ATOM 5396 N N . ASN B 1 325 ? -5.547 -17.188 -20.281 1 98.31 325 ASN B N 1
ATOM 5397 C CA . ASN B 1 325 ? -4.82 -17.453 -21.516 1 98.31 325 ASN B CA 1
ATOM 5398 C C . ASN B 1 325 ? -3.361 -17.016 -21.422 1 98.31 325 ASN B C 1
ATOM 5400 O O . ASN B 1 325 ? -3.07 -15.812 -21.359 1 98.31 325 ASN B O 1
ATOM 5404 N N . LEU B 1 326 ? -2.457 -17.984 -21.422 1 98.31 326 LEU B N 1
ATOM 5405 C CA . LEU B 1 326 ? -1.04 -17.672 -21.25 1 98.31 326 LEU B CA 1
ATOM 5406 C C . LEU B 1 326 ? -0.301 -17.75 -22.578 1 98.31 326 LEU B C 1
ATOM 5408 O O . LEU B 1 326 ? 0.894 -17.453 -22.656 1 98.31 326 LEU B O 1
ATOM 5412 N N . SER B 1 327 ? -1.002 -18.062 -23.625 1 97.94 327 SER B N 1
ATOM 5413 C CA . SER B 1 327 ? -0.394 -18.312 -24.922 1 97.94 327 SER B CA 1
ATOM 5414 C C . SER B 1 327 ? 0.32 -17.078 -25.453 1 97.94 327 SER B C 1
ATOM 5416 O O . SER B 1 327 ? 1.353 -17.188 -26.125 1 97.94 327 SER B O 1
ATOM 5418 N N . GLY B 1 328 ? -0.194 -15.93 -25.125 1 94.88 328 GLY B N 1
ATOM 5419 C CA . GLY B 1 328 ? 0.353 -14.68 -25.625 1 94.88 328 GLY B CA 1
ATOM 5420 C C . GLY B 1 328 ? 1.744 -14.383 -25.109 1 94.88 328 GLY B C 1
ATOM 5421 O O . GLY B 1 328 ? 2.475 -13.578 -25.688 1 94.88 328 GLY B O 1
ATOM 5422 N N . GLN B 1 329 ? 2.104 -14.992 -24.062 1 94.81 329 GLN B N 1
ATOM 5423 C CA . GLN B 1 329 ? 3.438 -14.773 -23.5 1 94.81 329 GLN B CA 1
ATOM 5424 C C . GLN B 1 329 ? 4.504 -15.438 -24.359 1 94.81 329 GLN B C 1
ATOM 5426 O O . GLN B 1 329 ? 5.684 -15.086 -24.281 1 94.81 329 GLN B O 1
ATOM 5431 N N . GLY B 1 330 ? 4.082 -16.469 -25.156 1 96.31 330 GLY B N 1
ATOM 5432 C CA . GLY B 1 330 ? 4.988 -17.094 -26.094 1 96.31 330 GLY B CA 1
ATOM 5433 C C . GLY B 1 330 ? 5.973 -18.047 -25.438 1 96.31 330 GLY B C 1
ATOM 5434 O O . GLY B 1 330 ? 5.75 -18.5 -24.312 1 96.31 330 GLY B O 1
ATOM 5435 N N . GLY B 1 331 ? 6.984 -18.516 -26.203 1 96.88 331 GLY B N 1
ATOM 5436 C CA . GLY B 1 331 ? 7.992 -19.406 -25.672 1 96.88 331 GLY B CA 1
ATOM 5437 C C . GLY B 1 331 ? 7.422 -20.734 -25.203 1 96.88 331 GLY B C 1
ATOM 5438 O O . GLY B 1 331 ? 6.656 -21.375 -25.922 1 96.88 331 GLY B O 1
ATOM 5439 N N . LEU B 1 332 ? 7.867 -21.078 -23.969 1 97.81 332 LEU B N 1
ATOM 5440 C CA . LEU B 1 332 ? 7.461 -22.359 -23.406 1 97.81 332 LEU B CA 1
ATOM 5441 C C . LEU B 1 332 ? 5.957 -22.375 -23.141 1 97.81 332 LEU B C 1
ATOM 5443 O O . LEU B 1 332 ? 5.371 -23.453 -22.969 1 97.81 332 LEU B O 1
ATOM 5447 N N . LEU B 1 333 ? 5.297 -21.203 -23.141 1 98.56 333 LEU B N 1
ATOM 5448 C CA . LEU B 1 333 ? 3.885 -21.141 -22.781 1 98.56 333 LEU B CA 1
ATOM 5449 C C . LEU B 1 333 ? 3.004 -21.062 -24.031 1 98.56 333 LEU B C 1
ATOM 5451 O O . LEU B 1 333 ? 1.791 -20.875 -23.922 1 98.56 333 LEU B O 1
ATOM 5455 N N . THR B 1 334 ? 3.615 -21.188 -25.219 1 98.19 334 THR B N 1
ATOM 5456 C CA . THR B 1 334 ? 2.836 -21.219 -26.453 1 98.19 334 THR B CA 1
ATOM 5457 C C . THR B 1 334 ? 1.731 -22.266 -26.359 1 98.19 334 THR B C 1
ATOM 5459 O O . THR B 1 334 ? 1.978 -23.406 -25.938 1 98.19 334 THR B O 1
ATOM 5462 N N . ASP B 1 335 ? 0.493 -21.875 -26.594 1 98.38 335 ASP B N 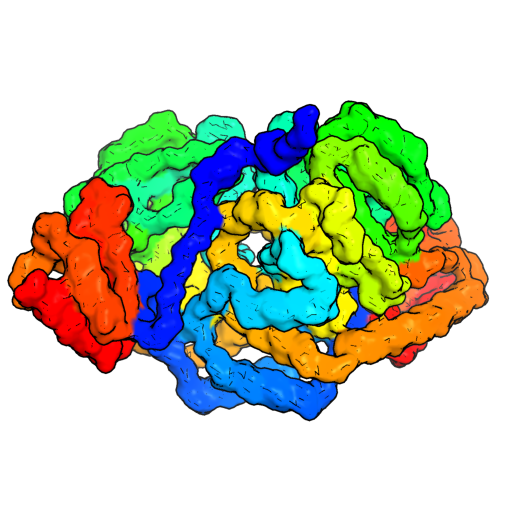1
ATOM 5463 C CA . ASP B 1 335 ? -0.711 -22.703 -26.656 1 98.38 335 ASP B CA 1
ATOM 5464 C C . ASP B 1 335 ? -1.118 -23.172 -25.266 1 98.38 335 ASP B C 1
ATOM 5466 O O . ASP B 1 335 ? -1.845 -24.172 -25.141 1 98.38 335 ASP B O 1
ATOM 5470 N N . CYS B 1 336 ? -0.632 -22.531 -24.234 1 98.75 336 CYS B N 1
ATOM 5471 C CA . CYS B 1 336 ? -0.977 -22.953 -22.875 1 98.75 336 CYS B CA 1
ATOM 5472 C C . CYS B 1 336 ? -2.123 -22.109 -22.328 1 98.75 336 CYS B C 1
ATOM 5474 O O . CYS B 1 336 ? -2.199 -20.906 -22.578 1 98.75 336 CYS B O 1
ATOM 5476 N N . LEU B 1 337 ? -2.994 -22.719 -21.609 1 98.81 337 LEU B N 1
ATOM 5477 C CA . LEU B 1 337 ? -4.031 -22.156 -20.766 1 98.81 337 LEU B CA 1
ATOM 5478 C C . LEU B 1 337 ? -3.873 -22.609 -19.328 1 98.81 337 LEU B C 1
ATOM 5480 O O . LEU B 1 337 ? -3.188 -23.594 -19.047 1 98.81 337 LEU B O 1
ATOM 5484 N N . ARG B 1 338 ? -4.387 -21.859 -18.422 1 98.88 338 ARG B N 1
ATOM 5485 C CA . ARG B 1 338 ? -4.324 -22.203 -17.016 1 98.88 338 ARG B CA 1
ATOM 5486 C C . ARG B 1 338 ? -5.695 -22.078 -16.359 1 98.88 338 ARG B C 1
ATOM 5488 O O . ARG B 1 338 ? -6.402 -21.094 -16.578 1 98.88 338 ARG B O 1
ATOM 5495 N N . VAL B 1 339 ? -6.062 -23.031 -15.586 1 98.88 339 VAL B N 1
ATOM 5496 C CA . VAL B 1 339 ? -7.348 -23 -14.898 1 98.88 339 VAL B CA 1
ATOM 5497 C C . VAL B 1 339 ? -7.129 -23.094 -13.391 1 98.88 339 VAL B C 1
ATOM 5499 O O . VAL B 1 339 ? -6.355 -23.938 -12.922 1 98.88 339 VAL B O 1
ATOM 5502 N N . THR B 1 340 ? -7.727 -22.203 -12.656 1 98.75 340 THR B N 1
ATOM 5503 C CA . THR B 1 340 ? -7.77 -22.266 -11.203 1 98.75 340 THR B CA 1
ATOM 5504 C C . THR B 1 340 ? -8.742 -23.344 -10.742 1 98.75 340 THR B C 1
ATOM 5506 O O . THR B 1 340 ? -9.836 -23.484 -11.305 1 98.75 340 THR B O 1
ATOM 5509 N N . VAL B 1 341 ? -8.367 -24.078 -9.742 1 98.81 341 VAL B N 1
ATOM 5510 C CA . VAL B 1 341 ? -9.242 -25.109 -9.203 1 98.81 341 VAL B CA 1
ATOM 5511 C C . VAL B 1 341 ? -10.406 -24.453 -8.453 1 98.81 341 VAL B C 1
ATOM 5513 O O . VAL B 1 341 ? -10.188 -23.688 -7.512 1 98.81 341 VAL B O 1
ATOM 5516 N N . GLY B 1 342 ? -11.633 -24.656 -8.914 1 98.25 342 GLY B N 1
ATOM 5517 C CA . GLY B 1 342 ? -12.828 -24.125 -8.281 1 98.25 342 GLY B CA 1
ATOM 5518 C C . GLY B 1 342 ? -13.602 -25.156 -7.48 1 98.25 342 GLY B C 1
ATOM 5519 O O . GLY B 1 342 ? -13.047 -26.188 -7.086 1 98.25 342 GLY B O 1
ATOM 5520 N N . THR B 1 343 ? -14.797 -24.844 -7.129 1 97.38 343 THR B N 1
ATOM 5521 C CA . THR B 1 343 ? -15.703 -25.828 -6.555 1 97.38 343 THR B CA 1
ATOM 5522 C C . THR B 1 343 ? -16 -26.938 -7.555 1 97.38 343 THR B C 1
ATOM 5524 O O . THR B 1 343 ? -15.664 -26.828 -8.734 1 97.38 343 THR B O 1
ATOM 5527 N N . ALA B 1 344 ? -16.609 -27.984 -7.027 1 97.38 344 ALA B N 1
ATOM 5528 C CA . ALA B 1 344 ? -16.984 -29.094 -7.906 1 97.38 344 ALA B CA 1
ATOM 5529 C C . ALA B 1 344 ? -17.844 -28.609 -9.062 1 97.38 344 ALA B C 1
ATOM 5531 O O . ALA B 1 344 ? -17.625 -29 -10.219 1 97.38 344 ALA B O 1
ATOM 5532 N N . ASP B 1 345 ? -18.812 -27.719 -8.789 1 97.88 345 ASP B N 1
ATOM 5533 C CA . ASP B 1 345 ? -19.703 -27.188 -9.812 1 97.88 345 ASP B CA 1
ATOM 5534 C C . ASP B 1 345 ? -18.953 -26.312 -10.812 1 97.88 345 ASP B C 1
ATOM 5536 O O . ASP B 1 345 ? -19.188 -26.391 -12.016 1 97.88 345 ASP B O 1
ATOM 5540 N N . GLU B 1 346 ? -18.078 -25.516 -10.32 1 98.31 346 GLU B N 1
ATOM 5541 C CA . GLU B 1 346 ? -17.281 -24.641 -11.188 1 98.31 346 GLU B CA 1
ATOM 5542 C C . GLU B 1 346 ? -16.359 -25.453 -12.094 1 98.31 346 GLU B C 1
ATOM 5544 O O . GLU B 1 346 ? -16.219 -25.156 -13.281 1 98.31 346 GLU B O 1
ATOM 5549 N N . ASN B 1 347 ? -15.75 -26.469 -11.508 1 98.69 347 ASN B N 1
ATOM 5550 C CA . ASN B 1 347 ? -14.867 -27.344 -12.281 1 98.69 347 ASN B CA 1
ATOM 5551 C C . ASN B 1 347 ? -15.641 -28.094 -13.367 1 98.69 347 ASN B C 1
ATOM 5553 O O . ASN B 1 347 ? -15.148 -28.25 -14.484 1 98.69 347 ASN B O 1
ATOM 5557 N N . HIS B 1 348 ? -16.812 -28.531 -13.008 1 98.12 348 HIS B N 1
ATOM 5558 C CA . HIS B 1 348 ? -17.656 -29.219 -13.977 1 98.12 348 HIS B CA 1
ATOM 5559 C C . HIS B 1 348 ? -18.047 -28.281 -15.125 1 98.12 348 HIS B C 1
ATOM 5561 O O . HIS B 1 348 ? -18 -28.672 -16.297 1 98.12 348 HIS B O 1
ATOM 5567 N N . ALA B 1 349 ? -18.422 -27.047 -14.766 1 98.25 349 ALA B N 1
ATOM 5568 C CA . ALA B 1 349 ? -18.766 -26.047 -15.773 1 98.25 349 ALA B CA 1
ATOM 5569 C C . ALA B 1 349 ? -17.578 -25.797 -16.703 1 98.25 349 ALA B C 1
ATOM 5571 O O . ALA B 1 349 ? -17.766 -25.656 -17.922 1 98.25 349 ALA B O 1
ATOM 5572 N N . PHE B 1 350 ? -16.484 -25.719 -16.172 1 98.62 350 PHE B N 1
ATOM 5573 C CA . PHE B 1 350 ? -15.273 -25.516 -16.953 1 98.62 350 PHE B CA 1
ATOM 5574 C C . PHE B 1 350 ? -15.047 -26.672 -17.922 1 98.62 350 PHE B C 1
ATOM 5576 O O . PHE B 1 350 ? -14.828 -26.453 -19.125 1 98.62 350 PHE B O 1
ATOM 5583 N N . LEU B 1 351 ? -15.109 -27.922 -17.406 1 98.38 351 LEU B N 1
ATOM 5584 C CA . LEU B 1 351 ? -14.867 -29.094 -18.234 1 98.38 351 LEU B CA 1
ATOM 5585 C C . LEU B 1 351 ? -15.883 -29.156 -19.375 1 98.38 351 LEU B C 1
ATOM 5587 O O . LEU B 1 351 ? -15.523 -29.5 -20.5 1 98.38 351 LEU B O 1
ATOM 5591 N N . LYS B 1 352 ? -17.078 -28.828 -19.062 1 97.5 352 LYS B N 1
ATOM 5592 C CA . LYS B 1 352 ? -18.125 -28.797 -20.094 1 97.5 352 LYS B CA 1
ATOM 5593 C C . LYS B 1 352 ? -17.812 -27.766 -21.156 1 97.5 352 LYS B C 1
ATOM 5595 O O . LYS B 1 352 ? -17.938 -28.031 -22.359 1 97.5 352 LYS B O 1
ATOM 5600 N N . ALA B 1 353 ? -17.453 -26.594 -20.703 1 97.62 353 ALA B N 1
ATOM 5601 C CA . ALA B 1 353 ? -17.109 -25.516 -21.625 1 97.62 353 ALA B CA 1
ATOM 5602 C C . ALA B 1 353 ? -15.906 -25.875 -22.484 1 97.62 353 ALA B C 1
ATOM 5604 O O . ALA B 1 353 ? -15.875 -25.594 -23.672 1 97.62 353 ALA B O 1
ATOM 5605 N N . LEU B 1 354 ? -14.922 -26.5 -21.906 1 97.56 354 LEU B N 1
ATOM 5606 C CA . LEU B 1 354 ? -13.711 -26.922 -22.594 1 97.56 354 LEU B CA 1
ATOM 5607 C C . LEU B 1 354 ? -14.023 -27.953 -23.672 1 97.56 354 LEU B C 1
ATOM 5609 O O . LEU B 1 354 ? -13.547 -27.844 -24.812 1 97.56 354 LEU B O 1
ATOM 5613 N N . LYS B 1 355 ? -14.812 -28.906 -23.359 1 95.19 355 LYS B N 1
ATOM 5614 C CA . LYS B 1 355 ? -15.188 -29.953 -24.297 1 95.19 355 LYS B CA 1
ATOM 5615 C C . LYS B 1 355 ? -15.953 -29.375 -25.484 1 95.19 355 LYS B C 1
ATOM 5617 O O . LYS B 1 355 ? -15.727 -29.781 -26.625 1 95.19 355 LYS B O 1
ATOM 5622 N N . ALA B 1 356 ? -16.781 -28.406 -25.188 1 89.56 356 ALA B N 1
ATOM 5623 C CA . ALA B 1 356 ? -17.562 -27.781 -26.25 1 89.56 356 ALA B CA 1
ATOM 5624 C C . ALA B 1 356 ? -16.688 -26.906 -27.141 1 89.56 356 ALA B C 1
ATOM 5626 O O . ALA B 1 356 ? -16.922 -26.828 -28.359 1 89.56 356 ALA B O 1
ATOM 5627 N N . GLY B 1 357 ? -15.789 -26.25 -26.594 1 83.19 357 GLY B N 1
ATOM 5628 C CA . GLY B 1 357 ? -14.906 -25.359 -27.328 1 83.19 357 GLY B CA 1
ATOM 5629 C C . GLY B 1 357 ? -13.922 -26.094 -28.219 1 83.19 357 GLY B C 1
ATOM 5630 O O . GLY B 1 357 ? -13.438 -25.547 -29.203 1 83.19 357 GLY B O 1
ATOM 5631 N N . ARG B 1 358 ? -13.609 -27.328 -27.953 1 81.31 358 ARG B N 1
ATOM 5632 C CA . ARG B 1 358 ? -12.688 -28.141 -28.75 1 81.31 358 ARG B CA 1
ATOM 5633 C C . ARG B 1 358 ? -13.391 -28.734 -29.969 1 81.31 358 ARG B C 1
ATOM 5635 O O . ARG B 1 358 ? -12.734 -29.094 -30.953 1 81.31 358 ARG B O 1
ATOM 5642 N N . LYS B 1 359 ? -14.609 -28.984 -29.828 1 71.5 359 LYS B N 1
ATOM 5643 C CA . LYS B 1 359 ? -15.359 -29.562 -30.953 1 71.5 359 LYS B CA 1
ATOM 5644 C C . LYS B 1 359 ? -15.523 -28.531 -32.094 1 71.5 359 LYS B C 1
ATOM 5646 O O . LYS B 1 359 ? -15.688 -28.906 -33.25 1 71.5 359 LYS B O 1
ATOM 5651 N N . ASN B 1 360 ? -15.406 -27.266 -31.797 1 50.62 360 ASN B N 1
ATOM 5652 C CA . ASN B 1 360 ? -15.562 -26.297 -32.875 1 50.62 360 ASN B CA 1
ATOM 5653 C C . ASN B 1 360 ? -14.234 -25.984 -33.562 1 50.62 360 ASN B C 1
ATOM 5655 O O . ASN B 1 360 ? -13.211 -25.828 -32.875 1 50.62 360 ASN B O 1
#

Radius of gyration: 26.61 Å; Cα contacts (8 Å, |Δi|>4): 1442; chains: 2; bounding box: 62×73×70 Å

pLDDT: mean 95.45, std 7.01, range [36.06, 98.94]